Protein AF-A0A428SBV0-F1 (afdb_monomer_lite)

Sequence (707 aa):
MVLKWFKRPSLWIAIMTTTWGVVLLCTGFVQNYAGLLVCRVLLGVTEAGFFPGAILIVTNWYSWSEVGVRVALFYTSSALAGAFSGLLAYLIAKMDGVGGYEGWRWIFLLEGGVSTIIGLICPLIIIDTPALSKWLTEDEKRYLILRKEVEDGGREVQAKGHKITGKVLFATLTDWKIYLQAIIALSNTIPNYGFKFTMPQIMKNMGYTSANAQLLTIPPYVLGAISAYISARFADRYRWRMPFIVGPQFLVLIGFAITCAYSQDIKNRIGENYFAVSLACIGLYPIIPGANAWNSNNLAGPAKRAAGIGLLGTFASAGGLGGSFIYIETESPKYPTGFGMSLGMATAGIIAAFTLEFLLWRINKTNEKYTVEEVKMKYTDDELADMDYQTFSGRTAPPAELHEVFQQIKRLGTGQGILSPEDADAIRNTDLDVGGFKHMISEPVAAATYTSETRRDLGTLPSLEKLINDVWENAIRCERHDLPEAAWNCAVHYPLLQETLRCTQLRQANLSSQQVRLKADNITSINITKLYAPSTARLKHNKRVDFCLYFDPDEGSPLADAIYDKVKFNIHPSVNHTELPYLSRSPIAMGIETKKTGEGWRAALEQISIWASAHWKRLRELTEDTDKLPFLPAIIVQGHDWFFVAATQGRVLKGGNRETVIWSKAPIGGTEGLEGICQLVAVLQYLAKWSVETYWPWFCQAVLGQT

Foldseek 3Di:
DVCLVDPFLLLQLLQLLLQLLVLLQQCLVDDDPVSNVVSVVSNCVSNLSNPLSVLVQLPQQDALLCSLLVVLLVLLVVLVCLLCVLLVLVVQQVCACPVHGHSNSSSSNVSSVVSNVCSNCSSVPRDGHLVSDPPDDPVRSVVSVVVRCVRVPVPPPDVPDPDLDPVLLVVLVPDPLLVLLLLLLLLQLQLVLLCSVCQLVLLVLLVDDSNVSSNLSNLLSVLLSVLQSVLSVVCSVVVHQLCSQLVLLVLLLQLLVQCLVCLVVCNVVVVSNSVSSSSNSSSNNNRNSSSLSVQLVPQFDPSSSSSSSSSSVVSSVVSSVNNVPQQDPVPPSNSCSSSVVSNVSSVSSNVSSVVSVVVVVVVVVVVVVADPVRVCLAAPSVSSPPDDADACPYPDHADPVVNVLQVVLQCLLVLQQLDDPVRVVCLVPDPPPPDCSVVQPPCVNVVNDDDHPQNVQLFDDQDPVCLVPQAQVQLVVCVVVVNAQVSCVVRHVQSLLQRLQVGGPDCPVVVVVVQKGKDKDFDVPWFFDPVLFDPPPPPPDGQDAGMFIWMGHDPPGPLLVLLQVLQVPPPQSALFRIDDDNNSSIGTQETEHEEEAPDDPVVRQVSRQRRQSSRLVSVVVQFVPSQQQSWRWYWYYHSFWIFIKIWGWADQDPPRDTDIHIYDGHTQFTSNDDSRSSSNSSSSSVSVVCCVVGVVVCCCCGRSVHD

InterPro domains:
  IPR011701 Major facilitator superfamily [PF07690] (12-323)
  IPR020846 Major facilitator superfamily domain [PS50850] (1-367)
  IPR036259 MFS transporter superfamily [G3DSA:1.20.1250.20] (2-139)
  IPR036259 MFS transporter superfamily [G3DSA:1.20.1250.20] (175-378)
  IPR036259 MFS transporter superfamily [SSF103473] (10-357)
  IPR046797 PD-(D/E)XK nuclease-like [PF20516] (449-696)

Radius of gyration: 35.58 Å; chains: 1; bounding box: 82×53×98 Å

Organism: NCBI:txid131363

Secondary structure (DSSP, 8-state):
-GGGG-S-HHHHHHHHHHHHHHHHHHHHH--SHHHHHHHHHHHHHHHTTHHHHHHHHHHHHS-HHHHHHHHHHHHHHHHHHHHHHHHHHHHHGGGTTGGG--HHHHHHHHHHHHHHHHHHHHHHHS---TTT-SSS-HHHHHHHHHHHHHHTTS--S-TTT----HHHHHHHHT-HHHHHHHHHHHHHHHHHHHHHHHHHHHHHHTT--HHHHHHHTHHHHHHHHHHHHHHHHHHHHHT--THHHHHHHHHHHHHHHHHHHHGGGTTT-HHHHHHHHHHHHHHHHHHHHHHHHHHHHH--SHHHHHHHHHHHHHHHHHHHHHHTTSS-GGGTTT-HHHHHHHHHHHHHHHHHHHHHHHHHHHHHHHHTTS-HHHHHHH--TTHHHH---EETTSSSPPPHHHHHHHHHHHHHHTTTT-S-HHHHHHHHH-----TTGGGSS-GGGGTS---TTTTGGG-PPPPHHHIIIIIIHHHHHHHHTT--HHHHIIIIIHHHHHHHHHH----HHHHHHTTEEEEEEE-TT--B-TTTS-TTS-SSS----SEEEEEEEPTT-HHHHHHHHHHTTSSS-SSSSB--TTTTTS-EEEEEEEE-TTS-HHHHHHHHHHHHHHHHHHHHHH-SGGGGS--EEEEEEETTEEEEEEEEEEEEPTTSPEEEEEEEEEEEEESSSHHHHHHHHHHHHHHHHHIIIIIHHHIIIIII---

pLDDT: mean 81.39, std 15.51, range [33.62, 98.31]

Structure (mmCIF, N/CA/C/O backbone):
data_AF-A0A428SBV0-F1
#
_entry.id   AF-A0A428SBV0-F1
#
loop_
_atom_site.group_PDB
_atom_site.id
_atom_site.type_symbol
_atom_site.label_atom_id
_atom_site.label_alt_id
_atom_site.label_comp_id
_atom_site.label_asym_id
_atom_site.label_entity_id
_atom_site.label_seq_id
_atom_site.pdbx_PDB_ins_code
_atom_site.Cartn_x
_atom_site.Cartn_y
_atom_site.Cartn_z
_atom_site.occupancy
_atom_site.B_iso_or_equiv
_atom_site.auth_seq_id
_atom_site.auth_comp_id
_atom_site.auth_asym_id
_atom_site.auth_atom_id
_atom_site.pdbx_PDB_model_num
ATOM 1 N N . MET A 1 1 ? 0.124 -11.782 9.785 1.00 48.78 1 MET A N 1
ATOM 2 C CA . MET A 1 1 ? 0.974 -12.739 9.031 1.00 48.78 1 MET A CA 1
ATOM 3 C C . MET A 1 1 ? 0.288 -14.093 8.850 1.00 48.78 1 MET A C 1
ATOM 5 O O . MET A 1 1 ? 0.217 -14.541 7.716 1.00 48.78 1 MET A O 1
ATOM 9 N N . VAL A 1 2 ? -0.271 -14.692 9.910 1.00 59.72 2 VAL A N 1
ATOM 10 C CA . VAL A 1 2 ? -0.943 -16.013 9.880 1.00 59.72 2 VAL A CA 1
ATOM 11 C C . VAL A 1 2 ? -2.148 -16.074 8.925 1.00 59.72 2 VAL A C 1
ATOM 13 O O . VAL A 1 2 ? -2.297 -17.041 8.189 1.00 59.72 2 VAL A O 1
ATOM 16 N N . LEU A 1 3 ? -2.944 -15.001 8.844 1.00 57.91 3 LEU A N 1
ATOM 17 C CA . LEU A 1 3 ? -4.119 -14.891 7.963 1.00 57.91 3 LEU A CA 1
ATOM 18 C C . LEU A 1 3 ? -3.832 -15.233 6.484 1.00 57.91 3 LEU A C 1
ATOM 20 O O . LEU A 1 3 ? -4.693 -15.772 5.800 1.00 57.91 3 LEU A O 1
ATOM 24 N N . LYS A 1 4 ? -2.608 -14.980 5.992 1.00 58.12 4 LYS A N 1
ATOM 25 C CA . LYS A 1 4 ? -2.209 -15.278 4.602 1.00 58.12 4 LYS A CA 1
ATOM 26 C C . LYS A 1 4 ? -2.090 -16.781 4.305 1.00 58.12 4 LYS A C 1
ATOM 28 O O . LYS A 1 4 ? -2.003 -17.153 3.140 1.00 58.12 4 LYS A O 1
ATOM 33 N N . TRP A 1 5 ? -2.044 -17.638 5.325 1.00 58.69 5 TRP A N 1
ATOM 34 C CA . TRP A 1 5 ? -1.987 -19.095 5.154 1.00 58.69 5 TRP A CA 1
ATOM 35 C C . TRP A 1 5 ? -3.369 -19.718 4.926 1.00 58.69 5 TRP A C 1
ATOM 37 O O . TRP A 1 5 ? -3.462 -20.859 4.478 1.00 58.69 5 TRP A O 1
ATOM 47 N N . PHE A 1 6 ? -4.444 -18.963 5.169 1.00 65.12 6 PHE A N 1
ATOM 48 C CA . PHE A 1 6 ? -5.814 -19.426 5.000 1.00 65.12 6 PHE A CA 1
ATOM 49 C C . PHE A 1 6 ? -6.344 -19.007 3.628 1.00 65.12 6 PHE A C 1
ATOM 51 O O . PHE A 1 6 ? -6.570 -17.830 3.365 1.00 65.12 6 PHE A O 1
ATOM 58 N N . LYS A 1 7 ? -6.577 -19.988 2.744 1.00 64.69 7 LYS A N 1
ATOM 59 C CA . LYS A 1 7 ? -7.189 -19.756 1.420 1.00 64.69 7 LYS A CA 1
ATOM 60 C C . LYS A 1 7 ? -8.665 -19.333 1.500 1.00 64.69 7 LYS A C 1
ATOM 62 O O . LYS A 1 7 ? -9.190 -18.800 0.531 1.00 64.69 7 LYS A O 1
ATOM 67 N N . ARG A 1 8 ? -9.323 -19.592 2.636 1.00 79.25 8 ARG A N 1
ATOM 68 C CA . ARG A 1 8 ? -10.725 -19.256 2.918 1.00 79.25 8 ARG A CA 1
ATOM 69 C C . ARG A 1 8 ? -10.804 -18.309 4.121 1.00 79.25 8 ARG A C 1
ATOM 71 O O . ARG A 1 8 ? -10.623 -18.777 5.249 1.00 79.25 8 ARG A O 1
ATOM 78 N N . PRO A 1 9 ? -11.027 -16.999 3.914 1.00 78.62 9 PRO A N 1
ATOM 79 C CA . PRO A 1 9 ? -11.202 -16.039 5.004 1.00 78.62 9 PRO A CA 1
ATOM 80 C C . PRO A 1 9 ? -12.355 -16.379 5.965 1.00 78.62 9 PRO A C 1
ATOM 82 O O . PRO A 1 9 ? -12.243 -16.102 7.159 1.00 78.62 9 PRO A O 1
ATOM 85 N N . SER A 1 10 ? -13.423 -17.024 5.482 1.00 84.31 10 SER A N 1
ATOM 86 C CA . SER A 1 10 ? -14.546 -17.493 6.309 1.00 84.31 10 SER A CA 1
ATOM 87 C C . SER A 1 10 ? -14.094 -18.480 7.385 1.00 84.31 10 SER A C 1
ATOM 89 O O . SER A 1 10 ? -14.496 -18.363 8.540 1.00 84.31 10 SER A O 1
ATOM 91 N N . LEU A 1 11 ? -13.194 -19.407 7.034 1.00 87.25 11 LEU A N 1
ATOM 92 C CA . LEU A 1 11 ? -12.659 -20.403 7.958 1.00 87.25 11 LEU A CA 1
ATOM 93 C C . LEU A 1 11 ? -11.798 -19.750 9.042 1.00 87.25 11 LEU A C 1
ATOM 95 O O . LEU A 1 11 ? -11.847 -20.163 10.196 1.00 87.25 11 LEU A O 1
ATOM 99 N N . TRP A 1 12 ? -11.032 -18.716 8.689 1.00 87.44 12 TRP A N 1
ATOM 100 C CA . TRP A 1 12 ? -10.257 -17.963 9.673 1.00 87.44 12 TRP A CA 1
ATOM 101 C C . TRP A 1 12 ? -11.160 -17.292 10.709 1.00 87.44 12 TRP A C 1
ATOM 103 O O . TRP A 1 12 ? -10.936 -17.457 11.907 1.00 87.44 12 TRP A O 1
ATOM 113 N N . ILE A 1 13 ? -12.195 -16.571 10.259 1.00 89.19 13 ILE A N 1
ATOM 114 C CA . ILE A 1 13 ? -13.159 -15.944 11.172 1.00 89.19 13 ILE A CA 1
ATOM 115 C C . ILE A 1 13 ? -13.865 -17.006 12.010 1.00 89.19 13 ILE A C 1
ATOM 117 O O . ILE A 1 13 ? -13.959 -16.843 13.218 1.00 89.19 13 ILE A O 1
ATOM 121 N N . ALA A 1 14 ? -14.287 -18.116 11.407 1.00 91.81 14 ALA A N 1
ATOM 122 C CA . ALA A 1 14 ? -14.932 -19.208 12.123 1.00 91.81 14 ALA A CA 1
ATOM 123 C C . ALA A 1 14 ? -14.050 -19.787 13.235 1.00 91.81 14 ALA A C 1
ATOM 125 O O . ALA A 1 14 ? -14.519 -19.945 14.359 1.00 91.81 14 ALA A O 1
ATOM 126 N N . ILE A 1 15 ? -12.767 -20.049 12.962 1.00 91.94 15 ILE A N 1
ATOM 127 C CA . ILE A 1 15 ? -11.817 -20.536 13.973 1.00 91.94 15 ILE A CA 1
ATOM 128 C C . ILE A 1 15 ? -11.670 -19.509 15.100 1.00 91.94 15 ILE A C 1
ATOM 130 O O . ILE A 1 15 ? -11.765 -19.877 16.269 1.00 91.94 15 ILE A O 1
ATOM 134 N N . MET A 1 16 ? -11.486 -18.230 14.766 1.00 92.19 16 MET A N 1
ATOM 135 C CA . MET A 1 16 ? -11.316 -17.165 15.762 1.00 92.19 16 MET A CA 1
ATOM 136 C C . MET A 1 16 ? -12.573 -16.990 16.620 1.00 92.19 16 MET A C 1
ATOM 138 O O . MET A 1 16 ? -12.484 -17.011 17.840 1.00 92.19 16 MET A O 1
ATOM 142 N N . THR A 1 17 ? -13.757 -16.911 16.011 1.00 93.25 17 THR A N 1
ATOM 143 C CA . THR A 1 17 ? -15.036 -16.761 16.721 1.00 93.25 17 THR A CA 1
ATOM 144 C C . THR A 1 17 ? -15.380 -17.996 17.557 1.00 93.25 17 THR A C 1
ATOM 146 O O . THR A 1 17 ? -15.826 -17.855 18.692 1.00 93.25 17 THR A O 1
ATOM 149 N N . THR A 1 18 ? -15.125 -19.206 17.047 1.00 95.50 18 THR A N 1
ATOM 150 C CA . THR A 1 18 ? -15.368 -20.450 17.798 1.00 95.50 18 THR A CA 1
ATOM 151 C C . THR A 1 18 ? -14.435 -20.543 19.002 1.00 95.50 18 THR A C 1
ATOM 153 O O . THR A 1 18 ? -14.885 -20.804 20.111 1.00 95.50 18 THR A O 1
ATOM 156 N N . THR A 1 19 ? -13.135 -20.300 18.809 1.00 95.25 19 THR A N 1
ATOM 157 C CA . THR A 1 19 ? -12.157 -20.361 19.909 1.00 95.25 19 THR A CA 1
ATOM 158 C C . THR A 1 19 ? -12.379 -19.246 20.931 1.00 95.25 19 THR A C 1
ATOM 160 O O . THR A 1 19 ? -12.309 -19.520 22.125 1.00 95.25 19 THR A O 1
ATOM 163 N N . TRP A 1 20 ? -12.755 -18.039 20.495 1.00 94.44 20 TRP A N 1
ATOM 164 C CA . TRP A 1 20 ? -13.211 -16.957 21.372 1.00 94.44 20 TRP A CA 1
ATOM 165 C C . TRP A 1 20 ? -14.414 -17.404 22.220 1.00 94.44 20 TRP A C 1
ATOM 167 O O . TRP A 1 20 ? -14.358 -17.331 23.449 1.00 94.44 20 TRP A O 1
ATOM 177 N N . GLY A 1 21 ? -15.470 -17.940 21.600 1.00 95.62 21 GLY A N 1
ATOM 178 C CA . GLY A 1 21 ? -16.647 -18.444 22.317 1.00 95.62 21 GLY A CA 1
ATOM 179 C C . GLY A 1 21 ? -16.313 -19.542 23.335 1.00 95.62 21 GLY A C 1
ATOM 180 O O . GLY A 1 21 ? -16.783 -19.494 24.472 1.00 95.62 21 GLY A O 1
ATOM 181 N N . VAL A 1 22 ? -15.437 -20.484 22.974 1.00 96.56 22 VAL A N 1
ATOM 182 C CA . VAL A 1 22 ? -14.988 -21.560 23.873 1.00 96.56 22 VAL A CA 1
ATOM 183 C C . VAL A 1 22 ? -14.211 -21.003 25.067 1.00 96.56 22 VAL A C 1
ATOM 185 O O . VAL A 1 22 ? -14.440 -21.423 26.199 1.00 96.56 22 VAL A O 1
ATOM 188 N N . VAL A 1 23 ? -13.321 -20.030 24.859 1.00 96.12 23 VAL A N 1
ATOM 189 C CA . VAL A 1 23 ? -12.584 -19.398 25.966 1.00 96.12 23 VAL A CA 1
ATOM 190 C C . VAL A 1 23 ? -13.523 -18.593 26.878 1.00 96.12 23 VAL A C 1
ATOM 192 O O . VAL A 1 23 ? -13.347 -18.602 28.101 1.00 96.12 23 VAL A O 1
ATOM 195 N N . LEU A 1 24 ? -14.562 -17.951 26.326 1.00 94.50 24 LEU A N 1
ATOM 196 C CA . LEU A 1 24 ? -15.615 -17.312 27.126 1.00 94.50 24 LEU A CA 1
ATOM 197 C C . LEU A 1 24 ? -16.373 -18.334 27.983 1.00 94.50 24 LEU A C 1
ATOM 199 O O . LEU A 1 24 ? -16.514 -18.108 29.183 1.00 94.50 24 LEU A O 1
ATOM 203 N N . LEU A 1 25 ? -16.763 -19.486 27.425 1.00 95.19 25 LEU A N 1
ATOM 204 C CA . LEU A 1 25 ? -17.368 -20.581 28.197 1.00 95.19 25 LEU A CA 1
ATOM 205 C C . LEU A 1 25 ? -16.466 -21.010 29.360 1.00 95.19 25 LEU A C 1
ATOM 207 O O . LEU A 1 25 ? -16.913 -21.069 30.506 1.00 95.19 25 LEU A O 1
ATOM 211 N N . CYS A 1 26 ? -15.179 -21.243 29.083 1.00 94.38 26 CYS A N 1
ATOM 212 C CA . CYS A 1 26 ? -14.195 -21.604 30.103 1.00 94.38 26 CYS A CA 1
ATOM 213 C C . CYS A 1 26 ? -14.106 -20.558 31.223 1.00 94.38 26 CYS A C 1
ATOM 215 O O . CYS A 1 26 ? -13.959 -20.931 32.385 1.00 94.38 26 CYS A O 1
ATOM 217 N N . THR A 1 27 ? -14.262 -19.267 30.902 1.00 94.50 27 THR A N 1
ATOM 218 C CA . THR A 1 27 ? -14.235 -18.170 31.885 1.00 94.50 27 THR A CA 1
ATOM 219 C C . THR A 1 27 ? -15.348 -18.310 32.932 1.00 94.50 27 THR A C 1
ATOM 221 O O . THR A 1 27 ? -15.103 -18.060 34.111 1.00 94.50 27 THR A O 1
ATOM 224 N N . GLY A 1 28 ? -16.539 -18.784 32.546 1.00 91.69 28 GLY A N 1
ATOM 225 C CA . GLY A 1 28 ? -17.645 -19.039 33.481 1.00 91.69 28 GLY A CA 1
ATOM 226 C C . GLY A 1 28 ? -17.361 -20.162 34.493 1.00 91.69 28 GLY A C 1
ATOM 227 O O . GLY A 1 28 ? -17.879 -20.146 35.614 1.00 91.69 28 GLY A O 1
ATOM 228 N N . PHE A 1 29 ? -16.484 -21.108 34.140 1.00 92.25 29 PHE A N 1
ATOM 229 C CA . PHE A 1 29 ? -16.112 -22.252 34.983 1.00 92.25 29 PHE A CA 1
ATOM 230 C C . PHE A 1 29 ? -14.869 -22.024 35.848 1.00 92.25 29 PHE A C 1
ATOM 232 O O . PHE A 1 29 ? -14.523 -22.886 36.658 1.00 92.25 29 PHE A O 1
ATOM 239 N N . VAL A 1 30 ? -14.201 -20.878 35.719 1.00 94.06 30 VAL A N 1
ATOM 240 C CA . VAL A 1 30 ? -13.000 -20.564 36.498 1.00 94.06 30 VAL A CA 1
ATOM 241 C C . VAL A 1 30 ? -13.298 -20.578 38.003 1.00 94.06 30 VAL A C 1
ATOM 243 O O . VAL A 1 30 ? -14.338 -20.101 38.457 1.00 94.06 30 VAL A O 1
ATOM 246 N N . GLN A 1 31 ? -12.359 -21.127 38.782 1.00 92.31 31 GLN A N 1
ATOM 247 C CA . GLN A 1 31 ? -12.449 -21.224 40.247 1.00 92.31 31 GLN A CA 1
ATOM 248 C C . GLN A 1 31 ? -11.305 -20.513 40.985 1.00 92.31 31 GLN A C 1
ATOM 250 O O . GLN A 1 31 ? -11.302 -20.457 42.209 1.00 92.31 31 GLN A O 1
ATOM 255 N N . ASN A 1 32 ? -10.307 -19.985 40.271 1.00 94.25 32 ASN A N 1
ATOM 256 C CA . ASN A 1 32 ? -9.163 -19.313 40.882 1.00 94.25 32 ASN A CA 1
ATOM 257 C C . ASN A 1 32 ? -8.607 -18.196 39.987 1.00 94.25 32 ASN A C 1
ATOM 259 O O . ASN A 1 32 ? -8.867 -18.139 38.784 1.00 94.25 32 ASN A O 1
ATOM 263 N N . TYR A 1 33 ? -7.819 -17.304 40.588 1.00 93.38 33 TYR A N 1
ATOM 264 C CA . TYR A 1 33 ? -7.257 -16.138 39.906 1.00 93.38 33 TYR A CA 1
ATOM 265 C C . TYR A 1 33 ? -6.334 -16.510 38.735 1.00 93.38 33 TYR A C 1
ATOM 267 O O . TYR A 1 33 ? -6.406 -15.899 37.670 1.00 93.38 33 TYR A O 1
ATOM 275 N N . ALA A 1 34 ? -5.511 -17.551 38.897 1.00 94.94 34 ALA A N 1
ATOM 276 C CA . ALA A 1 34 ? -4.620 -18.021 37.838 1.00 94.94 34 ALA A CA 1
ATOM 277 C C . ALA A 1 34 ? -5.403 -18.488 36.597 1.00 94.94 34 ALA A C 1
ATOM 279 O O . ALA A 1 34 ? -5.074 -18.104 35.477 1.00 94.94 34 ALA A O 1
ATOM 280 N N . GLY A 1 35 ? -6.484 -19.246 36.791 1.00 94.38 35 GLY A N 1
ATOM 281 C CA . GLY A 1 35 ? -7.380 -19.687 35.724 1.00 94.38 35 GLY A CA 1
ATOM 282 C C . GLY A 1 35 ? -8.059 -18.517 35.014 1.00 94.38 35 GLY A C 1
ATOM 283 O O . GLY A 1 35 ? -8.171 -18.533 33.789 1.00 94.38 35 GLY A O 1
ATOM 284 N N . LEU A 1 36 ? -8.433 -17.466 35.755 1.00 92.56 36 LEU A N 1
ATOM 285 C CA . LEU A 1 36 ? -8.990 -16.245 35.168 1.00 92.56 36 LEU A CA 1
ATOM 286 C C . LEU A 1 36 ? -7.958 -15.545 34.277 1.00 92.56 36 LEU A C 1
ATOM 288 O O . LEU A 1 36 ? -8.283 -15.167 33.153 1.00 92.56 36 LEU A O 1
ATOM 292 N N . LEU A 1 37 ? -6.713 -15.406 34.748 1.00 94.06 37 LEU A N 1
ATOM 293 C CA . LEU A 1 37 ? -5.626 -14.802 33.973 1.00 94.06 37 LEU A CA 1
ATOM 294 C C . LEU A 1 37 ? -5.325 -15.586 32.693 1.00 94.06 37 LEU A C 1
ATOM 296 O O . LEU A 1 37 ? -5.209 -14.984 31.627 1.00 94.06 37 LEU A O 1
ATOM 300 N N . VAL A 1 38 ? -5.251 -16.917 32.776 1.00 95.06 38 VAL A N 1
ATOM 301 C CA . VAL A 1 38 ? -5.042 -17.776 31.600 1.00 95.06 38 VAL A CA 1
ATOM 302 C C . VAL A 1 38 ? -6.172 -17.583 30.589 1.00 95.06 38 VAL A C 1
ATOM 304 O O . VAL A 1 38 ? -5.897 -17.354 29.410 1.00 95.06 38 VAL A O 1
ATOM 307 N N . CYS A 1 39 ? -7.432 -17.587 31.039 1.00 94.75 39 CYS A N 1
ATOM 308 C CA . CYS A 1 39 ? -8.573 -17.326 30.160 1.00 94.75 39 CYS A CA 1
ATOM 309 C C . CYS A 1 39 ? -8.481 -15.938 29.511 1.00 94.75 39 CYS A C 1
ATOM 311 O O . CYS A 1 39 ? -8.712 -15.820 28.314 1.00 94.75 39 CYS A O 1
ATOM 313 N N . ARG A 1 40 ? -8.076 -14.895 30.249 1.00 91.75 40 ARG A N 1
ATOM 314 C CA . ARG A 1 40 ? -7.910 -13.534 29.706 1.00 91.75 40 ARG A CA 1
ATOM 315 C C . ARG A 1 40 ? -6.819 -13.437 28.641 1.00 91.75 40 ARG A C 1
ATOM 317 O O . ARG A 1 40 ? -7.031 -12.774 27.629 1.00 91.75 40 ARG A O 1
ATOM 324 N N . VAL A 1 41 ? -5.678 -14.097 28.842 1.00 92.38 41 VAL A N 1
ATOM 325 C CA . VAL A 1 41 ? -4.595 -14.119 27.844 1.00 92.38 41 VAL A CA 1
ATOM 326 C C . VAL A 1 41 ? -5.051 -14.844 26.580 1.00 92.38 41 VAL A C 1
ATOM 328 O O . VAL A 1 41 ? -4.892 -14.317 25.480 1.00 92.38 41 VAL A O 1
ATOM 331 N N . LEU A 1 42 ? -5.663 -16.022 26.728 1.00 94.12 42 LEU A N 1
ATOM 332 C CA . LEU A 1 42 ? -6.172 -16.793 25.593 1.00 94.12 42 LEU A CA 1
ATOM 333 C C . LEU A 1 42 ? -7.272 -16.038 24.842 1.00 94.12 42 LEU A C 1
ATOM 335 O O . LEU A 1 42 ? -7.259 -16.036 23.615 1.00 94.12 42 LEU A O 1
ATOM 339 N N . LEU A 1 43 ? -8.154 -15.339 25.562 1.00 91.00 43 LEU A N 1
ATOM 340 C CA . LEU A 1 43 ? -9.212 -14.520 24.979 1.00 91.00 43 LEU A CA 1
ATOM 341 C C . LEU A 1 43 ? -8.623 -13.469 24.033 1.00 91.00 43 LEU A C 1
ATOM 343 O O . LEU A 1 43 ? -9.008 -13.412 22.867 1.00 91.00 43 LEU A O 1
ATOM 347 N N . GLY A 1 44 ? -7.611 -12.725 24.495 1.00 88.00 44 GLY A N 1
ATOM 348 C CA . GLY A 1 44 ? -6.915 -11.734 23.671 1.00 88.00 44 GLY A CA 1
ATOM 349 C C . GLY A 1 44 ? -6.233 -12.341 22.439 1.00 88.00 44 GLY A C 1
ATOM 350 O O . GLY A 1 44 ? -6.288 -11.761 21.355 1.00 88.00 44 GLY A O 1
ATOM 351 N N . VAL A 1 45 ? -5.639 -13.535 22.563 1.00 88.25 45 VAL A N 1
ATOM 352 C CA . VAL A 1 45 ? -5.036 -14.253 21.423 1.00 88.25 45 VAL A CA 1
ATOM 353 C C . VAL A 1 45 ? -6.096 -14.649 20.390 1.00 88.25 45 VAL A C 1
ATOM 355 O O . VAL A 1 45 ? -5.872 -14.469 19.192 1.00 88.25 45 VAL A O 1
ATOM 358 N N . THR A 1 46 ? -7.248 -15.158 20.837 1.00 90.06 46 THR A N 1
ATOM 359 C CA . THR A 1 46 ? -8.354 -15.564 19.952 1.00 90.06 46 THR A CA 1
ATOM 360 C C . THR A 1 46 ? -9.082 -14.376 19.318 1.00 90.06 46 THR A C 1
ATOM 362 O O . THR A 1 46 ? -9.544 -14.466 18.183 1.00 90.06 46 THR A O 1
ATOM 365 N N . GLU A 1 47 ? -9.136 -13.230 20.000 1.00 85.06 47 GLU A N 1
ATOM 366 C CA . GLU A 1 47 ? -9.798 -12.017 19.510 1.00 85.06 47 GLU A CA 1
ATOM 367 C C . GLU A 1 47 ? -8.942 -11.260 18.479 1.00 85.06 47 GLU A C 1
ATOM 369 O O . GLU A 1 47 ? -9.461 -10.748 17.483 1.00 85.06 47 GLU A O 1
ATOM 374 N N . ALA A 1 48 ? -7.615 -11.238 18.655 1.00 82.75 48 ALA A N 1
ATOM 375 C CA . ALA A 1 48 ? -6.695 -10.435 17.841 1.00 82.75 48 ALA A CA 1
ATOM 376 C C . ALA A 1 48 ? -6.779 -10.714 16.326 1.00 82.75 48 ALA A C 1
ATOM 378 O O . ALA A 1 48 ? -6.480 -9.845 15.502 1.00 82.75 48 ALA A O 1
ATOM 379 N N . GLY A 1 49 ? -7.176 -11.930 15.939 1.00 80.12 49 GLY A N 1
ATOM 380 C CA . GLY A 1 49 ? -7.325 -12.333 14.542 1.00 80.12 49 GLY A CA 1
ATOM 381 C C . GLY A 1 49 ? -8.639 -11.903 13.887 1.00 80.12 49 GLY A C 1
ATOM 382 O O . GLY A 1 49 ? -8.700 -11.860 12.654 1.00 80.12 49 GLY A O 1
ATOM 383 N N . PHE A 1 50 ? -9.676 -11.587 14.669 1.00 85.56 50 PHE A N 1
ATOM 384 C CA . PHE A 1 50 ? -11.033 -11.371 14.166 1.00 85.56 50 PHE A CA 1
ATOM 385 C C . PHE A 1 50 ? -11.138 -10.100 13.322 1.00 85.56 50 PHE A C 1
ATOM 387 O O . PHE A 1 50 ? -11.503 -10.164 12.147 1.00 85.56 50 PHE A O 1
ATOM 394 N N . PHE A 1 51 ? -10.759 -8.950 13.889 1.00 79.62 51 PHE A N 1
ATOM 395 C CA . PHE A 1 51 ? -10.917 -7.658 13.221 1.00 79.62 51 PHE A CA 1
ATOM 396 C C . PHE A 1 51 ? -10.133 -7.571 11.894 1.00 79.62 51 PHE A C 1
ATOM 398 O O . PHE A 1 51 ? -10.742 -7.259 10.869 1.00 79.62 51 PHE A O 1
ATOM 405 N N . PRO A 1 52 ? -8.833 -7.934 11.825 1.00 75.31 52 PRO A N 1
ATOM 406 C CA . PRO A 1 52 ? -8.112 -7.978 10.550 1.00 75.31 52 PRO A CA 1
ATOM 407 C C . PRO A 1 52 ? -8.721 -8.961 9.539 1.00 75.31 52 PRO A C 1
ATOM 409 O O . PRO A 1 52 ? -8.677 -8.703 8.338 1.00 75.31 52 PRO A O 1
ATOM 412 N N . GLY A 1 53 ? -9.294 -10.075 10.011 1.00 79.44 53 GLY A N 1
ATOM 413 C CA . GLY A 1 53 ? -10.004 -11.041 9.172 1.00 79.44 53 GLY A CA 1
ATOM 414 C C . GLY A 1 53 ? -11.271 -10.454 8.545 1.00 79.44 53 GLY A C 1
ATOM 415 O O . GLY A 1 53 ? -11.475 -10.593 7.340 1.00 79.44 53 GLY A O 1
ATOM 416 N N . ALA A 1 54 ? -12.080 -9.740 9.333 1.00 82.50 54 ALA A N 1
ATOM 417 C CA . ALA A 1 54 ? -13.288 -9.067 8.858 1.00 82.50 54 ALA A CA 1
ATOM 418 C C . ALA A 1 54 ? -12.964 -7.992 7.810 1.00 82.50 54 ALA A C 1
ATOM 420 O O . ALA A 1 54 ? -13.576 -7.956 6.741 1.00 82.50 54 ALA A O 1
ATOM 421 N N . ILE A 1 55 ? -11.943 -7.169 8.071 1.00 77.44 55 ILE A N 1
ATOM 422 C CA . ILE A 1 55 ? -11.473 -6.169 7.106 1.00 77.44 55 ILE A CA 1
ATOM 423 C C . ILE A 1 55 ? -10.972 -6.842 5.823 1.00 77.44 55 ILE A C 1
ATOM 425 O O . ILE A 1 55 ? -11.318 -6.380 4.738 1.00 77.44 55 ILE A O 1
ATOM 429 N N . LEU A 1 56 ? -10.226 -7.953 5.915 1.00 74.94 56 LEU A N 1
ATOM 430 C CA . LEU A 1 56 ? -9.745 -8.675 4.733 1.00 74.94 56 LEU A CA 1
ATOM 431 C C . LEU A 1 56 ? -10.904 -9.130 3.835 1.00 74.94 56 LEU A C 1
ATOM 433 O O . LEU A 1 56 ? -10.837 -8.931 2.624 1.00 74.94 56 LEU A O 1
ATOM 437 N N . ILE A 1 57 ? -11.973 -9.684 4.412 1.00 81.44 57 ILE A N 1
ATOM 438 C CA . ILE A 1 57 ? -13.170 -10.077 3.653 1.00 81.44 57 ILE A CA 1
ATOM 439 C C . ILE A 1 57 ? -13.758 -8.872 2.928 1.00 81.44 57 ILE A C 1
ATOM 441 O O . ILE A 1 57 ? -13.929 -8.921 1.713 1.00 81.44 57 ILE A O 1
ATOM 445 N N . VAL A 1 58 ? -13.996 -7.765 3.633 1.00 82.75 58 VAL A N 1
ATOM 446 C CA . VAL A 1 58 ? -14.541 -6.546 3.017 1.00 82.75 58 VAL A CA 1
ATOM 447 C C . VAL A 1 58 ? -13.640 -6.070 1.873 1.00 82.75 58 VAL A C 1
ATOM 449 O O . VAL A 1 58 ? -14.116 -5.845 0.764 1.00 82.75 58 VAL A O 1
ATOM 452 N N . THR A 1 59 ? -12.327 -5.999 2.091 1.00 75.00 59 THR A N 1
ATOM 453 C CA . THR A 1 59 ? -11.375 -5.577 1.051 1.00 75.00 59 THR A CA 1
ATOM 454 C C . THR A 1 59 ? -11.233 -6.571 -0.098 1.00 75.00 59 THR A C 1
ATOM 456 O O . THR A 1 59 ? -10.737 -6.191 -1.152 1.00 75.00 59 THR A O 1
ATOM 459 N N . ASN A 1 60 ? -11.639 -7.835 0.058 1.00 78.00 60 ASN A N 1
ATOM 460 C CA . ASN A 1 60 ? -11.646 -8.808 -1.034 1.00 78.00 60 ASN A CA 1
ATOM 461 C C . ASN A 1 60 ? -12.827 -8.591 -1.984 1.00 78.00 60 ASN A C 1
ATOM 463 O O . ASN A 1 60 ? -12.659 -8.807 -3.182 1.00 78.00 60 ASN A O 1
ATOM 467 N N . TRP A 1 61 ? -13.964 -8.133 -1.459 1.00 83.38 61 TRP A N 1
ATOM 468 C CA . TRP A 1 61 ? -15.212 -7.940 -2.201 1.00 83.38 61 TRP A CA 1
ATOM 469 C C . TRP A 1 61 ? -15.398 -6.536 -2.780 1.00 83.38 61 TRP A C 1
ATOM 471 O O . TRP A 1 61 ? -16.055 -6.399 -3.807 1.00 83.38 61 TRP A O 1
ATOM 481 N N . TYR A 1 62 ? -14.842 -5.508 -2.138 1.00 83.38 62 TYR A N 1
ATOM 482 C CA . TYR A 1 62 ? -15.091 -4.106 -2.483 1.00 83.38 62 TYR A CA 1
ATOM 483 C C . TYR A 1 62 ? -13.804 -3.370 -2.864 1.00 83.38 62 TYR A C 1
ATOM 485 O O . TYR A 1 62 ? -12.724 -3.692 -2.360 1.00 83.38 62 TYR A O 1
ATOM 493 N N . SER A 1 63 ? -13.927 -2.360 -3.728 1.00 72.56 63 SER A N 1
ATOM 494 C CA . SER A 1 63 ? -12.811 -1.496 -4.126 1.00 72.56 63 SER A CA 1
ATOM 495 C C . SER A 1 63 ? -12.498 -0.432 -3.070 1.00 72.56 63 SER A C 1
ATOM 497 O O . SER A 1 63 ? -13.314 -0.127 -2.193 1.00 72.56 63 SER A O 1
ATOM 499 N N . TRP A 1 64 ? -11.311 0.176 -3.146 1.00 67.94 64 TRP A N 1
ATOM 500 C CA . TRP A 1 64 ? -10.846 1.165 -2.163 1.00 67.94 64 TRP A CA 1
ATOM 501 C C . TRP A 1 64 ? -11.791 2.364 -1.961 1.00 67.94 64 TRP A C 1
ATOM 503 O O . TRP A 1 64 ? -11.861 2.901 -0.853 1.00 67.94 64 TRP A O 1
ATOM 513 N N . SER A 1 65 ? -12.550 2.764 -2.988 1.00 67.94 65 SER A N 1
ATOM 514 C CA . SER A 1 65 ? -13.544 3.842 -2.892 1.00 67.94 65 SER A CA 1
ATOM 515 C C . SER A 1 65 ? -14.819 3.457 -2.140 1.00 67.94 65 SER A C 1
ATOM 517 O O . SER A 1 65 ? -15.558 4.338 -1.710 1.00 67.94 65 SER A O 1
ATOM 519 N N . GLU A 1 66 ? -15.087 2.162 -1.980 1.00 75.62 66 GLU A N 1
ATOM 520 C CA . GLU A 1 66 ? -16.307 1.634 -1.357 1.00 75.62 66 GLU A CA 1
ATOM 521 C C . GLU A 1 66 ? -16.051 1.046 0.038 1.00 75.62 66 GLU A C 1
ATOM 523 O O . GLU A 1 66 ? -16.962 0.973 0.866 1.00 75.62 66 GLU A O 1
ATOM 528 N N . VAL A 1 67 ? -14.808 0.637 0.317 1.00 75.94 67 VAL A N 1
ATOM 529 C CA . VAL A 1 67 ? -14.407 0.002 1.583 1.00 75.94 67 VAL A CA 1
ATOM 530 C C . VAL A 1 67 ? -14.748 0.871 2.799 1.00 75.94 67 VAL A C 1
ATOM 532 O O . VAL A 1 67 ? -15.147 0.322 3.823 1.00 75.94 67 VAL A O 1
ATOM 535 N N . GLY A 1 68 ? -14.655 2.203 2.702 1.00 73.31 68 GLY A N 1
ATOM 536 C CA . GLY A 1 68 ? -14.922 3.128 3.813 1.00 73.31 68 GLY A CA 1
ATOM 537 C C . GLY A 1 68 ? -16.317 2.950 4.418 1.00 73.31 68 GLY A C 1
ATOM 538 O O . GLY A 1 68 ? -16.449 2.604 5.595 1.00 73.31 68 GLY A O 1
ATOM 539 N N . VAL A 1 69 ? -17.362 3.105 3.603 1.00 80.81 69 VAL A N 1
ATOM 540 C CA . VAL A 1 69 ? -18.758 2.861 4.009 1.00 80.81 69 VAL A CA 1
ATOM 541 C C . VAL A 1 69 ? -18.976 1.435 4.529 1.00 80.81 69 VAL A C 1
ATOM 543 O O . VAL A 1 69 ? -19.704 1.248 5.502 1.00 80.81 69 VAL A O 1
ATOM 546 N N . ARG A 1 70 ? -18.356 0.413 3.925 1.00 85.12 70 ARG A N 1
ATOM 547 C CA . ARG A 1 70 ? -18.532 -0.991 4.354 1.00 85.12 70 ARG A CA 1
ATOM 548 C C . ARG A 1 70 ? -17.906 -1.265 5.718 1.00 85.12 70 ARG A C 1
ATOM 550 O O . ARG A 1 70 ? -18.513 -1.937 6.549 1.00 85.12 70 ARG A O 1
ATOM 557 N N . VAL A 1 71 ? -16.729 -0.702 5.973 1.00 80.69 71 VAL A N 1
ATOM 558 C CA . VAL A 1 71 ? -16.082 -0.757 7.286 1.00 80.69 71 VAL A CA 1
ATOM 559 C C . VAL A 1 71 ? -16.903 0.025 8.310 1.00 80.69 71 VAL A C 1
ATOM 561 O O . VAL A 1 71 ? -17.113 -0.472 9.411 1.00 80.69 71 VAL A O 1
ATOM 564 N N . ALA A 1 72 ? -17.441 1.195 7.956 1.00 80.31 72 ALA A N 1
ATOM 565 C CA . ALA A 1 72 ? -18.328 1.946 8.844 1.00 80.31 72 ALA A CA 1
ATOM 566 C C . ALA A 1 72 ? -19.589 1.145 9.213 1.00 80.31 72 ALA A C 1
ATOM 568 O O . ALA A 1 72 ? -19.928 1.067 10.391 1.00 80.31 72 ALA A O 1
ATOM 569 N N . LEU A 1 73 ? -20.225 0.474 8.242 1.00 85.75 73 LEU A N 1
ATOM 570 C CA . LEU A 1 73 ? -21.338 -0.450 8.489 1.00 85.75 73 LEU A CA 1
ATOM 571 C C . LEU A 1 73 ? -20.933 -1.586 9.434 1.00 85.75 73 LEU A C 1
ATOM 573 O O . LEU A 1 73 ? -21.649 -1.859 10.392 1.00 85.75 73 LEU A O 1
ATOM 577 N N . PHE A 1 74 ? -19.764 -2.198 9.242 1.00 83.88 74 PHE A N 1
ATOM 578 C CA . PHE A 1 74 ? -19.250 -3.197 10.182 1.00 83.88 74 PHE A CA 1
ATOM 579 C C . PHE A 1 74 ? -19.099 -2.624 11.603 1.00 83.88 74 PHE A C 1
ATOM 581 O O . PHE A 1 74 ? -19.518 -3.255 12.571 1.00 83.88 74 PHE A O 1
ATOM 588 N N . TYR A 1 75 ? -18.593 -1.396 11.739 1.00 78.38 75 TYR A N 1
ATOM 589 C CA . TYR A 1 75 ? -18.473 -0.710 13.030 1.00 78.38 75 TYR A CA 1
ATOM 590 C C . TYR A 1 75 ? -19.819 -0.365 13.679 1.00 78.38 75 TYR A C 1
ATOM 592 O O . TYR A 1 75 ? -19.880 -0.291 14.908 1.00 78.38 75 TYR A O 1
ATOM 600 N N . THR A 1 76 ? -20.907 -0.215 12.915 1.00 83.19 76 THR A N 1
ATOM 601 C CA . THR A 1 76 ? -22.243 -0.035 13.512 1.00 83.19 76 THR A CA 1
ATOM 602 C C . THR A 1 76 ? -22.666 -1.239 14.356 1.00 83.19 76 THR A C 1
ATOM 604 O O . THR A 1 76 ? -23.388 -1.060 15.335 1.00 83.19 76 THR A O 1
ATOM 607 N N . SER A 1 77 ? -22.140 -2.442 14.079 1.00 85.50 77 SER A N 1
ATOM 608 C CA . SER A 1 77 ? -22.373 -3.614 14.933 1.00 85.50 77 SER A CA 1
ATOM 609 C C . SER A 1 77 ? -21.797 -3.427 16.343 1.00 85.5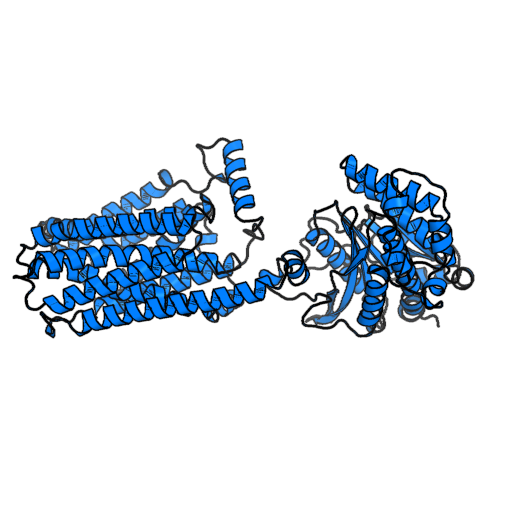0 77 SER A C 1
ATOM 611 O O . SER A 1 77 ? -22.418 -3.849 17.312 1.00 85.50 77 SER A O 1
ATOM 613 N N . SER A 1 78 ? -20.680 -2.699 16.489 1.00 82.00 78 SER A N 1
ATOM 614 C CA . SER A 1 78 ? -20.114 -2.336 17.798 1.00 82.00 78 SER A CA 1
ATOM 615 C C . SER A 1 78 ? -21.009 -1.357 18.563 1.00 82.00 78 SER A C 1
ATOM 617 O O . SER A 1 78 ? -21.129 -1.463 19.784 1.00 82.00 78 SER A O 1
ATOM 619 N N . ALA A 1 79 ? -21.658 -0.423 17.859 1.00 82.31 79 ALA A N 1
ATOM 620 C CA . ALA A 1 79 ? -22.627 0.493 18.458 1.00 82.31 79 ALA A CA 1
ATOM 621 C C . ALA A 1 79 ? -23.875 -0.257 18.942 1.00 82.31 79 ALA A C 1
ATOM 623 O O . ALA A 1 79 ? -24.305 -0.069 20.077 1.00 82.31 79 ALA A O 1
ATOM 624 N N . LEU A 1 80 ? -24.409 -1.154 18.105 1.00 83.69 80 LEU A N 1
ATOM 625 C CA . LEU A 1 80 ? -25.541 -2.015 18.454 1.00 83.69 80 LEU A CA 1
ATOM 626 C C . LEU A 1 80 ? -25.203 -2.929 19.637 1.00 83.69 80 LEU A C 1
ATOM 628 O O . LEU A 1 80 ? -25.978 -3.012 20.584 1.00 83.69 80 LEU A O 1
ATOM 632 N N . ALA A 1 81 ? -24.024 -3.554 19.634 1.00 85.94 81 ALA A N 1
ATOM 633 C CA . ALA A 1 81 ? -23.563 -4.360 20.759 1.00 85.94 81 ALA A CA 1
ATOM 634 C C . ALA A 1 81 ? -23.498 -3.529 22.050 1.00 85.94 81 ALA A C 1
ATOM 636 O O . ALA A 1 81 ? -23.982 -3.981 23.081 1.00 85.94 81 ALA A O 1
ATOM 637 N N . GLY A 1 82 ? -22.980 -2.296 21.992 1.00 80.38 82 GLY A N 1
ATOM 638 C CA . GLY A 1 82 ? -22.975 -1.375 23.135 1.00 80.38 82 GLY A CA 1
ATOM 639 C C . GLY A 1 82 ? -24.375 -0.998 23.631 1.00 80.38 82 GLY A C 1
ATOM 640 O O . GLY A 1 82 ? -24.575 -0.880 24.836 1.00 80.38 82 GLY A O 1
ATOM 641 N N . ALA A 1 83 ? -25.342 -0.854 22.722 1.00 83.38 83 ALA A N 1
ATOM 642 C CA . ALA A 1 83 ? -26.721 -0.502 23.049 1.00 83.38 83 ALA A CA 1
ATOM 643 C C . ALA A 1 83 ? -27.471 -1.608 23.801 1.00 83.38 83 ALA A C 1
ATOM 645 O O . ALA A 1 83 ? -28.251 -1.314 24.705 1.00 83.38 83 ALA A O 1
ATOM 646 N N . PHE A 1 84 ? -27.235 -2.874 23.450 1.00 84.06 84 PHE A N 1
ATOM 647 C CA . PHE A 1 84 ? -27.995 -3.995 24.007 1.00 84.06 84 PHE A CA 1
ATOM 648 C C . PHE A 1 84 ? -27.240 -4.805 25.069 1.00 84.06 84 PHE A C 1
ATOM 650 O O . PHE A 1 84 ? -27.892 -5.468 25.876 1.00 84.06 84 PHE A O 1
ATOM 657 N N . SER A 1 85 ? -25.905 -4.742 25.131 1.00 85.19 85 SER A N 1
ATOM 658 C CA . SER A 1 85 ? -25.109 -5.570 26.054 1.00 85.19 85 SER A CA 1
ATOM 659 C C . SER A 1 85 ? -25.429 -5.307 27.525 1.00 85.19 85 SER A C 1
ATOM 661 O O . SER A 1 85 ? -25.605 -6.250 28.290 1.00 85.19 85 SER A O 1
ATOM 663 N N . GLY A 1 86 ? -25.578 -4.041 27.928 1.00 82.31 86 GLY A N 1
ATOM 664 C CA . GLY A 1 86 ? -25.894 -3.682 29.313 1.00 82.31 86 GLY A CA 1
ATOM 665 C C . GLY A 1 86 ? -27.272 -4.177 29.765 1.00 82.31 86 GLY A C 1
ATOM 666 O O . GLY A 1 86 ? -27.433 -4.622 30.903 1.00 82.31 86 GLY A O 1
ATOM 667 N N . LEU A 1 87 ? -28.260 -4.148 28.865 1.00 84.31 87 LEU A N 1
ATOM 668 C CA . LEU A 1 87 ? -29.599 -4.676 29.126 1.00 84.31 87 LEU A CA 1
ATOM 669 C C . LEU A 1 87 ? -29.592 -6.207 29.187 1.00 84.31 87 LEU A C 1
ATOM 671 O O . LEU A 1 87 ? -30.176 -6.781 30.104 1.00 84.31 87 LEU A O 1
ATOM 675 N N . LEU A 1 88 ? -28.914 -6.862 28.243 1.00 88.31 88 LEU A N 1
ATOM 676 C CA . LEU A 1 88 ? -28.778 -8.316 28.223 1.00 88.31 88 LEU A CA 1
ATOM 677 C C . LEU A 1 88 ? -28.081 -8.816 29.496 1.00 88.31 88 LEU A C 1
ATOM 679 O O . LEU A 1 88 ? -28.592 -9.717 30.156 1.00 88.31 88 LEU A O 1
ATOM 683 N N . ALA A 1 89 ? -26.989 -8.165 29.904 1.00 86.19 89 ALA A N 1
ATOM 684 C CA . ALA A 1 89 ? -26.288 -8.461 31.148 1.00 86.19 89 ALA A CA 1
ATOM 685 C C . ALA A 1 89 ? -27.188 -8.273 32.379 1.00 86.19 89 ALA A C 1
ATOM 687 O O . ALA A 1 89 ? -27.186 -9.117 33.271 1.00 86.19 89 ALA A O 1
ATOM 688 N N . TYR A 1 90 ? -27.999 -7.208 32.422 1.00 84.50 90 TYR A N 1
ATOM 689 C CA . TYR A 1 90 ? -28.967 -6.991 33.503 1.00 84.50 90 TYR A CA 1
ATOM 690 C C . TYR A 1 90 ? -30.011 -8.116 33.591 1.00 84.50 90 TYR A C 1
ATOM 692 O O . TYR A 1 90 ? -30.345 -8.554 34.693 1.00 84.50 90 TYR A O 1
ATOM 700 N N . LEU A 1 91 ? -30.517 -8.590 32.448 1.00 88.75 91 LEU A N 1
ATOM 701 C CA . LEU A 1 91 ? -31.490 -9.683 32.392 1.00 88.75 91 LEU A CA 1
ATOM 702 C C . LEU A 1 91 ? -30.862 -11.022 32.796 1.00 88.75 91 LEU A C 1
ATOM 704 O O . LEU A 1 91 ? -31.435 -11.734 33.615 1.00 88.75 91 LEU A O 1
ATOM 708 N N . ILE A 1 92 ? -29.672 -11.344 32.281 1.00 91.12 92 ILE A N 1
ATOM 709 C CA . ILE A 1 92 ? -28.965 -12.592 32.608 1.00 91.12 92 ILE A CA 1
ATOM 710 C C . ILE A 1 92 ? -28.537 -12.613 34.078 1.00 91.12 92 ILE A C 1
ATOM 712 O O . ILE A 1 92 ? -28.617 -13.654 34.723 1.00 91.12 92 ILE A O 1
ATOM 716 N N . ALA A 1 93 ? -28.170 -11.467 34.657 1.00 86.31 93 ALA A N 1
ATOM 717 C CA . ALA A 1 93 ? -27.835 -11.374 36.077 1.00 86.31 93 ALA A CA 1
ATOM 718 C C . ALA A 1 93 ? -28.992 -11.792 37.009 1.00 86.31 93 ALA A C 1
ATOM 720 O O . ALA A 1 93 ? -28.752 -12.076 38.178 1.00 86.31 93 ALA A O 1
ATOM 721 N N . LYS A 1 94 ? -30.241 -11.874 36.519 1.00 88.88 94 LYS A N 1
ATOM 722 C CA . LYS A 1 94 ? -31.378 -12.435 37.271 1.00 88.88 94 LYS A CA 1
ATOM 723 C C . LYS A 1 94 ? -31.354 -13.962 37.395 1.00 88.88 94 LYS A C 1
ATOM 725 O O . LYS A 1 94 ? -32.148 -14.495 38.159 1.00 88.88 94 LYS A O 1
ATOM 730 N N . MET A 1 95 ? -30.454 -14.651 36.694 1.00 92.88 95 MET A N 1
ATOM 731 C CA . MET A 1 95 ? -30.224 -16.099 36.812 1.00 92.88 95 MET A CA 1
ATOM 732 C C . MET A 1 95 ? -29.312 -16.469 37.991 1.00 92.88 95 MET A C 1
ATOM 734 O O . MET A 1 95 ? -28.783 -17.578 38.047 1.00 92.88 95 MET A O 1
ATOM 738 N N . ASP A 1 96 ? -29.097 -15.545 38.922 1.00 91.62 96 ASP A N 1
ATOM 739 C CA . ASP A 1 96 ? -28.320 -15.799 40.125 1.00 91.62 96 ASP A CA 1
ATOM 740 C C . ASP A 1 96 ? -28.886 -16.982 40.929 1.00 91.62 96 ASP A C 1
ATOM 742 O O . ASP A 1 96 ? -30.095 -17.078 41.153 1.00 91.62 96 ASP A O 1
ATOM 746 N N . GLY A 1 97 ? -28.019 -17.928 41.297 1.00 89.44 97 GLY A N 1
ATOM 747 C CA . GLY A 1 97 ? -28.391 -19.164 41.992 1.00 89.44 97 GLY A CA 1
ATOM 748 C C . GLY A 1 97 ? -28.918 -20.289 41.089 1.00 89.44 97 GLY A C 1
ATOM 749 O O . GLY A 1 97 ? -29.023 -21.435 41.535 1.00 89.44 97 GLY A O 1
ATOM 750 N N . VAL A 1 98 ? -29.195 -20.029 39.807 1.00 91.56 98 VAL A N 1
ATOM 751 C CA . VAL A 1 98 ? -29.600 -21.078 38.858 1.00 91.56 98 VAL A CA 1
ATOM 752 C C . VAL A 1 98 ? -28.421 -22.023 38.614 1.00 91.56 98 VAL A C 1
ATOM 754 O O . VAL A 1 98 ? -27.318 -21.594 38.279 1.00 91.56 98 VAL A O 1
ATOM 757 N N . GLY A 1 99 ? -28.640 -23.329 38.797 1.00 85.75 99 GLY A N 1
ATOM 758 C CA . GLY A 1 99 ? -27.596 -24.347 38.624 1.00 85.75 99 GLY A CA 1
ATOM 759 C C . GLY A 1 99 ? -26.437 -24.251 39.626 1.00 85.75 99 GLY A C 1
ATOM 760 O O . GLY A 1 99 ? -25.385 -24.827 39.371 1.00 85.75 99 GLY A O 1
ATOM 761 N N . GLY A 1 100 ? -26.607 -23.520 40.737 1.00 89.06 100 GLY A N 1
ATOM 762 C CA . GLY A 1 100 ? -25.558 -23.310 41.742 1.00 89.06 100 GLY A CA 1
ATOM 763 C C . GLY A 1 100 ? -24.455 -22.336 41.314 1.00 89.06 100 GLY A C 1
ATOM 764 O O . GLY A 1 100 ? -23.397 -22.309 41.940 1.00 89.06 100 GLY A O 1
ATOM 765 N N . TYR A 1 101 ? -24.680 -21.552 40.255 1.00 89.94 101 TYR A N 1
ATOM 766 C CA . TYR A 1 101 ? -23.737 -20.545 39.773 1.00 89.94 101 TYR A CA 1
ATOM 767 C C . TYR A 1 101 ? -24.223 -19.121 40.054 1.00 89.94 101 TYR A C 1
ATOM 769 O O . TYR A 1 101 ? -25.413 -18.818 39.975 1.00 89.94 101 TYR A O 1
ATOM 777 N N . GLU A 1 102 ? -23.260 -18.238 40.308 1.00 90.50 102 GLU A N 1
ATOM 778 C CA . GLU A 1 102 ? -23.461 -16.790 40.394 1.00 90.50 102 GLU A CA 1
ATOM 779 C C . GLU A 1 102 ? -23.952 -16.218 39.053 1.00 90.50 102 GLU A C 1
ATOM 781 O O . GLU A 1 102 ? -23.470 -16.613 37.984 1.00 90.50 102 GLU A O 1
ATOM 786 N N . GLY A 1 103 ? -24.837 -15.221 39.089 1.00 89.25 103 GLY A N 1
ATOM 787 C CA . GLY A 1 103 ? -25.459 -14.635 37.894 1.00 89.25 103 GLY A CA 1
ATOM 788 C C . GLY A 1 103 ? -24.460 -14.091 36.861 1.00 89.25 103 GLY A C 1
ATOM 789 O O . GLY A 1 103 ? -24.695 -14.176 35.657 1.00 89.25 103 GLY A O 1
ATOM 790 N N . TRP A 1 104 ? -23.296 -13.597 37.297 1.00 89.81 104 TRP A N 1
ATOM 791 C CA . TRP A 1 104 ? -22.254 -13.111 36.383 1.00 89.81 104 TRP A CA 1
ATOM 792 C C . TRP A 1 104 ? -21.613 -14.234 35.552 1.00 89.81 104 TRP A C 1
ATOM 794 O O . TRP A 1 104 ? -21.191 -13.991 34.421 1.00 89.81 104 TRP A O 1
ATOM 804 N N . ARG A 1 105 ? -21.549 -15.471 36.074 1.00 93.06 105 ARG A N 1
ATOM 805 C CA . ARG A 1 105 ? -20.992 -16.623 35.343 1.00 93.06 105 ARG A CA 1
ATOM 806 C C . ARG A 1 105 ? -21.886 -16.995 34.167 1.00 93.06 105 ARG A C 1
ATOM 808 O O . ARG A 1 105 ? -21.378 -17.318 33.096 1.00 93.06 105 ARG A O 1
ATOM 815 N N . TRP A 1 106 ? -23.204 -16.884 34.342 1.00 94.12 106 TRP A N 1
ATOM 816 C CA . TRP A 1 106 ? -24.184 -17.147 33.288 1.00 94.12 106 TRP A CA 1
ATOM 817 C C . TRP A 1 106 ? -24.033 -16.227 32.076 1.00 94.12 106 TRP A C 1
ATOM 819 O O . TRP A 1 106 ? -24.288 -16.676 30.962 1.00 94.12 106 TRP A O 1
ATOM 829 N N . ILE A 1 107 ? -23.544 -14.994 32.260 1.00 92.62 107 ILE A N 1
ATOM 830 C CA . ILE A 1 107 ? -23.228 -14.083 31.147 1.00 92.62 107 ILE A CA 1
ATOM 831 C C . ILE A 1 107 ? -22.187 -14.738 30.231 1.00 92.62 107 ILE A C 1
ATOM 833 O O . ILE A 1 107 ? -22.428 -14.915 29.040 1.00 92.62 107 ILE A O 1
ATOM 837 N N . PHE A 1 108 ? -21.073 -15.201 30.803 1.00 93.00 108 PHE A N 1
ATOM 838 C CA . PHE A 1 108 ? -20.009 -15.872 30.054 1.00 93.00 108 PHE A CA 1
ATOM 839 C C . PHE A 1 108 ? -20.458 -17.205 29.442 1.00 93.00 108 PHE A C 1
ATOM 841 O O . PHE A 1 108 ? -20.086 -17.516 28.310 1.00 93.00 108 PHE A O 1
ATOM 848 N N . LEU A 1 109 ? -21.271 -17.981 30.167 1.00 94.00 109 LEU A N 1
ATOM 849 C CA . LEU A 1 109 ? -21.763 -19.276 29.693 1.00 94.00 109 LEU A CA 1
ATOM 850 C C . LEU A 1 109 ? -22.723 -19.134 28.501 1.00 94.00 109 LEU A C 1
ATOM 852 O O . LEU A 1 109 ? -22.580 -19.835 27.500 1.00 94.00 109 LEU A O 1
ATOM 856 N N . LEU A 1 110 ? -23.687 -18.217 28.577 1.00 94.00 110 LEU A N 1
ATOM 857 C CA . LEU A 1 110 ? -24.662 -18.016 27.506 1.00 94.00 110 LEU A CA 1
ATOM 858 C C . LEU A 1 110 ? -24.033 -17.325 26.295 1.00 94.00 110 LEU A C 1
ATOM 860 O O . LEU A 1 110 ? -24.150 -17.828 25.177 1.00 94.00 110 LEU A O 1
ATOM 864 N N . GLU A 1 111 ? -23.327 -16.211 26.502 1.00 92.25 111 GLU A N 1
ATOM 865 C CA . GLU A 1 111 ? -22.707 -15.469 25.400 1.00 92.25 111 GLU A CA 1
ATOM 866 C C . GLU A 1 111 ? -21.595 -16.284 24.731 1.00 92.25 111 GLU A C 1
ATOM 868 O O . GLU A 1 111 ? -21.520 -16.324 23.500 1.00 92.25 111 GLU A O 1
ATOM 873 N N . GLY A 1 112 ? -20.776 -16.997 25.513 1.00 94.12 112 GLY A N 1
ATOM 874 C CA . GLY A 1 112 ? -19.748 -17.897 24.993 1.00 94.12 112 GLY A CA 1
ATOM 875 C C . GLY A 1 112 ? -20.341 -19.069 24.211 1.00 94.12 112 GLY A C 1
ATOM 876 O O . GLY A 1 112 ? -19.863 -19.388 23.120 1.00 94.12 112 GLY A O 1
ATOM 877 N N . GLY A 1 113 ? -21.424 -19.672 24.711 1.00 95.75 113 GLY A N 1
ATOM 878 C CA . GLY A 1 113 ? -22.124 -20.771 24.043 1.00 95.75 113 GLY A CA 1
ATOM 879 C C . GLY A 1 113 ? -22.717 -20.355 22.699 1.00 95.75 113 GLY A C 1
ATOM 880 O O . GLY A 1 113 ? -22.424 -20.974 21.674 1.00 95.75 113 GLY A O 1
ATOM 881 N N . VAL A 1 114 ? -23.482 -19.260 22.679 1.00 94.75 114 VAL A N 1
ATOM 882 C CA . VAL A 1 114 ? -24.069 -18.719 21.443 1.00 94.75 114 VAL A CA 1
ATOM 883 C C . VAL A 1 114 ? -22.974 -18.311 20.456 1.00 94.75 114 VAL A C 1
ATOM 885 O O . VAL A 1 114 ? -23.048 -18.675 19.284 1.00 94.75 114 VAL A O 1
ATOM 888 N N . SER A 1 115 ? -21.916 -17.639 20.919 1.00 94.12 115 SER A N 1
ATOM 889 C CA . SER A 1 115 ? -20.783 -17.244 20.067 1.00 94.12 115 SER A CA 1
ATOM 890 C C . SER A 1 115 ? -20.063 -18.450 19.461 1.00 94.12 115 SER A C 1
ATOM 892 O O . SER A 1 115 ? -19.699 -18.419 18.288 1.00 94.12 115 SER A O 1
ATOM 894 N N . THR A 1 116 ? -19.909 -19.536 20.225 1.00 96.25 116 THR A N 1
ATOM 895 C CA . THR A 1 116 ? -19.313 -20.789 19.739 1.00 96.25 116 THR A CA 1
ATOM 896 C C . THR A 1 116 ? -20.155 -21.393 18.619 1.00 96.25 116 THR A C 1
ATOM 898 O O . THR A 1 116 ? -19.624 -21.731 17.563 1.00 96.25 116 THR A O 1
ATOM 901 N N . ILE A 1 117 ? -21.476 -21.477 18.810 1.00 95.94 117 ILE A N 1
ATOM 902 C CA . ILE A 1 117 ? -22.404 -22.009 17.801 1.00 95.94 117 ILE A CA 1
ATOM 903 C C . ILE A 1 117 ? -22.373 -21.146 16.534 1.00 95.94 117 ILE A C 1
ATOM 905 O O . ILE A 1 117 ? -22.249 -21.680 15.433 1.00 95.94 117 ILE A O 1
ATOM 909 N N . ILE A 1 118 ? -22.417 -19.818 16.676 1.00 93.44 118 ILE A N 1
ATOM 910 C CA . ILE A 1 118 ? -22.302 -18.893 15.540 1.00 93.44 118 ILE A CA 1
ATOM 911 C C . ILE A 1 118 ? -20.967 -19.104 14.817 1.00 93.44 118 ILE A C 1
ATOM 913 O O . ILE A 1 118 ? -20.952 -19.211 13.594 1.00 93.44 118 ILE A O 1
ATOM 917 N N . GLY A 1 119 ? -19.862 -19.239 15.556 1.00 93.25 119 GLY A N 1
ATOM 918 C CA . GLY A 1 119 ? -18.538 -19.521 15.002 1.00 93.25 119 GLY A CA 1
ATOM 919 C C . GLY A 1 119 ? -18.489 -20.804 14.169 1.00 93.25 119 GLY A C 1
ATOM 920 O O . GLY A 1 119 ? -17.893 -20.802 13.092 1.00 93.25 119 GLY A O 1
ATOM 921 N N . LEU A 1 120 ? -19.168 -21.868 14.608 1.00 94.50 120 LEU A N 1
ATOM 922 C CA . LEU A 1 120 ? -19.269 -23.131 13.866 1.00 94.50 120 LEU A CA 1
ATOM 923 C C . LEU A 1 120 ? -20.112 -23.004 12.589 1.00 94.50 120 LEU A C 1
ATOM 925 O O . LEU A 1 120 ? -19.838 -23.687 11.602 1.00 94.50 120 LEU A O 1
ATOM 929 N N . ILE A 1 121 ? -21.114 -22.122 12.588 1.00 94.12 121 ILE A N 1
ATOM 930 C CA . ILE A 1 121 ? -22.000 -21.876 11.440 1.00 94.12 121 ILE A CA 1
ATOM 931 C C . ILE A 1 121 ? -21.384 -20.865 10.451 1.00 94.12 121 ILE A C 1
ATOM 933 O O . ILE A 1 121 ? -21.685 -20.914 9.257 1.00 94.12 121 ILE A O 1
ATOM 937 N N . CYS A 1 122 ? -20.477 -19.987 10.898 1.00 90.00 122 CYS A N 1
ATOM 938 C CA . CYS A 1 122 ? -19.832 -18.950 10.079 1.00 90.00 122 CYS A CA 1
ATOM 939 C C . CYS A 1 122 ? -19.330 -19.420 8.697 1.00 90.00 122 CYS A C 1
ATOM 941 O O . CYS A 1 122 ? -19.601 -18.707 7.730 1.00 90.00 122 CYS A O 1
ATOM 943 N N . PRO A 1 123 ? -18.657 -20.583 8.532 1.00 87.25 123 PRO A N 1
ATOM 944 C CA . PRO A 1 123 ? -18.191 -21.048 7.220 1.00 87.25 123 PRO A CA 1
ATOM 945 C C . PRO A 1 123 ? -19.306 -21.303 6.198 1.00 87.25 123 PRO A C 1
ATOM 947 O O . PRO A 1 123 ? -19.025 -21.385 5.005 1.00 87.25 123 PRO A O 1
ATOM 950 N N . LEU A 1 124 ? -20.551 -21.473 6.654 1.00 86.19 124 LEU A N 1
ATOM 951 C CA . LEU A 1 124 ? -21.718 -21.697 5.799 1.00 86.19 124 LEU A CA 1
ATOM 952 C C . LEU A 1 124 ? -22.375 -20.383 5.359 1.00 86.19 124 LEU A C 1
ATOM 954 O O . LEU A 1 124 ? -22.971 -20.331 4.287 1.00 86.19 124 LEU A O 1
ATOM 958 N N . ILE A 1 125 ? -22.270 -19.334 6.180 1.00 86.69 125 ILE A N 1
ATOM 959 C CA . ILE A 1 125 ? -22.924 -18.037 5.950 1.00 86.69 125 ILE A CA 1
ATOM 960 C C . ILE A 1 125 ? -21.977 -17.057 5.248 1.00 86.69 125 ILE A C 1
ATOM 962 O O . ILE A 1 125 ? -22.386 -16.316 4.355 1.00 86.69 125 ILE A O 1
ATOM 966 N N . ILE A 1 126 ? -20.708 -17.021 5.662 1.00 85.88 126 ILE A N 1
ATOM 967 C CA . ILE A 1 126 ? -19.739 -16.035 5.184 1.00 85.88 126 ILE A CA 1
ATOM 968 C C . ILE A 1 126 ? -19.190 -16.455 3.821 1.00 85.88 126 ILE A C 1
ATOM 970 O O . ILE A 1 126 ? -18.562 -17.503 3.679 1.00 85.88 126 ILE A O 1
ATOM 974 N N . ILE A 1 127 ? -19.354 -15.583 2.828 1.00 84.38 127 ILE A N 1
ATOM 975 C CA . ILE A 1 127 ? -18.856 -15.806 1.470 1.00 84.38 127 ILE A CA 1
ATOM 976 C C . ILE A 1 127 ? -17.392 -15.350 1.376 1.00 84.38 127 ILE A C 1
ATOM 978 O O . ILE A 1 127 ? -17.070 -14.187 1.615 1.00 84.38 127 ILE A O 1
ATOM 982 N N . ASP A 1 128 ? -16.496 -16.273 1.017 1.00 82.12 128 ASP A N 1
ATOM 983 C CA . ASP A 1 128 ? -15.041 -16.072 1.068 1.00 82.12 128 ASP A CA 1
ATOM 984 C C . ASP A 1 128 ? -14.529 -14.934 0.173 1.00 82.12 128 ASP A C 1
ATOM 986 O O . ASP A 1 128 ? -13.994 -13.932 0.648 1.00 82.12 128 ASP A O 1
ATOM 990 N N . THR A 1 129 ? -14.628 -15.121 -1.141 1.00 81.50 129 THR A N 1
ATOM 991 C CA . THR A 1 129 ? -14.106 -14.205 -2.162 1.00 81.50 129 THR A CA 1
ATOM 992 C C . THR A 1 129 ? -14.973 -14.301 -3.412 1.00 81.50 129 THR A C 1
ATOM 994 O O . THR A 1 129 ? -15.595 -15.349 -3.617 1.00 81.50 129 THR A O 1
ATOM 997 N N . PRO A 1 130 ? -14.969 -13.278 -4.287 1.00 80.75 130 PRO A N 1
ATOM 998 C CA . PRO A 1 130 ? -15.637 -13.368 -5.584 1.00 80.75 130 PRO A CA 1
ATOM 999 C C . PRO A 1 130 ? -15.211 -14.615 -6.378 1.00 80.75 130 PRO A C 1
ATOM 1001 O O . PRO A 1 130 ? -16.059 -15.342 -6.883 1.00 80.75 130 PRO A O 1
ATOM 1004 N N . ALA A 1 131 ? -13.913 -14.944 -6.383 1.00 77.56 131 ALA A N 1
ATOM 1005 C CA . ALA A 1 131 ? -13.370 -16.102 -7.100 1.00 77.56 131 ALA A CA 1
ATOM 1006 C C . ALA A 1 131 ? -13.876 -17.461 -6.574 1.00 77.56 131 ALA A C 1
ATOM 1008 O O . ALA A 1 131 ? -14.080 -18.392 -7.348 1.00 77.56 131 ALA A O 1
ATOM 1009 N N . LEU A 1 132 ? -14.091 -17.584 -5.260 1.00 79.19 132 LEU A N 1
ATOM 1010 C CA . LEU A 1 132 ? -14.609 -18.805 -4.623 1.00 79.19 132 LEU A CA 1
ATOM 1011 C C . LEU A 1 132 ? -16.143 -18.824 -4.518 1.00 79.19 132 LEU A C 1
ATOM 1013 O O . LEU A 1 132 ? -16.713 -19.768 -3.967 1.00 79.19 132 LEU A O 1
ATOM 1017 N N . SER A 1 133 ? -16.810 -17.782 -5.016 1.00 82.19 133 SER A N 1
ATOM 1018 C CA . SER A 1 133 ? -18.254 -17.629 -4.925 1.00 82.19 133 SER A CA 1
ATOM 1019 C C . SER A 1 133 ? -18.984 -18.647 -5.801 1.00 82.19 133 SER A C 1
ATOM 1021 O O . SER A 1 133 ? -18.646 -18.841 -6.967 1.00 82.19 133 SER A O 1
ATOM 1023 N N . LYS A 1 134 ? -20.016 -19.286 -5.241 1.00 79.50 134 LYS A N 1
ATOM 1024 C CA . LYS A 1 134 ? -20.856 -20.264 -5.954 1.00 79.50 134 LYS A CA 1
ATOM 1025 C C . LYS A 1 134 ? -22.112 -19.662 -6.589 1.00 79.50 134 LYS A C 1
ATOM 1027 O O . LYS A 1 134 ? -22.737 -20.328 -7.400 1.00 79.50 134 LYS A O 1
ATOM 1032 N N . TRP A 1 135 ? -22.495 -18.447 -6.195 1.00 86.19 135 TRP A N 1
ATOM 1033 C CA . TRP A 1 135 ? -23.734 -17.793 -6.640 1.00 86.19 135 TRP A CA 1
ATOM 1034 C C . TRP A 1 135 ? -23.515 -16.778 -7.770 1.00 86.19 135 TRP A C 1
ATOM 1036 O O . TRP A 1 135 ? -24.485 -16.245 -8.291 1.00 86.19 135 TRP A O 1
ATOM 1046 N N . LEU A 1 136 ? -22.255 -16.521 -8.135 1.00 88.00 136 LEU A N 1
ATOM 1047 C CA . LEU A 1 136 ? -21.881 -15.647 -9.245 1.00 88.00 136 LEU A CA 1
ATOM 1048 C C . LEU A 1 136 ? -21.578 -16.481 -10.490 1.00 88.00 136 LEU A C 1
ATOM 1050 O O . LEU A 1 136 ? -20.912 -17.518 -10.395 1.00 88.00 136 LEU A O 1
ATOM 1054 N N . THR A 1 137 ? -22.008 -15.989 -11.646 1.00 90.12 137 THR A N 1
ATOM 1055 C CA . THR A 1 137 ? -21.584 -16.484 -12.962 1.00 90.12 137 THR A CA 1
ATOM 1056 C C . THR A 1 137 ? -20.098 -16.191 -13.203 1.00 90.12 137 THR A C 1
ATOM 1058 O O . THR A 1 137 ? -19.510 -15.316 -12.565 1.00 90.12 137 THR A O 1
ATOM 1061 N N . GLU A 1 138 ? -19.454 -16.919 -14.121 1.00 89.19 138 GLU A N 1
ATOM 1062 C CA . GLU A 1 138 ? -18.032 -16.694 -14.437 1.00 89.19 138 GLU A CA 1
ATOM 1063 C C . GLU A 1 138 ? -17.766 -15.281 -14.985 1.00 89.19 138 GLU A C 1
ATOM 1065 O O . GLU A 1 138 ? -16.745 -14.675 -14.650 1.00 89.19 138 GLU A O 1
ATOM 1070 N N . ASP A 1 139 ? -18.714 -14.707 -15.730 1.00 86.56 139 ASP A N 1
ATOM 1071 C CA . ASP A 1 139 ? -18.616 -13.334 -16.234 1.00 86.56 139 ASP A CA 1
ATOM 1072 C C . ASP A 1 139 ? -18.725 -12.296 -15.109 1.00 86.56 139 ASP A C 1
ATOM 1074 O O . ASP A 1 139 ? -17.941 -11.348 -15.072 1.00 86.56 139 ASP A O 1
ATOM 1078 N N . GLU A 1 140 ? -19.620 -12.489 -14.134 1.00 88.94 140 GLU A N 1
ATOM 1079 C CA . GLU A 1 140 ? -19.714 -11.616 -12.955 1.00 88.94 140 GLU A CA 1
ATOM 1080 C C . GLU A 1 140 ? -18.458 -11.701 -12.082 1.00 88.94 140 GLU A C 1
ATOM 1082 O O . GLU A 1 140 ? -17.971 -10.681 -11.588 1.00 88.94 140 GLU A O 1
ATOM 1087 N N . LYS A 1 141 ? -17.891 -12.904 -11.911 1.00 86.88 141 LYS A N 1
ATOM 1088 C CA . LYS A 1 141 ? -16.609 -13.077 -11.209 1.00 86.88 141 LYS A CA 1
ATOM 1089 C C . LYS A 1 141 ? -15.502 -12.314 -11.918 1.00 86.88 141 LYS A C 1
ATOM 1091 O O . LYS A 1 141 ? -14.771 -11.564 -11.270 1.00 86.88 141 LYS A O 1
ATOM 1096 N N . ARG A 1 142 ? -15.394 -12.480 -13.240 1.00 82.50 142 ARG A N 1
ATOM 1097 C CA . ARG A 1 142 ? -14.407 -11.783 -14.066 1.00 82.50 142 ARG A CA 1
ATOM 1098 C C . ARG A 1 142 ? -14.597 -10.270 -13.991 1.00 82.50 142 ARG A C 1
ATOM 1100 O O . ARG A 1 142 ? -13.614 -9.559 -13.808 1.00 82.50 142 ARG A O 1
ATOM 1107 N N . TYR A 1 143 ? -15.836 -9.786 -14.055 1.00 86.38 143 TYR A N 1
ATOM 1108 C CA . TYR A 1 143 ? -16.165 -8.371 -13.906 1.00 86.38 143 TYR A CA 1
ATOM 1109 C C . TYR A 1 143 ? -15.718 -7.818 -12.549 1.00 86.38 143 TYR A C 1
ATOM 1111 O O . TYR A 1 143 ? -15.044 -6.794 -12.512 1.00 86.38 143 TYR A O 1
ATOM 1119 N N . LEU A 1 144 ? -16.036 -8.488 -11.436 1.00 84.19 144 LEU A N 1
ATOM 1120 C CA . LEU A 1 144 ? -15.656 -8.020 -10.097 1.00 84.19 144 LEU A CA 1
ATOM 1121 C C . LEU A 1 144 ? -14.136 -7.999 -9.889 1.00 84.19 144 LEU A C 1
ATOM 1123 O O . LEU A 1 144 ? -13.623 -7.080 -9.251 1.00 84.19 144 LEU A O 1
ATOM 1127 N N . ILE A 1 145 ? -13.422 -8.989 -10.433 1.00 80.62 145 ILE A N 1
ATOM 1128 C CA . ILE A 1 145 ? -11.956 -9.050 -10.382 1.00 80.62 145 ILE A CA 1
ATOM 1129 C C . ILE A 1 145 ? -11.352 -7.906 -11.208 1.00 80.62 145 ILE A C 1
ATOM 1131 O O . ILE A 1 145 ? -10.611 -7.092 -10.660 1.00 80.62 145 ILE A O 1
ATOM 1135 N N . LEU A 1 146 ? -11.749 -7.768 -12.479 1.00 76.94 146 LEU A N 1
ATOM 1136 C CA . LEU A 1 146 ? -11.248 -6.719 -13.375 1.00 76.94 146 LEU A CA 1
ATOM 1137 C C . LEU A 1 146 ? -11.586 -5.315 -12.875 1.00 76.94 146 LEU A C 1
ATOM 1139 O O . LEU A 1 146 ? -10.740 -4.428 -12.888 1.00 76.94 146 LEU A O 1
ATOM 1143 N N . ARG A 1 147 ? -12.816 -5.097 -12.396 1.00 81.25 147 ARG A N 1
ATOM 1144 C CA . ARG A 1 147 ? -13.244 -3.812 -11.830 1.00 81.25 147 ARG A CA 1
ATOM 1145 C C . ARG A 1 147 ? -12.317 -3.389 -10.699 1.00 81.25 147 ARG A C 1
ATOM 1147 O O . ARG A 1 147 ? -11.905 -2.234 -10.638 1.00 81.25 147 ARG A O 1
ATOM 1154 N N . LYS A 1 148 ? -11.994 -4.324 -9.809 1.00 72.00 148 LYS A N 1
ATOM 1155 C CA . LYS A 1 148 ? -11.102 -4.070 -8.687 1.00 72.00 148 LYS A CA 1
ATOM 1156 C C . LYS A 1 148 ? -9.677 -3.782 -9.156 1.00 72.00 148 LYS A C 1
ATOM 1158 O O . LYS A 1 148 ? -9.081 -2.826 -8.678 1.00 72.00 148 LYS A O 1
ATOM 1163 N N . GLU A 1 149 ? -9.163 -4.546 -10.118 1.00 66.50 149 GLU A N 1
ATOM 1164 C CA . GLU A 1 149 ? -7.843 -4.310 -10.721 1.00 66.50 149 GLU A CA 1
ATOM 1165 C C . GLU A 1 149 ? -7.737 -2.915 -11.359 1.00 66.50 149 GLU A C 1
ATOM 1167 O O . GLU A 1 149 ? -6.743 -2.213 -11.158 1.00 66.50 149 GLU A O 1
ATOM 1172 N N . VAL A 1 150 ? -8.777 -2.483 -12.077 1.00 65.62 150 VAL A N 1
ATOM 1173 C CA . VAL A 1 150 ? -8.841 -1.176 -12.746 1.00 65.62 150 VAL A CA 1
ATOM 1174 C C . VAL A 1 150 ? -8.999 -0.033 -11.741 1.00 65.62 150 VAL A C 1
ATOM 1176 O O . VAL A 1 150 ? -8.246 0.938 -11.802 1.00 65.62 150 VAL A O 1
ATOM 1179 N N . GLU A 1 151 ? -9.938 -0.130 -10.791 1.00 62.94 151 GLU A N 1
ATOM 1180 C CA . GLU A 1 151 ? -10.180 0.923 -9.791 1.00 62.94 151 GLU A CA 1
ATOM 1181 C C . GLU A 1 151 ? -9.017 1.068 -8.799 1.00 62.94 151 GLU A C 1
ATOM 1183 O O . GLU A 1 151 ? -8.731 2.183 -8.354 1.00 62.94 151 GLU A O 1
ATOM 1188 N N . ASP A 1 152 ? -8.307 -0.021 -8.493 1.00 58.28 152 ASP A N 1
ATOM 1189 C CA . ASP A 1 152 ? -7.075 0.021 -7.704 1.00 58.28 152 ASP A CA 1
ATOM 1190 C C . ASP A 1 152 ? -5.868 0.511 -8.539 1.00 58.28 152 ASP A C 1
ATOM 1192 O O . ASP A 1 152 ? -4.774 0.667 -7.995 1.00 58.28 152 ASP A O 1
ATOM 1196 N N . GLY A 1 153 ? -6.052 0.821 -9.830 1.00 50.69 153 GLY A N 1
ATOM 1197 C CA . GLY A 1 153 ? -5.062 1.457 -10.705 1.00 50.69 153 GLY A CA 1
ATOM 1198 C C . GLY A 1 153 ? -3.972 0.513 -11.209 1.00 50.69 153 GLY A C 1
ATOM 1199 O O . GLY A 1 153 ? -2.811 0.912 -11.275 1.00 50.69 153 GLY A O 1
ATOM 1200 N N . GLY A 1 154 ? -4.303 -0.754 -11.474 1.00 42.53 154 GLY A N 1
ATOM 1201 C CA . GLY A 1 154 ? -3.316 -1.771 -11.851 1.00 42.53 154 GLY A CA 1
ATOM 1202 C C . GLY A 1 154 ? -2.353 -2.126 -10.713 1.00 42.53 154 GLY A C 1
ATOM 1203 O O . GLY A 1 154 ? -1.330 -2.769 -10.942 1.00 42.53 154 GLY A O 1
ATOM 1204 N N . ARG A 1 155 ? -2.668 -1.746 -9.462 1.00 43.56 155 ARG A N 1
ATOM 1205 C CA . ARG A 1 155 ? -1.888 -2.064 -8.248 1.00 43.56 155 ARG A CA 1
ATOM 1206 C C . ARG A 1 155 ? -2.007 -3.533 -7.828 1.00 43.56 155 ARG A C 1
ATOM 1208 O O . ARG A 1 155 ? -1.957 -3.854 -6.641 1.00 43.56 155 ARG A O 1
ATOM 1215 N N . GLU A 1 156 ? -2.075 -4.433 -8.799 1.00 34.97 156 GLU A N 1
ATOM 1216 C CA . GLU A 1 156 ? -1.779 -5.849 -8.622 1.00 34.97 156 GLU A CA 1
ATOM 1217 C C . GLU A 1 156 ? -0.288 -6.146 -8.850 1.00 34.97 156 GLU A C 1
ATOM 1219 O O . GLU A 1 156 ? 0.114 -7.230 -9.268 1.00 34.97 156 GLU A O 1
ATOM 1224 N N . VAL A 1 157 ? 0.594 -5.234 -8.427 1.00 37.00 157 VAL A N 1
ATOM 1225 C CA . VAL A 1 157 ? 1.909 -5.676 -7.959 1.00 37.00 157 VAL A CA 1
ATOM 1226 C C . VAL A 1 157 ? 1.693 -6.383 -6.614 1.00 37.00 157 VAL A C 1
ATOM 1228 O O . VAL A 1 157 ? 1.839 -5.839 -5.523 1.00 37.00 157 VAL A O 1
ATOM 1231 N N . GLN A 1 158 ? 1.362 -7.668 -6.746 1.00 36.16 158 GLN A N 1
ATOM 1232 C CA . GLN A 1 158 ? 1.744 -8.743 -5.840 1.00 36.16 158 GLN A CA 1
ATOM 1233 C C . GLN A 1 158 ? 0.858 -8.999 -4.604 1.00 36.16 158 GLN A C 1
ATOM 1235 O O . GLN A 1 158 ? 1.294 -8.912 -3.453 1.00 36.16 158 GLN A O 1
ATOM 1240 N N . ALA A 1 159 ? -0.302 -9.619 -4.853 1.00 33.62 159 ALA A N 1
ATOM 1241 C CA . ALA A 1 159 ? -0.767 -10.736 -4.016 1.00 33.62 159 ALA A CA 1
ATOM 1242 C C . ALA A 1 159 ? 0.225 -11.932 -4.027 1.00 33.62 159 ALA A C 1
ATOM 1244 O O . ALA A 1 159 ? 0.168 -12.816 -3.169 1.00 33.62 159 ALA A O 1
ATOM 1245 N N . LYS A 1 160 ? 1.215 -11.933 -4.937 1.00 34.44 160 LYS A N 1
ATOM 1246 C CA . LYS A 1 160 ? 2.399 -12.802 -4.896 1.00 34.44 160 LYS A CA 1
ATOM 1247 C C . LYS A 1 160 ? 3.365 -12.385 -3.780 1.00 34.44 160 LYS A C 1
ATOM 1249 O O . LYS A 1 160 ? 4.420 -11.827 -4.012 1.00 34.44 160 LYS A O 1
ATOM 1254 N N . GLY A 1 161 ? 3.031 -12.748 -2.546 1.00 39.59 161 GLY A N 1
ATOM 1255 C CA . GLY A 1 161 ? 4.056 -13.209 -1.610 1.00 39.59 161 GLY A CA 1
ATOM 1256 C C . GLY A 1 161 ? 5.063 -12.194 -1.059 1.00 39.59 161 GLY A C 1
ATOM 1257 O O . GLY A 1 161 ? 6.109 -12.641 -0.593 1.00 39.59 161 GLY A O 1
ATOM 1258 N N . HIS A 1 162 ? 4.764 -10.892 -0.984 1.00 45.22 162 HIS A N 1
ATOM 1259 C CA . HIS A 1 162 ? 5.532 -10.027 -0.081 1.00 45.22 162 HIS A CA 1
ATOM 1260 C C . HIS A 1 162 ? 5.294 -10.491 1.364 1.00 45.22 162 HIS A C 1
ATOM 1262 O O . HIS A 1 162 ? 4.237 -10.262 1.979 1.00 45.22 162 HIS A O 1
ATOM 1268 N N . LYS A 1 163 ? 6.271 -11.238 1.890 1.00 53.88 163 LYS A N 1
ATOM 1269 C CA . LYS A 1 163 ? 6.375 -11.545 3.314 1.00 53.88 163 LYS A CA 1
ATOM 1270 C C . LYS A 1 163 ? 6.502 -10.208 4.036 1.00 53.88 163 LYS A C 1
ATOM 1272 O O . LYS A 1 163 ? 7.206 -9.321 3.566 1.00 53.88 163 LYS A O 1
ATOM 1277 N N . ILE A 1 164 ? 5.824 -10.054 5.171 1.00 58.44 164 ILE A N 1
ATOM 1278 C CA . ILE A 1 164 ? 6.162 -8.952 6.073 1.00 58.44 164 ILE A CA 1
ATOM 1279 C C . ILE A 1 164 ? 7.567 -9.283 6.580 1.00 58.44 164 ILE A C 1
ATOM 1281 O O . ILE A 1 164 ? 7.736 -10.166 7.417 1.00 58.44 164 ILE A O 1
ATOM 1285 N N . THR A 1 165 ? 8.578 -8.674 5.971 1.00 68.06 165 THR A N 1
ATOM 1286 C CA . THR A 1 165 ? 9.971 -8.810 6.386 1.00 68.06 165 THR A CA 1
ATOM 1287 C C . THR A 1 165 ? 10.218 -7.900 7.586 1.00 68.06 165 THR A C 1
ATOM 1289 O O . THR A 1 165 ? 9.507 -6.912 7.787 1.00 68.06 165 THR A O 1
ATOM 1292 N N . GLY A 1 166 ? 11.247 -8.200 8.383 1.00 70.69 166 GLY A N 1
ATOM 1293 C CA . GLY A 1 166 ? 11.660 -7.314 9.478 1.00 70.69 166 GLY A CA 1
ATOM 1294 C C . GLY A 1 166 ? 11.958 -5.889 8.995 1.00 70.69 166 GLY A C 1
ATOM 1295 O O . GLY A 1 166 ? 11.634 -4.933 9.690 1.00 70.69 166 GLY A O 1
ATOM 1296 N N . LYS A 1 167 ? 12.466 -5.740 7.760 1.00 72.19 167 LYS A N 1
ATOM 1297 C CA . LYS A 1 167 ? 12.682 -4.442 7.104 1.00 72.19 167 LYS A CA 1
ATOM 1298 C C . LYS A 1 167 ? 11.381 -3.662 6.906 1.00 72.19 167 LYS A C 1
ATOM 1300 O O . LYS A 1 167 ? 11.312 -2.510 7.320 1.00 72.19 167 LYS A O 1
ATOM 1305 N N . VAL A 1 168 ? 10.341 -4.285 6.339 1.00 70.31 168 VAL A N 1
ATOM 1306 C CA . VAL A 1 168 ? 9.029 -3.635 6.162 1.00 70.31 168 VAL A CA 1
ATOM 1307 C C . VAL A 1 168 ? 8.428 -3.265 7.513 1.00 70.31 168 VAL A C 1
ATOM 1309 O O . VAL A 1 168 ? 7.896 -2.167 7.661 1.00 70.31 168 VAL A O 1
ATOM 1312 N N . LEU A 1 169 ? 8.534 -4.143 8.515 1.00 76.06 169 LEU A N 1
ATOM 1313 C CA . LEU A 1 169 ? 8.037 -3.849 9.857 1.00 76.06 169 LEU A CA 1
ATOM 1314 C C . LEU A 1 169 ? 8.767 -2.650 10.475 1.00 76.06 169 LEU A C 1
ATOM 1316 O O . LEU A 1 169 ? 8.107 -1.743 10.970 1.00 76.06 169 LEU A O 1
ATOM 1320 N N . PHE A 1 170 ? 10.098 -2.606 10.390 1.00 79.31 170 PHE A N 1
ATOM 1321 C CA . PHE A 1 170 ? 10.893 -1.486 10.893 1.00 79.31 170 PHE A CA 1
ATOM 1322 C C . PHE A 1 170 ? 10.568 -0.183 10.154 1.00 79.31 170 PHE A C 1
ATOM 1324 O O . PHE A 1 170 ? 10.254 0.809 10.795 1.00 79.31 170 PHE A O 1
ATOM 1331 N N . ALA A 1 171 ? 10.516 -0.205 8.819 1.00 77.38 171 ALA A N 1
ATOM 1332 C CA . ALA A 1 171 ? 10.140 0.954 8.006 1.00 77.38 171 ALA A CA 1
ATOM 1333 C C . ALA A 1 171 ? 8.716 1.456 8.299 1.00 77.38 171 ALA A C 1
ATOM 1335 O O . ALA A 1 171 ? 8.423 2.641 8.143 1.00 77.38 171 ALA A O 1
ATOM 1336 N N . THR A 1 172 ? 7.821 0.551 8.704 1.00 78.94 172 THR A N 1
ATOM 1337 C CA . THR A 1 172 ? 6.477 0.894 9.175 1.00 78.94 172 THR A CA 1
ATOM 1338 C C . THR A 1 172 ? 6.561 1.548 10.556 1.00 78.94 172 THR A C 1
ATOM 1340 O O . THR A 1 172 ? 6.048 2.644 10.735 1.00 78.94 172 THR A O 1
ATOM 1343 N N . LEU A 1 173 ? 7.267 0.932 11.508 1.00 83.88 173 LEU A N 1
ATOM 1344 C CA . LEU A 1 173 ? 7.459 1.453 12.866 1.00 83.88 173 LEU A CA 1
ATOM 1345 C C . LEU A 1 173 ? 8.171 2.810 12.906 1.00 83.88 173 LEU A C 1
ATOM 1347 O O . LEU A 1 173 ? 7.940 3.579 13.829 1.00 83.88 173 LEU A O 1
ATOM 1351 N N . THR A 1 174 ? 9.016 3.134 11.931 1.00 83.44 174 THR A N 1
ATOM 1352 C CA . THR A 1 174 ? 9.683 4.441 11.839 1.00 83.44 174 THR A CA 1
ATOM 1353 C C . THR A 1 174 ? 8.894 5.472 11.027 1.00 83.44 174 THR A C 1
ATOM 1355 O O . THR A 1 174 ? 9.360 6.597 10.857 1.00 83.44 174 THR A O 1
ATOM 1358 N N . ASP A 1 175 ? 7.719 5.128 10.485 1.00 85.12 175 ASP A N 1
ATOM 1359 C CA . ASP A 1 175 ? 6.910 6.078 9.717 1.00 85.12 175 ASP A CA 1
ATOM 1360 C C . ASP A 1 175 ? 6.162 7.033 10.654 1.00 85.12 175 ASP A C 1
ATOM 1362 O O . ASP A 1 175 ? 5.227 6.652 11.360 1.00 85.12 175 ASP A O 1
ATOM 1366 N N . TRP A 1 176 ? 6.546 8.309 10.618 1.00 88.31 176 TRP A N 1
ATOM 1367 C CA . TRP A 1 176 ? 5.953 9.368 11.437 1.00 88.31 176 TRP A CA 1
ATOM 1368 C C . TRP A 1 176 ? 4.425 9.484 11.279 1.00 88.31 176 TRP A C 1
ATOM 1370 O O . TRP A 1 176 ? 3.743 9.869 12.231 1.00 88.31 176 TRP A O 1
ATOM 1380 N N . LYS A 1 177 ? 3.859 9.110 10.117 1.00 90.31 177 LYS A N 1
ATOM 1381 C CA . LYS A 1 177 ? 2.404 9.167 9.867 1.00 90.31 177 LYS A CA 1
ATOM 1382 C C . LYS A 1 177 ? 1.634 8.256 10.816 1.00 90.31 177 LYS A C 1
ATOM 1384 O O . LYS A 1 177 ? 0.523 8.593 11.215 1.00 90.31 177 LYS A O 1
ATOM 1389 N N . ILE A 1 178 ? 2.226 7.120 11.193 1.00 89.19 178 ILE A N 1
ATOM 1390 C CA . ILE A 1 178 ? 1.580 6.129 12.057 1.00 89.19 178 ILE A CA 1
ATOM 1391 C C . ILE A 1 178 ? 1.403 6.674 13.466 1.00 89.19 178 ILE A C 1
ATOM 1393 O O . ILE A 1 178 ? 0.375 6.413 14.075 1.00 89.19 178 ILE A O 1
ATOM 1397 N N . TYR A 1 179 ? 2.341 7.476 13.965 1.00 92.56 179 TYR A N 1
ATOM 1398 C CA . TYR A 1 179 ? 2.237 8.054 15.304 1.00 92.56 179 TYR A CA 1
ATOM 1399 C C . TYR A 1 179 ? 1.187 9.164 15.382 1.00 92.56 179 TYR A C 1
ATOM 1401 O O . TYR A 1 179 ? 0.435 9.215 16.350 1.00 92.56 179 TYR A O 1
ATOM 1409 N N . LEU A 1 180 ? 1.051 9.998 14.344 1.00 95.44 180 LEU A N 1
ATOM 1410 C CA . LEU A 1 180 ? -0.067 10.948 14.281 1.00 95.44 180 LEU A CA 1
ATOM 1411 C C . LEU A 1 180 ? -1.412 10.221 14.170 1.00 95.44 180 LEU A C 1
ATOM 1413 O O . LEU A 1 180 ? -2.353 10.571 14.876 1.00 95.44 180 LEU A O 1
ATOM 1417 N N . GLN A 1 181 ? -1.494 9.162 13.357 1.00 93.62 181 GLN A N 1
ATOM 1418 C CA . GLN A 1 181 ? -2.686 8.309 13.297 1.00 93.62 181 GLN A CA 1
ATOM 1419 C C . GLN A 1 181 ? -2.962 7.601 14.632 1.00 93.62 181 GLN A C 1
ATOM 1421 O O . GLN A 1 181 ? -4.117 7.474 15.027 1.00 93.62 181 GLN A O 1
ATOM 1426 N N . ALA A 1 182 ? -1.926 7.189 15.364 1.00 94.19 182 ALA A N 1
ATOM 1427 C CA . ALA A 1 182 ? -2.055 6.599 16.691 1.00 94.19 182 ALA A CA 1
ATOM 1428 C C . ALA A 1 182 ? -2.627 7.605 17.694 1.00 94.19 182 ALA A C 1
ATOM 1430 O O . ALA A 1 182 ? -3.523 7.246 18.450 1.00 94.19 182 ALA A O 1
ATOM 1431 N N . ILE A 1 183 ? -2.184 8.867 17.663 1.00 96.69 183 ILE A N 1
ATOM 1432 C CA . ILE A 1 183 ?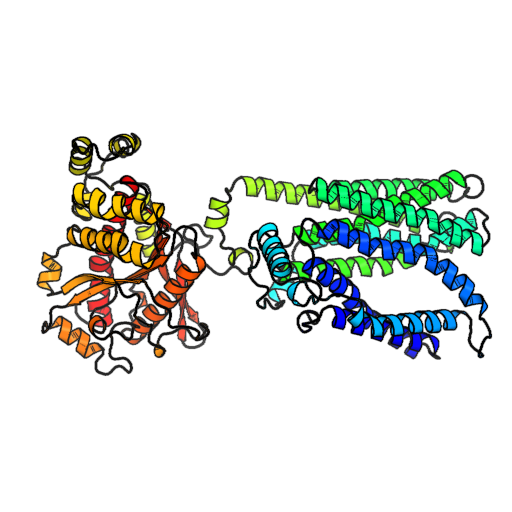 -2.768 9.939 18.483 1.00 96.69 183 ILE A CA 1
ATOM 1433 C C . ILE A 1 183 ? -4.239 10.158 18.111 1.00 96.69 183 ILE A C 1
ATOM 1435 O O . ILE A 1 183 ? -5.077 10.235 19.005 1.00 96.69 183 ILE A O 1
ATOM 1439 N N . ILE A 1 184 ? -4.588 10.186 16.819 1.00 96.81 184 ILE A N 1
ATOM 1440 C CA . ILE A 1 184 ? -5.988 10.283 16.370 1.00 96.81 184 ILE A CA 1
ATOM 1441 C C . ILE A 1 184 ? -6.805 9.081 16.877 1.00 96.81 184 ILE A C 1
ATOM 1443 O O . ILE A 1 184 ? -7.906 9.262 17.395 1.00 96.81 184 ILE A O 1
ATOM 1447 N N . ALA A 1 185 ? -6.283 7.856 16.802 1.00 94.56 185 ALA A N 1
ATOM 1448 C CA . ALA A 1 185 ? -6.980 6.679 17.319 1.00 94.56 185 ALA A CA 1
ATOM 1449 C C . ALA A 1 185 ? -7.168 6.757 18.841 1.00 94.56 185 ALA A C 1
ATOM 1451 O O . ALA A 1 185 ? -8.293 6.618 19.322 1.00 94.56 185 ALA A O 1
ATOM 1452 N N . LEU A 1 186 ? -6.102 7.069 19.582 1.00 95.69 186 LEU A N 1
ATOM 1453 C CA . LEU A 1 186 ? -6.128 7.240 21.036 1.00 95.69 186 LEU A CA 1
ATOM 1454 C C . LEU A 1 186 ? -7.067 8.369 21.473 1.00 95.69 186 LEU A C 1
ATOM 1456 O O . LEU A 1 186 ? -7.732 8.229 22.501 1.00 95.69 186 LEU A O 1
ATOM 1460 N N . SER A 1 187 ? -7.179 9.439 20.673 1.00 96.38 187 SER A N 1
ATOM 1461 C CA . SER A 1 187 ? -8.099 10.556 20.918 1.00 96.38 187 SER A CA 1
ATOM 1462 C C . SER A 1 187 ? -9.565 10.146 20.944 1.00 96.38 187 SER A C 1
ATOM 1464 O O . SER A 1 187 ? -10.375 10.831 21.554 1.00 96.38 187 SER A O 1
ATOM 1466 N N . ASN A 1 188 ? -9.902 9.026 20.298 1.00 95.19 188 ASN A N 1
ATOM 1467 C CA . ASN A 1 188 ? -11.220 8.419 20.393 1.00 95.19 188 ASN A CA 1
ATOM 1468 C C . ASN A 1 188 ? -11.240 7.301 21.431 1.00 95.19 188 ASN A C 1
ATOM 1470 O O . ASN A 1 188 ? -12.107 7.288 22.291 1.00 95.19 188 ASN A O 1
ATOM 1474 N N . THR A 1 189 ? -10.310 6.347 21.371 1.00 94.19 189 THR A N 1
ATOM 1475 C CA . THR A 1 189 ? -10.443 5.113 22.155 1.00 94.19 189 THR A CA 1
ATOM 1476 C C . THR A 1 189 ? -10.388 5.354 23.655 1.00 94.19 189 THR A C 1
ATOM 1478 O O . THR A 1 189 ? -11.187 4.754 24.364 1.00 94.19 189 THR A O 1
ATOM 1481 N N . ILE A 1 190 ? -9.524 6.252 24.147 1.00 95.31 190 ILE A N 1
ATOM 1482 C CA . ILE A 1 190 ? -9.464 6.551 25.588 1.00 95.31 190 ILE A CA 1
ATOM 1483 C C . ILE A 1 190 ? -10.804 7.138 26.077 1.00 95.31 190 ILE A C 1
ATOM 1485 O O . ILE A 1 190 ? -11.421 6.518 26.950 1.00 95.31 190 ILE A O 1
ATOM 1489 N N . PRO A 1 191 ? -11.318 8.247 25.502 1.00 94.94 191 PRO A N 1
ATOM 1490 C CA . PRO A 1 191 ? -12.619 8.771 25.916 1.00 94.94 191 PRO A CA 1
ATOM 1491 C C . PRO A 1 191 ? -13.779 7.803 25.668 1.00 94.94 191 PRO A C 1
ATOM 1493 O O . PRO A 1 191 ? -14.668 7.690 26.501 1.00 94.94 191 PRO A O 1
ATOM 1496 N N . ASN A 1 192 ? -13.785 7.084 24.544 1.00 93.50 192 ASN A N 1
ATOM 1497 C CA . ASN A 1 192 ? -14.883 6.195 24.165 1.00 93.50 192 ASN A CA 1
ATOM 1498 C C . ASN A 1 192 ? -15.004 4.996 25.106 1.00 93.50 192 ASN A C 1
ATOM 1500 O O . ASN A 1 192 ? -16.107 4.684 25.540 1.00 93.50 192 ASN A O 1
ATOM 1504 N N . TYR A 1 193 ? -13.893 4.346 25.471 1.00 91.19 193 TYR A N 1
ATOM 1505 C CA . TYR A 1 193 ? -13.939 3.250 26.442 1.00 91.19 193 TYR A CA 1
ATOM 1506 C C . TYR A 1 193 ? -14.420 3.742 27.809 1.00 91.19 193 TYR A C 1
ATOM 1508 O O . TYR A 1 193 ? -15.365 3.171 28.352 1.00 91.19 193 TYR A O 1
ATOM 1516 N N . GLY A 1 194 ? -13.851 4.839 28.323 1.00 90.00 194 GLY A N 1
ATOM 1517 C CA . GLY A 1 194 ? -14.289 5.411 29.600 1.00 90.00 194 GLY A CA 1
ATOM 1518 C C . GLY A 1 194 ? -15.764 5.811 29.582 1.00 90.00 194 GLY A C 1
ATOM 1519 O O . GLY A 1 194 ? -16.513 5.509 30.511 1.00 90.00 194 GLY A O 1
ATOM 1520 N N . PHE A 1 195 ? -16.217 6.412 28.485 1.00 89.88 195 PHE A N 1
ATOM 1521 C CA . PHE A 1 195 ? -17.605 6.808 28.297 1.00 89.88 195 PHE A CA 1
ATOM 1522 C C . PHE A 1 195 ? -18.560 5.616 28.195 1.00 89.88 195 PHE A C 1
ATOM 1524 O O . PHE A 1 195 ? -19.601 5.622 28.843 1.00 89.88 195 PHE A O 1
ATOM 1531 N N . LYS A 1 196 ? -18.210 4.557 27.453 1.00 87.69 196 LYS A N 1
ATOM 1532 C CA . LYS A 1 196 ? -19.029 3.336 27.354 1.00 87.69 196 LYS A CA 1
ATOM 1533 C C . LYS A 1 196 ? -19.288 2.710 28.723 1.00 87.69 196 LYS A C 1
ATOM 1535 O O . LYS A 1 196 ? -20.417 2.312 28.999 1.00 87.69 196 LYS A O 1
ATOM 1540 N N . PHE A 1 197 ? -18.268 2.647 29.580 1.00 82.81 197 PHE A N 1
ATOM 1541 C CA . PHE A 1 197 ? -18.407 2.082 30.924 1.00 82.81 197 PHE A CA 1
ATOM 1542 C C . PHE A 1 197 ? -19.205 2.983 31.872 1.00 82.81 197 PHE A C 1
ATOM 1544 O O . PHE A 1 197 ? -19.924 2.484 32.736 1.00 82.81 197 PHE A O 1
ATOM 1551 N N . THR A 1 198 ? -19.113 4.302 31.706 1.00 86.88 198 THR A N 1
ATOM 1552 C CA . THR A 1 198 ? -19.733 5.265 32.627 1.00 86.88 198 THR A CA 1
ATOM 1553 C C . THR A 1 198 ? -21.108 5.752 32.188 1.00 86.88 198 THR A C 1
ATOM 1555 O O . THR A 1 198 ? -21.874 6.213 33.029 1.00 86.88 198 THR A O 1
ATOM 1558 N N . MET A 1 199 ? -21.489 5.614 30.919 1.00 89.69 199 MET A N 1
ATOM 1559 C CA . MET A 1 199 ? -22.752 6.150 30.409 1.00 89.69 199 MET A CA 1
ATOM 1560 C C . MET A 1 199 ? -24.002 5.629 31.150 1.00 89.69 199 MET A C 1
ATOM 1562 O O . MET A 1 199 ? -24.835 6.461 31.516 1.00 89.69 199 MET A O 1
ATOM 1566 N N . PRO A 1 200 ? -24.153 4.326 31.473 1.00 89.12 200 PRO A N 1
ATOM 1567 C CA . PRO A 1 200 ? -25.281 3.869 32.292 1.00 89.12 200 PRO A CA 1
ATOM 1568 C C . PRO A 1 200 ? -25.300 4.515 33.685 1.00 89.12 200 PRO A C 1
ATOM 1570 O O . PRO A 1 200 ? -26.364 4.832 34.217 1.00 89.12 200 PRO A O 1
ATOM 1573 N N . GLN A 1 201 ? -24.123 4.763 34.266 1.00 87.12 201 GLN A N 1
ATOM 1574 C CA . GLN A 1 201 ? -24.000 5.454 35.546 1.00 87.12 201 GLN A CA 1
ATOM 1575 C C . GLN A 1 201 ? -24.376 6.938 35.426 1.00 87.12 201 GLN A C 1
ATOM 1577 O O . GLN A 1 201 ? -25.043 7.457 36.316 1.00 87.12 201 GLN A O 1
ATOM 1582 N N . ILE A 1 202 ? -24.039 7.608 34.317 1.00 89.44 202 ILE A N 1
ATOM 1583 C CA . ILE A 1 202 ? -24.493 8.978 34.025 1.00 89.44 202 ILE A CA 1
ATOM 1584 C C . ILE A 1 202 ? -26.029 9.021 33.983 1.00 89.44 202 ILE A C 1
ATOM 1586 O O . ILE A 1 202 ? -26.632 9.871 34.635 1.00 89.44 202 ILE A O 1
ATOM 1590 N N . MET A 1 203 ? -26.676 8.062 33.308 1.00 92.50 203 MET A N 1
ATOM 1591 C CA . MET A 1 203 ? -28.144 7.961 33.286 1.00 92.50 203 MET A CA 1
ATOM 1592 C C . MET A 1 203 ? -28.722 7.706 34.683 1.00 92.50 203 MET A C 1
ATOM 1594 O O . MET A 1 203 ? -29.712 8.317 35.080 1.00 92.50 203 MET A O 1
ATOM 1598 N N . LYS A 1 204 ? -28.088 6.849 35.486 1.00 90.38 204 LYS A N 1
ATOM 1599 C CA . LYS A 1 204 ? -28.504 6.629 36.877 1.00 90.38 204 LYS A CA 1
ATOM 1600 C C . LYS A 1 204 ? -28.378 7.904 37.719 1.00 90.38 204 LYS A C 1
ATOM 1602 O O . LYS A 1 204 ? -29.268 8.204 38.513 1.00 90.38 204 LYS A O 1
ATOM 1607 N N . ASN A 1 205 ? -27.322 8.690 37.510 1.00 88.00 205 ASN A N 1
ATOM 1608 C CA . ASN A 1 205 ? -27.117 9.968 38.191 1.00 88.00 205 ASN A CA 1
ATOM 1609 C C . ASN A 1 205 ? -28.192 11.011 37.817 1.00 88.00 205 ASN A C 1
ATOM 1611 O O . ASN A 1 205 ? -28.548 11.828 38.666 1.00 88.00 205 ASN A O 1
ATOM 1615 N N . MET A 1 206 ? -28.778 10.934 36.613 1.00 90.69 206 MET A N 1
ATOM 1616 C CA . MET A 1 206 ? -29.957 11.729 36.215 1.00 90.69 206 MET A CA 1
ATOM 1617 C C . MET A 1 206 ? -31.245 11.337 36.965 1.00 90.69 206 MET A C 1
ATOM 1619 O O . MET A 1 206 ? -32.232 12.060 36.892 1.00 90.69 206 MET A O 1
ATOM 1623 N N . GLY A 1 207 ? -31.254 10.221 37.704 1.00 89.94 207 GLY A N 1
ATOM 1624 C CA . GLY A 1 207 ? -32.398 9.763 38.501 1.00 89.94 207 GLY A CA 1
ATOM 1625 C C . GLY A 1 207 ? -33.156 8.566 37.920 1.00 89.94 207 GLY A C 1
ATOM 1626 O O . GLY A 1 207 ? -34.176 8.169 38.480 1.00 89.94 207 GLY A O 1
ATOM 1627 N N . TYR A 1 208 ? -32.674 7.961 36.832 1.00 91.94 208 TYR A N 1
ATOM 1628 C CA . TYR A 1 208 ? -33.300 6.774 36.248 1.00 91.94 208 TYR A CA 1
ATOM 1629 C C . TYR A 1 208 ? -32.952 5.490 37.021 1.00 91.94 208 TYR A C 1
ATOM 1631 O O . TYR A 1 208 ? -31.864 5.339 37.580 1.00 91.94 208 TYR A O 1
ATOM 1639 N N . THR A 1 209 ? -33.875 4.523 37.028 1.00 89.88 209 THR A N 1
ATOM 1640 C CA . THR A 1 209 ? -33.633 3.177 37.579 1.00 89.88 209 THR A CA 1
ATOM 1641 C C . THR A 1 209 ? -32.591 2.429 36.745 1.00 89.88 209 THR A C 1
ATOM 1643 O O . THR A 1 209 ? -32.424 2.728 35.569 1.00 89.88 209 THR A O 1
ATOM 1646 N N . SER A 1 210 ? -31.914 1.415 37.301 1.00 85.62 210 SER A N 1
ATOM 1647 C CA . SER A 1 210 ? -30.857 0.686 36.574 1.00 85.62 210 SER A CA 1
ATOM 1648 C C . SER A 1 210 ? -31.318 0.113 35.225 1.00 85.62 210 SER A C 1
ATOM 1650 O O . SER A 1 210 ? -30.568 0.169 34.257 1.00 85.62 210 SER A O 1
ATOM 1652 N N . ALA A 1 211 ? -32.552 -0.398 35.137 1.00 85.38 211 ALA A N 1
ATOM 1653 C CA . ALA A 1 211 ? -33.103 -0.916 33.882 1.00 85.38 211 ALA A CA 1
ATOM 1654 C C . ALA A 1 211 ? -33.358 0.210 32.863 1.00 85.38 211 ALA A C 1
ATOM 1656 O O . ALA A 1 211 ? -32.914 0.123 31.719 1.00 85.38 211 ALA A O 1
ATOM 1657 N N . ASN A 1 212 ? -34.000 1.303 33.294 1.00 88.56 212 ASN A N 1
ATOM 1658 C CA . ASN A 1 212 ? -34.266 2.453 32.426 1.00 88.56 212 ASN A CA 1
ATOM 1659 C C . ASN A 1 212 ? -32.971 3.159 32.006 1.00 88.56 212 ASN A C 1
ATOM 1661 O O . ASN A 1 212 ? -32.860 3.598 30.869 1.00 88.56 212 ASN A O 1
ATOM 1665 N N . ALA A 1 213 ? -31.975 3.223 32.889 1.00 90.19 213 ALA A N 1
ATOM 1666 C CA . ALA A 1 213 ? -30.664 3.790 32.610 1.00 90.19 213 ALA A CA 1
ATOM 1667 C C . ALA A 1 213 ? -29.960 3.052 31.464 1.00 90.19 213 ALA A C 1
ATOM 1669 O O . ALA A 1 213 ? -29.441 3.707 30.565 1.00 90.19 213 ALA A O 1
ATOM 1670 N N . GLN A 1 214 ? -30.001 1.712 31.451 1.00 88.50 214 GLN A N 1
ATOM 1671 C CA . GLN A 1 214 ? -29.467 0.917 30.340 1.00 88.50 214 GLN A CA 1
ATOM 1672 C C . GLN A 1 214 ? -30.246 1.174 29.042 1.00 88.50 214 GLN A C 1
ATOM 1674 O O . GLN A 1 214 ? -29.636 1.429 28.006 1.00 88.50 214 GLN A O 1
ATOM 1679 N N . LEU A 1 215 ? -31.584 1.198 29.092 1.00 89.62 215 LEU A N 1
ATOM 1680 C CA . LEU A 1 215 ? -32.424 1.484 27.918 1.00 89.62 215 LEU A CA 1
ATOM 1681 C C . LEU A 1 215 ? -32.160 2.874 27.327 1.00 89.62 215 LEU A C 1
ATOM 1683 O O . LEU A 1 215 ? -32.090 3.035 26.111 1.00 89.62 215 LEU A O 1
ATOM 1687 N N . LEU A 1 216 ? -31.961 3.878 28.178 1.00 91.94 216 LEU A N 1
ATOM 1688 C CA . LEU A 1 216 ? -31.707 5.256 27.762 1.00 91.94 216 LEU A CA 1
ATOM 1689 C C . LEU A 1 216 ? -30.327 5.461 27.132 1.00 91.94 216 LEU A C 1
ATOM 1691 O O . LEU A 1 216 ? -30.102 6.504 26.518 1.00 91.94 216 LEU A O 1
ATOM 1695 N N . THR A 1 217 ? -29.431 4.473 27.217 1.00 91.69 217 THR A N 1
ATOM 1696 C CA . THR A 1 217 ? -28.179 4.482 26.448 1.00 91.69 217 THR A CA 1
ATOM 1697 C C . THR A 1 217 ? -28.365 4.107 24.977 1.00 91.69 217 THR A C 1
ATOM 1699 O O . THR A 1 217 ? -27.533 4.480 24.149 1.00 91.69 217 THR A O 1
ATOM 1702 N N . ILE A 1 218 ? -29.465 3.428 24.621 1.00 92.12 218 ILE A N 1
ATOM 1703 C CA . ILE A 1 218 ? -29.724 2.958 23.253 1.00 92.12 218 ILE A CA 1
ATOM 1704 C C . ILE A 1 218 ? -29.790 4.128 22.254 1.00 92.12 218 ILE A C 1
ATOM 1706 O O . ILE A 1 218 ? -29.076 4.063 21.249 1.00 92.12 218 ILE A O 1
ATOM 1710 N N . PRO A 1 219 ? -30.565 5.214 22.481 1.00 93.88 219 PRO A N 1
ATOM 1711 C CA . PRO A 1 219 ? -30.651 6.301 21.505 1.00 93.88 219 PRO A CA 1
ATOM 1712 C C . PRO A 1 219 ? -29.305 6.994 21.213 1.00 93.88 219 PRO A C 1
ATOM 1714 O O . PRO A 1 219 ? -28.988 7.132 20.029 1.00 93.88 219 PRO A O 1
ATOM 1717 N N . PRO A 1 220 ? -28.460 7.351 22.209 1.00 94.50 220 PRO A N 1
ATOM 1718 C CA . PRO A 1 220 ? -27.100 7.829 21.954 1.00 94.50 220 PRO A CA 1
ATOM 1719 C C . PRO A 1 220 ? -26.292 6.900 21.039 1.00 94.50 220 PRO A C 1
ATOM 1721 O O . PRO A 1 220 ? -25.698 7.359 20.062 1.00 94.50 220 PRO A O 1
ATOM 1724 N N . TYR A 1 221 ? -26.312 5.586 21.286 1.00 93.00 221 TYR A N 1
ATOM 1725 C CA . TYR A 1 221 ? -25.599 4.625 20.443 1.00 93.00 221 TYR A CA 1
ATOM 1726 C C . TYR A 1 221 ? -26.138 4.560 19.010 1.00 93.00 221 TYR A C 1
ATOM 1728 O O . TYR A 1 221 ? -25.345 4.518 18.068 1.00 93.00 221 TYR A O 1
ATOM 1736 N N . VAL A 1 222 ? -27.462 4.593 18.828 1.00 93.06 222 VAL A N 1
ATOM 1737 C CA . VAL A 1 222 ? -28.097 4.624 17.498 1.00 93.06 222 VAL A CA 1
ATOM 1738 C C . VAL A 1 222 ? -27.696 5.887 16.736 1.00 93.06 222 VAL A C 1
ATOM 1740 O O . VAL A 1 222 ? -27.307 5.804 15.571 1.00 93.06 222 VAL A O 1
ATOM 1743 N N . LEU A 1 223 ? -27.711 7.048 17.395 1.00 95.00 223 LEU A N 1
ATOM 1744 C CA . LEU A 1 223 ? -27.256 8.309 16.804 1.00 95.00 223 LEU A CA 1
ATOM 1745 C C . LEU A 1 223 ? -25.771 8.251 16.421 1.00 95.00 223 LEU A C 1
ATOM 1747 O O . LEU A 1 223 ? -25.397 8.699 15.337 1.00 95.00 223 LEU A O 1
ATOM 1751 N N . GLY A 1 224 ? -24.933 7.638 17.261 1.00 93.88 224 GLY A N 1
ATOM 1752 C CA . GLY A 1 224 ? -23.530 7.363 16.947 1.00 93.88 224 GLY A CA 1
ATOM 1753 C C . GLY A 1 224 ? -23.359 6.485 15.702 1.00 93.88 224 GLY A C 1
ATOM 1754 O O . GLY A 1 224 ? -22.559 6.808 14.823 1.00 93.88 224 GLY A O 1
ATOM 1755 N N . ALA A 1 225 ? -24.144 5.412 15.579 1.00 91.06 225 ALA A N 1
ATOM 1756 C CA . ALA A 1 225 ? -24.118 4.522 14.417 1.00 91.06 225 ALA A CA 1
ATOM 1757 C C . ALA A 1 225 ? -24.529 5.241 13.119 1.00 91.06 225 ALA A C 1
ATOM 1759 O O . ALA A 1 225 ? -23.846 5.120 12.099 1.00 91.06 225 ALA A O 1
ATOM 1760 N N . ILE A 1 226 ? -25.611 6.027 13.170 1.00 93.94 226 ILE A N 1
ATOM 1761 C CA . ILE A 1 226 ? -26.082 6.848 12.044 1.00 93.94 226 ILE A CA 1
ATOM 1762 C C . ILE A 1 226 ? -25.005 7.864 11.649 1.00 93.94 226 ILE A C 1
ATOM 1764 O O . ILE A 1 226 ? -24.666 7.973 10.470 1.00 93.94 226 ILE A O 1
ATOM 1768 N N . SER A 1 227 ? -24.420 8.556 12.631 1.00 95.12 227 SER A N 1
ATOM 1769 C CA . SER A 1 227 ? -23.333 9.514 12.417 1.00 95.12 227 SER A CA 1
ATOM 1770 C C . SER A 1 227 ? -22.140 8.864 11.716 1.00 95.12 227 SER A C 1
ATOM 1772 O O . SER A 1 227 ? -21.683 9.366 10.692 1.00 95.12 227 SER A O 1
ATOM 1774 N N . ALA A 1 228 ? -21.684 7.696 12.184 1.00 92.12 228 ALA A N 1
ATOM 1775 C CA . ALA A 1 228 ? -20.566 6.981 11.568 1.00 92.12 228 ALA A CA 1
ATOM 1776 C C . ALA A 1 228 ? -20.824 6.641 10.094 1.00 92.12 228 ALA A C 1
ATOM 1778 O O . ALA A 1 228 ? -19.944 6.843 9.254 1.00 92.12 228 ALA A O 1
ATOM 1779 N N . TYR A 1 229 ? -22.031 6.171 9.764 1.00 91.50 229 TYR A N 1
ATOM 1780 C CA . TYR A 1 229 ? -22.417 5.888 8.383 1.00 91.50 229 TYR A CA 1
ATOM 1781 C C . TYR A 1 229 ? -22.452 7.159 7.519 1.00 91.50 229 TYR A C 1
ATOM 1783 O O . TYR A 1 229 ? -21.870 7.182 6.432 1.00 91.50 229 TYR A O 1
ATOM 1791 N N . ILE A 1 230 ? -23.093 8.228 8.005 1.00 93.88 230 ILE A N 1
ATOM 1792 C CA . ILE A 1 230 ? -23.217 9.502 7.283 1.00 93.88 230 ILE A CA 1
ATOM 1793 C C . ILE A 1 230 ? -21.835 10.124 7.043 1.00 93.88 230 ILE A C 1
ATOM 1795 O O . ILE A 1 230 ? -21.503 10.468 5.906 1.00 93.88 230 ILE A O 1
ATOM 1799 N N . SER A 1 231 ? -21.002 10.220 8.083 1.00 92.56 231 SER A N 1
ATOM 1800 C CA . SER A 1 231 ? -19.638 10.744 7.982 1.00 92.56 231 SER A CA 1
ATOM 1801 C C . SER A 1 231 ? -18.794 9.930 7.006 1.00 92.56 231 SER A C 1
ATOM 1803 O O . SER A 1 231 ? -18.113 10.520 6.170 1.00 92.56 231 SER A O 1
ATOM 1805 N N . ALA A 1 232 ? -18.871 8.595 7.043 1.00 89.31 232 ALA A N 1
ATOM 1806 C CA . ALA A 1 232 ? -18.161 7.748 6.087 1.00 89.31 232 ALA A CA 1
ATOM 1807 C C . ALA A 1 232 ? -18.640 7.983 4.647 1.00 89.31 232 ALA A C 1
ATOM 1809 O O . ALA A 1 232 ? -17.819 8.105 3.737 1.00 89.31 232 ALA A O 1
ATOM 1810 N N . ARG A 1 233 ? -19.957 8.119 4.435 1.00 89.31 233 ARG A N 1
ATOM 1811 C CA . ARG A 1 233 ? -20.533 8.355 3.106 1.00 89.31 233 ARG A CA 1
ATOM 1812 C C . ARG A 1 233 ? -20.073 9.679 2.505 1.00 89.31 233 ARG A C 1
ATOM 1814 O O . ARG A 1 233 ? -19.740 9.716 1.319 1.00 89.31 233 ARG A O 1
ATOM 1821 N N . PHE A 1 234 ? -20.039 10.746 3.300 1.00 91.50 234 PHE A N 1
ATOM 1822 C CA . PHE A 1 234 ? -19.532 12.039 2.847 1.00 91.50 234 PHE A CA 1
ATOM 1823 C C . PHE A 1 234 ? -18.009 12.039 2.674 1.00 91.50 234 PHE A C 1
ATOM 1825 O O . PHE A 1 234 ? -17.529 12.549 1.664 1.00 91.50 234 PHE A O 1
ATOM 1832 N N . ALA A 1 235 ? -17.255 11.412 3.580 1.00 88.94 235 ALA A N 1
ATOM 1833 C CA . ALA A 1 235 ? -15.803 11.285 3.456 1.00 88.94 235 ALA A CA 1
ATOM 1834 C C . ALA A 1 235 ? -15.391 10.535 2.177 1.00 88.94 235 ALA A C 1
ATOM 1836 O O . ALA A 1 235 ? -14.446 10.940 1.499 1.00 88.94 235 ALA A O 1
ATOM 1837 N N . ASP A 1 236 ? -16.122 9.475 1.816 1.00 85.31 236 ASP A N 1
ATOM 1838 C CA . ASP A 1 236 ? -15.926 8.752 0.555 1.00 85.31 236 ASP A CA 1
ATOM 1839 C C . ASP A 1 236 ? -16.338 9.614 -0.653 1.00 85.31 236 ASP A C 1
ATOM 1841 O O . ASP A 1 236 ? -15.596 9.684 -1.634 1.00 85.31 236 ASP A O 1
ATOM 1845 N N . ARG A 1 237 ? -17.474 10.329 -0.577 1.00 85.94 237 ARG A N 1
ATOM 1846 C CA . ARG A 1 237 ? -17.968 11.199 -1.665 1.00 85.94 237 ARG A CA 1
ATOM 1847 C C . ARG A 1 237 ? -17.001 12.333 -2.003 1.00 85.94 237 ARG A C 1
ATOM 1849 O O . ARG A 1 237 ? -16.758 12.580 -3.179 1.00 85.94 237 ARG A O 1
ATOM 1856 N N . TYR A 1 238 ? -16.469 13.020 -0.995 1.00 86.06 238 TYR A N 1
ATOM 1857 C CA . TYR A 1 238 ? -15.546 14.144 -1.187 1.00 86.06 238 TYR A CA 1
ATOM 1858 C C . TYR A 1 238 ? -14.083 13.711 -1.314 1.00 86.06 238 TYR A C 1
ATOM 1860 O O . TYR A 1 238 ? -13.224 14.555 -1.544 1.00 86.06 238 TYR A O 1
ATOM 1868 N N . ARG A 1 239 ? -13.781 12.414 -1.143 1.00 82.69 239 ARG A N 1
ATOM 1869 C CA . ARG A 1 239 ? -12.413 11.867 -1.100 1.00 82.69 239 ARG A CA 1
ATOM 1870 C C . ARG A 1 239 ? -11.499 12.595 -0.103 1.00 82.69 239 ARG A C 1
ATOM 1872 O O . ARG A 1 239 ? -10.281 12.601 -0.257 1.00 82.69 239 ARG A O 1
ATOM 1879 N N . TRP A 1 240 ? -12.084 13.162 0.949 1.00 86.19 240 TRP A N 1
ATOM 1880 C CA . TRP A 1 240 ? -11.390 13.951 1.960 1.00 86.19 240 TRP A CA 1
ATOM 1881 C C . TRP A 1 240 ? -11.729 13.403 3.341 1.00 86.19 240 TRP A C 1
ATOM 1883 O O . TRP A 1 240 ? -12.898 13.202 3.658 1.00 86.19 240 TRP A O 1
ATOM 1893 N N . ARG A 1 241 ? -10.710 13.092 4.151 1.00 87.88 241 ARG A N 1
ATOM 1894 C CA . ARG A 1 241 ? -10.888 12.386 5.433 1.00 87.88 241 ARG A CA 1
ATOM 1895 C C . ARG A 1 241 ? -10.863 13.319 6.638 1.00 87.88 241 ARG A C 1
ATOM 1897 O O . ARG A 1 241 ? -11.689 13.148 7.530 1.00 87.88 241 ARG A O 1
ATOM 1904 N N . MET A 1 242 ? -9.959 14.301 6.648 1.00 94.56 242 MET A N 1
ATOM 1905 C CA . MET A 1 242 ? -9.701 15.150 7.815 1.00 94.56 242 MET A CA 1
ATOM 1906 C C . MET A 1 242 ? -10.963 15.837 8.376 1.00 94.56 242 MET A C 1
ATOM 1908 O O . MET A 1 242 ? -11.215 15.675 9.573 1.00 94.56 242 MET A O 1
ATOM 1912 N N . PRO A 1 243 ? -11.826 16.501 7.575 1.00 95.19 243 PRO A N 1
ATOM 1913 C CA . PRO A 1 243 ? -12.989 17.210 8.122 1.00 95.19 243 PRO A CA 1
ATOM 1914 C C . PRO A 1 243 ? -13.995 16.285 8.813 1.00 95.19 243 PRO A C 1
ATOM 1916 O O . PRO A 1 243 ? -14.620 16.664 9.801 1.00 95.19 243 PRO A O 1
ATOM 1919 N N . PHE A 1 244 ? -14.114 15.045 8.334 1.00 94.31 244 PHE A N 1
ATOM 1920 C CA . PHE A 1 244 ? -15.018 14.031 8.882 1.00 94.31 244 PHE A CA 1
ATOM 1921 C C . PHE A 1 244 ? -14.429 13.276 10.081 1.00 94.31 244 PHE A C 1
ATOM 1923 O O . PHE A 1 244 ? -15.068 12.367 10.599 1.00 94.31 244 PHE A O 1
ATOM 1930 N N . ILE A 1 245 ? -13.231 13.657 10.532 1.00 95.19 245 ILE A N 1
ATOM 1931 C CA . ILE A 1 245 ? -12.623 13.226 11.797 1.00 95.19 245 ILE A CA 1
ATOM 1932 C C . ILE A 1 245 ? -12.620 14.392 12.787 1.00 95.19 245 ILE A C 1
ATOM 1934 O O . ILE A 1 245 ? -13.067 14.239 13.921 1.00 95.19 245 ILE A O 1
ATOM 1938 N N . VAL A 1 246 ? -12.193 15.573 12.334 1.00 97.50 246 VAL A N 1
ATOM 1939 C CA . VAL A 1 246 ? -12.118 16.786 13.156 1.00 97.50 246 VAL A CA 1
ATOM 1940 C C . VAL A 1 246 ? -13.506 17.297 13.547 1.00 97.50 246 VAL A C 1
ATOM 1942 O O . VAL A 1 246 ? -13.723 17.633 14.707 1.00 97.50 246 VAL A O 1
ATOM 1945 N N . GLY A 1 247 ? -14.472 17.313 12.622 1.00 97.19 247 GLY A N 1
ATOM 1946 C CA . GLY A 1 247 ? -15.851 17.716 12.921 1.00 97.19 247 GLY A CA 1
ATOM 1947 C C . GLY A 1 247 ? -16.458 16.897 14.069 1.00 97.19 247 GLY A C 1
ATOM 1948 O O . GLY A 1 247 ? -16.864 17.478 15.074 1.00 97.19 247 GLY A O 1
ATOM 1949 N N . PRO A 1 248 ? -16.452 15.554 13.988 1.00 97.06 248 PRO A N 1
ATOM 1950 C CA . PRO A 1 248 ? -16.868 14.696 15.094 1.00 97.06 248 PRO A CA 1
ATOM 1951 C C . PRO A 1 248 ? -16.063 14.904 16.386 1.00 97.06 248 PRO A C 1
ATOM 1953 O O . PRO A 1 248 ? -16.666 14.934 17.455 1.00 97.06 248 PRO A O 1
ATOM 1956 N N . GLN A 1 249 ? -14.745 15.134 16.327 1.00 97.25 249 GLN A N 1
ATOM 1957 C CA . GLN A 1 249 ? -13.950 15.470 17.521 1.00 97.25 249 GLN A CA 1
ATOM 1958 C C . GLN A 1 249 ? -14.410 16.772 18.200 1.00 97.25 249 GLN A C 1
ATOM 1960 O O . GLN A 1 249 ? -14.447 16.830 19.428 1.00 97.25 249 GLN A O 1
ATOM 1965 N N . PHE A 1 250 ? -14.827 17.794 17.447 1.00 97.88 250 PHE A N 1
ATOM 1966 C CA . PHE A 1 250 ? -15.440 18.990 18.039 1.00 97.88 250 PHE A CA 1
ATOM 1967 C C . PHE A 1 250 ? -16.764 18.674 18.742 1.00 97.88 250 PHE A C 1
ATOM 1969 O O . PHE A 1 250 ? -17.018 19.206 19.821 1.00 97.88 250 PHE A O 1
ATOM 1976 N N . LEU A 1 251 ? -17.584 17.775 18.191 1.00 97.75 251 LEU A N 1
ATOM 1977 C CA . LEU A 1 251 ? -18.810 17.327 18.863 1.00 97.75 251 LEU A CA 1
ATOM 1978 C C . LEU A 1 251 ? -18.501 16.590 20.173 1.00 97.75 251 LEU A C 1
ATOM 1980 O O . LEU A 1 251 ? -19.203 16.794 21.161 1.00 97.75 251 LEU A O 1
ATOM 1984 N N . VAL A 1 252 ? -17.421 15.799 20.208 1.00 97.12 252 VAL A N 1
ATOM 1985 C CA . VAL A 1 252 ? -16.913 15.175 21.443 1.00 97.12 252 VAL A CA 1
ATOM 1986 C C . VAL A 1 252 ? -16.499 16.234 22.465 1.00 97.12 252 VAL A C 1
ATOM 1988 O O . VAL A 1 252 ? -16.899 16.138 23.624 1.00 97.12 252 VAL A O 1
ATOM 1991 N N . LEU A 1 253 ? -15.749 17.262 22.049 1.00 96.88 253 LEU A N 1
ATOM 1992 C CA . LEU A 1 253 ? -15.357 18.364 22.932 1.00 96.88 253 LEU A CA 1
ATOM 1993 C C . LEU A 1 253 ? -16.574 19.076 23.524 1.00 96.88 253 LEU A C 1
ATOM 1995 O O . LEU A 1 253 ? -16.633 19.272 24.733 1.00 96.88 253 LEU A O 1
ATOM 1999 N N . ILE A 1 254 ? -17.556 19.424 22.691 1.00 97.12 254 ILE A N 1
ATOM 2000 C CA . ILE A 1 254 ? -18.775 20.110 23.135 1.00 97.12 254 ILE A CA 1
ATOM 2001 C C . ILE A 1 254 ? -19.576 19.208 24.084 1.00 97.12 254 ILE A C 1
ATOM 2003 O O . ILE A 1 254 ? -19.951 19.644 25.171 1.00 97.12 254 ILE A O 1
ATOM 2007 N N . GLY A 1 255 ? -19.794 17.941 23.718 1.00 96.00 255 GLY A N 1
ATOM 2008 C CA . GLY A 1 255 ? -20.535 16.981 24.537 1.00 96.00 255 GLY A CA 1
ATOM 2009 C C . GLY A 1 255 ? -19.891 16.761 25.908 1.00 96.00 255 GLY A C 1
ATOM 2010 O O . GLY A 1 255 ? -20.561 16.859 26.938 1.00 96.00 255 GLY A O 1
ATOM 2011 N N . PHE A 1 256 ? -18.576 16.545 25.963 1.00 94.56 256 PHE A N 1
ATOM 2012 C CA . PHE A 1 256 ? -17.887 16.385 27.244 1.00 94.56 256 PHE A CA 1
ATOM 2013 C C . PHE A 1 256 ? -17.749 17.685 28.029 1.00 94.56 256 PHE A C 1
ATOM 2015 O O . PHE A 1 256 ? -17.839 17.631 29.251 1.00 94.56 256 PHE A O 1
ATOM 2022 N N . ALA A 1 257 ? -17.604 18.843 27.382 1.00 94.94 257 ALA A N 1
ATOM 2023 C CA . ALA A 1 257 ? -17.579 20.126 28.081 1.00 94.94 257 ALA A CA 1
ATOM 2024 C C . ALA A 1 257 ? -18.918 20.413 28.776 1.00 94.94 257 ALA A C 1
ATOM 2026 O O . ALA A 1 257 ? -18.923 20.778 29.951 1.00 94.94 257 ALA A O 1
ATOM 2027 N N . ILE A 1 258 ? -20.046 20.179 28.093 1.00 94.12 258 ILE A N 1
ATOM 2028 C CA . ILE A 1 258 ? -21.387 20.339 28.678 1.00 94.12 258 ILE A CA 1
ATOM 2029 C C . ILE A 1 258 ? -21.587 19.345 29.828 1.00 94.12 258 ILE A C 1
ATOM 2031 O O . ILE A 1 258 ? -21.971 19.748 30.926 1.00 94.12 258 ILE A O 1
ATOM 2035 N N . THR A 1 259 ? -21.275 18.064 29.603 1.00 90.81 259 THR A N 1
ATOM 2036 C CA . THR A 1 259 ? -21.425 17.021 30.634 1.00 90.81 259 THR A CA 1
ATOM 2037 C C . THR A 1 259 ? -20.556 17.326 31.858 1.00 90.81 259 THR A C 1
ATOM 2039 O O . THR A 1 259 ? -21.010 17.200 32.991 1.00 90.81 259 THR A O 1
ATOM 2042 N N . CYS A 1 260 ? -19.323 17.793 31.651 1.00 91.38 260 CYS A N 1
ATOM 2043 C CA . CYS A 1 260 ? -18.423 18.200 32.726 1.00 91.38 260 CYS A CA 1
ATOM 2044 C C . CYS A 1 260 ? -18.976 19.404 33.501 1.00 91.38 260 CYS A C 1
ATOM 2046 O O . CYS A 1 260 ? -19.011 19.375 34.732 1.00 91.38 260 CYS A O 1
ATOM 2048 N N . ALA A 1 261 ? -19.434 20.446 32.799 1.00 91.50 261 ALA A N 1
ATOM 2049 C CA . ALA A 1 261 ? -19.947 21.673 33.406 1.00 91.50 261 ALA A CA 1
ATOM 2050 C C . ALA A 1 261 ? -21.211 21.435 34.245 1.00 91.50 261 ALA A C 1
ATOM 2052 O O . ALA A 1 261 ? -21.387 22.065 35.286 1.00 91.50 261 ALA A O 1
ATOM 2053 N N . TYR A 1 262 ? -22.078 20.514 33.815 1.00 91.19 262 TYR A N 1
ATOM 2054 C CA . TYR A 1 262 ? -23.352 20.224 34.480 1.00 91.19 262 TYR A CA 1
ATOM 2055 C C . TYR A 1 262 ? -23.340 18.953 35.334 1.00 91.19 262 TYR A C 1
ATOM 2057 O O . TYR A 1 262 ? -24.361 18.613 35.926 1.00 91.19 262 TYR A O 1
ATOM 2065 N N . SER A 1 263 ? -22.190 18.290 35.465 1.00 85.69 263 SER A N 1
ATOM 2066 C CA . SER A 1 263 ? -22.020 17.044 36.225 1.00 85.69 263 SER A CA 1
ATOM 2067 C C . SER A 1 263 ? -22.508 17.126 37.680 1.00 85.69 263 SER A C 1
ATOM 2069 O O . SER A 1 263 ? -23.091 16.171 38.193 1.00 85.69 263 SER A O 1
ATOM 2071 N N . GLN A 1 264 ? -22.335 18.275 38.345 1.00 86.62 264 GLN A N 1
ATOM 2072 C CA . GLN A 1 264 ? -22.790 18.485 39.728 1.00 86.62 264 GLN A CA 1
ATOM 2073 C C . GLN A 1 264 ? -24.300 18.674 39.869 1.00 86.62 264 GLN A C 1
ATOM 2075 O O . GLN A 1 264 ? -24.858 18.342 40.911 1.00 86.62 264 GLN A O 1
ATOM 2080 N N . ASP A 1 265 ? -24.942 19.222 38.839 1.00 88.94 265 ASP A N 1
ATOM 2081 C CA . ASP A 1 265 ? -26.353 19.616 38.839 1.00 88.94 265 ASP A CA 1
ATOM 2082 C C . ASP A 1 265 ? -27.166 18.767 37.847 1.00 88.94 265 ASP A C 1
ATOM 2084 O O . ASP A 1 265 ? -28.171 19.188 37.272 1.00 88.94 265 ASP A O 1
ATOM 2088 N N . ILE A 1 266 ? -26.706 17.533 37.624 1.00 88.62 266 ILE A N 1
ATOM 2089 C CA . ILE A 1 266 ? -27.201 16.644 36.569 1.00 88.62 266 ILE A CA 1
ATOM 2090 C C . ILE A 1 266 ? -28.703 16.343 36.687 1.00 88.62 266 ILE A C 1
ATOM 2092 O O . ILE A 1 266 ? -29.374 16.153 35.676 1.00 88.62 266 ILE A O 1
ATOM 2096 N N . LYS A 1 267 ? -29.249 16.350 37.911 1.00 88.88 267 LYS A N 1
ATOM 2097 C CA . LYS A 1 267 ? -30.674 16.095 38.184 1.00 88.88 267 LYS A CA 1
ATOM 2098 C C . LYS A 1 267 ? -31.590 17.243 37.767 1.00 88.88 267 LYS A C 1
ATOM 2100 O O . LYS A 1 267 ? -32.730 16.989 37.399 1.00 88.88 267 LYS A O 1
ATOM 2105 N N . ASN A 1 268 ? -31.108 18.483 37.815 1.00 91.12 268 ASN A N 1
ATOM 2106 C CA . ASN A 1 268 ? -31.894 19.652 37.417 1.00 91.12 268 ASN A CA 1
ATOM 2107 C C . ASN A 1 268 ? -31.714 19.987 35.929 1.00 91.12 268 ASN A C 1
ATOM 2109 O O . ASN A 1 268 ? -32.477 20.774 35.380 1.00 91.12 268 ASN A O 1
ATOM 2113 N N . ARG A 1 269 ? -30.724 19.366 35.271 1.00 92.12 269 ARG A N 1
ATOM 2114 C CA . ARG A 1 269 ? -30.349 19.598 33.868 1.00 92.12 269 ARG A CA 1
ATOM 2115 C C . ARG A 1 269 ? -30.303 18.306 33.055 1.00 92.12 269 ARG A C 1
ATOM 2117 O O . ARG A 1 269 ? -29.314 17.998 32.381 1.00 92.12 269 ARG A O 1
ATOM 2124 N N . ILE A 1 270 ? -31.349 17.490 33.185 1.00 93.81 270 ILE A N 1
ATOM 2125 C CA . ILE A 1 270 ? -31.414 16.166 32.550 1.00 93.81 270 ILE A CA 1
ATOM 2126 C C . ILE A 1 270 ? -31.384 16.301 31.023 1.00 93.81 270 ILE A C 1
ATOM 2128 O O . ILE A 1 270 ? -30.654 15.563 30.365 1.00 93.81 270 ILE A O 1
ATOM 2132 N N . GLY A 1 271 ? -32.140 17.249 30.459 1.00 93.62 271 GLY A N 1
ATOM 2133 C CA . GLY A 1 271 ? -32.234 17.435 29.009 1.00 93.62 271 GLY A CA 1
ATOM 2134 C C . GLY A 1 271 ? -30.889 17.799 28.377 1.00 93.62 271 GLY A C 1
ATOM 2135 O O . GLY A 1 271 ? -30.482 17.197 27.386 1.00 93.62 271 GLY A O 1
ATOM 2136 N N . GLU A 1 272 ? -30.161 18.725 28.994 1.00 93.88 272 GLU A N 1
ATOM 2137 C CA . GLU A 1 272 ? -28.861 19.210 28.538 1.00 93.88 272 GLU A CA 1
ATOM 2138 C C . GLU A 1 272 ? -27.789 18.126 28.632 1.00 93.88 272 GLU A C 1
ATOM 2140 O O . GLU A 1 272 ? -27.017 17.944 27.692 1.00 93.88 272 GLU A O 1
ATOM 2145 N N . ASN A 1 273 ? -27.758 17.367 29.731 1.00 91.88 273 ASN A N 1
ATOM 2146 C CA . ASN A 1 273 ? -26.816 16.258 29.874 1.00 91.88 273 ASN A CA 1
ATOM 2147 C C . ASN A 1 273 ? -27.149 15.111 28.912 1.00 91.88 273 ASN A C 1
ATOM 2149 O O . ASN A 1 273 ? -26.244 14.527 28.322 1.00 91.88 273 ASN A O 1
ATOM 2153 N N . TYR A 1 274 ? -28.429 14.795 28.706 1.00 94.88 274 TYR A N 1
ATOM 2154 C CA . TYR A 1 274 ? -28.827 13.743 27.769 1.00 94.88 274 TYR A CA 1
ATOM 2155 C C . TYR A 1 274 ? -28.494 14.121 26.319 1.00 94.88 274 TYR A C 1
ATOM 2157 O O . TYR A 1 274 ? -27.983 13.298 25.550 1.00 94.88 274 TYR A O 1
ATOM 2165 N N . PHE A 1 275 ? -28.707 15.392 25.964 1.00 96.06 275 PHE A N 1
ATOM 2166 C CA . PHE A 1 275 ? -28.248 15.962 24.701 1.00 96.06 275 PHE A CA 1
ATOM 2167 C C . PHE A 1 275 ? -26.724 15.860 24.567 1.00 96.06 275 PHE A C 1
ATOM 2169 O O . PHE A 1 275 ? -26.235 15.390 23.543 1.00 96.06 275 PHE A O 1
ATOM 2176 N N . ALA A 1 276 ? -25.972 16.224 25.606 1.00 95.56 276 ALA A N 1
ATOM 2177 C CA . ALA A 1 276 ? -24.513 16.188 25.603 1.00 95.56 276 ALA A CA 1
ATOM 2178 C C . ALA A 1 276 ? -23.943 14.769 25.440 1.00 95.56 276 ALA A C 1
ATOM 2180 O O . ALA A 1 276 ? -23.025 14.563 24.646 1.00 95.56 276 ALA A O 1
ATOM 2181 N N . VAL A 1 277 ? -24.529 13.779 26.121 1.00 94.75 277 VAL A N 1
ATOM 2182 C CA . VAL A 1 277 ? -24.208 12.350 25.958 1.00 94.75 277 VAL A CA 1
ATOM 2183 C C . VAL A 1 277 ? -24.482 11.898 24.520 1.00 94.75 277 VAL A C 1
ATOM 2185 O O . VAL A 1 277 ? -23.639 11.250 23.898 1.00 94.75 277 VAL A O 1
ATOM 2188 N N . SER A 1 278 ? -25.638 12.269 23.966 1.00 96.38 278 SER A N 1
ATOM 2189 C CA . SER A 1 278 ? -26.004 11.939 22.583 1.00 96.38 278 SER A CA 1
ATOM 2190 C C . SER A 1 278 ? -25.034 12.569 21.581 1.00 96.38 278 SER A C 1
ATOM 2192 O O . SER A 1 278 ? -24.575 11.904 20.653 1.00 96.38 278 SER A O 1
ATOM 2194 N N . LEU A 1 279 ? -24.660 13.831 21.802 1.00 97.38 279 LEU A N 1
ATOM 2195 C CA . LEU A 1 279 ? -23.701 14.567 20.985 1.00 97.38 279 LEU A CA 1
ATOM 2196 C C . LEU A 1 279 ? -22.299 13.946 21.045 1.00 97.38 279 LEU A C 1
ATOM 2198 O O . LEU A 1 279 ? -21.650 13.793 20.009 1.00 97.38 279 LEU A O 1
ATOM 2202 N N . ALA A 1 280 ? -21.858 13.519 22.232 1.00 96.12 280 ALA A N 1
ATOM 2203 C CA . ALA A 1 280 ? -20.601 12.800 22.402 1.00 96.12 280 ALA A CA 1
ATOM 2204 C C . ALA A 1 280 ? -20.610 11.478 21.615 1.00 96.12 280 ALA A C 1
ATOM 2206 O O . ALA A 1 280 ? -19.663 11.203 20.882 1.00 96.12 280 ALA A O 1
ATOM 2207 N N . CYS A 1 281 ? -21.696 10.695 21.663 1.00 94.44 281 CYS A N 1
ATOM 2208 C CA . CYS A 1 281 ? -21.838 9.501 20.822 1.00 94.44 281 CYS A CA 1
ATOM 2209 C C . CYS A 1 281 ? -21.767 9.819 19.320 1.00 94.44 281 CYS A C 1
ATOM 2211 O O . CYS A 1 281 ? -21.044 9.140 18.588 1.00 94.44 281 CYS A O 1
ATOM 2213 N N . ILE A 1 282 ? -22.475 10.855 18.857 1.00 96.56 282 ILE A N 1
ATOM 2214 C CA . ILE A 1 282 ? -22.424 11.313 17.457 1.00 96.56 282 ILE A CA 1
ATOM 2215 C C . ILE A 1 282 ? -20.980 11.633 17.045 1.00 96.56 282 ILE A C 1
ATOM 2217 O O . ILE A 1 282 ? -20.591 11.331 15.916 1.00 96.56 282 ILE A O 1
ATOM 2221 N N . GLY A 1 283 ? -20.180 12.196 17.954 1.00 96.38 283 GLY A N 1
ATOM 2222 C CA . GLY A 1 283 ? -18.775 12.522 17.729 1.00 96.38 283 GLY A CA 1
ATOM 2223 C C . GLY A 1 283 ? -17.809 11.328 17.779 1.00 96.38 283 GLY A C 1
ATOM 2224 O O . GLY A 1 283 ? -16.906 11.232 16.954 1.00 96.38 283 GLY A O 1
ATOM 2225 N N . LEU A 1 284 ? -17.981 10.394 18.718 1.00 94.81 284 LEU A N 1
ATOM 2226 C CA . LEU A 1 284 ? -17.017 9.307 18.960 1.00 94.81 284 LEU A CA 1
ATOM 2227 C C . LEU A 1 284 ? -17.028 8.234 17.858 1.00 94.81 284 LEU A C 1
ATOM 2229 O O . LEU A 1 284 ? -15.983 7.706 17.470 1.00 94.81 284 LEU A O 1
ATOM 2233 N N . TYR A 1 285 ? -18.207 7.879 17.346 1.00 92.00 285 TYR A N 1
ATOM 2234 C CA . TYR A 1 285 ? -18.366 6.729 16.448 1.00 92.00 285 TYR A CA 1
ATOM 2235 C C . TYR A 1 285 ? -17.768 6.902 15.033 1.00 92.00 285 TYR A C 1
ATOM 2237 O O . TYR A 1 285 ? -17.210 5.928 14.519 1.00 92.00 285 TYR A O 1
ATOM 2245 N N . PRO A 1 286 ? -17.790 8.092 14.401 1.00 92.69 286 PRO A N 1
ATOM 2246 C CA . PRO A 1 286 ? -17.139 8.317 13.104 1.00 92.69 286 PRO A CA 1
ATOM 2247 C C . PRO A 1 286 ? -15.603 8.221 13.097 1.00 92.69 286 PRO A C 1
ATOM 2249 O O . PRO A 1 286 ? -15.012 7.894 12.065 1.00 92.69 286 PRO A O 1
ATOM 2252 N N . ILE A 1 287 ? -14.938 8.508 14.225 1.00 94.06 287 ILE A N 1
ATOM 2253 C CA . ILE A 1 287 ? -13.494 8.808 14.245 1.00 94.06 287 ILE A CA 1
ATOM 2254 C C . ILE A 1 287 ? -12.631 7.591 13.883 1.00 94.06 287 ILE A C 1
ATOM 2256 O O . ILE A 1 287 ? -11.748 7.698 13.037 1.00 94.06 287 ILE A O 1
ATOM 2260 N N . ILE A 1 288 ? -12.862 6.425 14.498 1.00 90.69 288 ILE A N 1
ATOM 2261 C CA . ILE A 1 288 ? -12.012 5.233 14.283 1.00 90.69 288 ILE A CA 1
ATOM 2262 C C . ILE A 1 288 ? -12.168 4.631 12.875 1.00 90.69 288 ILE A C 1
ATOM 2264 O O . ILE A 1 288 ? -11.144 4.330 12.255 1.00 90.69 288 ILE A O 1
ATOM 2268 N N . PRO A 1 289 ? -13.388 4.481 12.321 1.00 87.31 289 PRO A N 1
ATOM 2269 C CA . PRO A 1 289 ? -13.560 4.112 10.917 1.00 87.31 289 PRO A CA 1
ATOM 2270 C C . PRO A 1 289 ? -12.841 5.088 9.975 1.00 87.31 289 PRO A C 1
ATOM 2272 O O . PRO A 1 289 ? -12.118 4.656 9.074 1.00 87.31 289 PRO A O 1
ATOM 2275 N N . GLY A 1 290 ? -12.975 6.397 10.228 1.00 89.12 290 GLY A N 1
ATOM 2276 C CA . GLY A 1 290 ? -12.294 7.443 9.467 1.00 89.12 290 GLY A CA 1
ATOM 2277 C C . GLY A 1 290 ? -10.769 7.334 9.536 1.00 89.12 290 GLY A C 1
ATOM 2278 O O . GLY A 1 290 ? -10.109 7.353 8.498 1.00 89.12 290 GLY A O 1
ATOM 2279 N N . ALA A 1 291 ? -10.208 7.157 10.735 1.00 90.38 291 ALA A N 1
ATOM 2280 C CA . ALA A 1 291 ? -8.770 7.015 10.960 1.00 90.38 291 ALA A CA 1
ATOM 2281 C C . ALA A 1 291 ? -8.198 5.760 10.280 1.00 90.38 291 ALA A C 1
ATOM 2283 O O . ALA A 1 291 ? -7.171 5.832 9.607 1.00 90.38 291 ALA A O 1
ATOM 2284 N N . ASN A 1 292 ? -8.895 4.621 10.370 1.00 85.19 292 ASN A N 1
ATOM 2285 C CA . ASN A 1 292 ? -8.498 3.389 9.680 1.00 85.19 292 ASN A CA 1
ATOM 2286 C C . ASN A 1 292 ? -8.471 3.564 8.156 1.00 85.19 292 ASN A C 1
ATOM 2288 O O . ASN A 1 292 ? -7.496 3.174 7.507 1.00 85.19 292 ASN A O 1
ATOM 2292 N N . ALA A 1 293 ? -9.511 4.178 7.583 1.00 83.12 293 ALA A N 1
ATOM 2293 C CA . ALA A 1 293 ? -9.561 4.467 6.152 1.00 83.12 293 ALA A CA 1
ATOM 2294 C C . ALA A 1 293 ? -8.441 5.435 5.735 1.00 83.12 293 ALA A C 1
ATOM 2296 O O . ALA A 1 293 ? -7.763 5.215 4.730 1.00 83.12 293 ALA A O 1
ATOM 2297 N N . TRP A 1 294 ? -8.198 6.481 6.530 1.00 87.81 294 TRP A N 1
ATOM 2298 C CA . TRP A 1 294 ? -7.156 7.465 6.253 1.00 87.81 294 TRP A CA 1
ATOM 2299 C C . TRP A 1 294 ? -5.750 6.849 6.310 1.00 87.81 294 TRP A C 1
ATOM 2301 O O . TRP A 1 294 ? -4.942 7.091 5.412 1.00 87.81 294 TRP A O 1
ATOM 2311 N N . ASN A 1 295 ? -5.479 5.990 7.294 1.00 86.50 295 ASN A N 1
ATOM 2312 C CA . ASN A 1 295 ? -4.221 5.255 7.422 1.00 86.50 295 ASN A CA 1
ATOM 2313 C C . ASN A 1 295 ? -3.994 4.286 6.249 1.00 86.50 295 ASN A C 1
ATOM 2315 O O . ASN A 1 295 ? -2.943 4.316 5.613 1.00 86.50 295 ASN A O 1
ATOM 2319 N N . SER A 1 296 ? -5.000 3.474 5.906 1.00 76.44 296 SER A N 1
ATOM 2320 C CA . SER A 1 296 ? -4.914 2.503 4.803 1.00 76.44 296 SER A CA 1
ATOM 2321 C C . SER A 1 296 ? -4.581 3.167 3.458 1.00 76.44 296 SER A C 1
ATOM 2323 O O . SER A 1 296 ? -3.756 2.657 2.693 1.00 76.44 296 SER A O 1
ATOM 2325 N N . ASN A 1 297 ? -5.166 4.342 3.204 1.00 77.31 297 ASN A N 1
ATOM 2326 C CA . ASN A 1 297 ? -4.981 5.087 1.958 1.00 77.31 297 ASN A CA 1
ATOM 2327 C C . ASN A 1 297 ? -3.610 5.772 1.842 1.00 77.31 297 ASN A C 1
ATOM 2329 O O . ASN A 1 297 ? -3.170 6.036 0.728 1.00 77.31 297 ASN A O 1
ATOM 2333 N N . ASN A 1 298 ? -2.924 6.038 2.960 1.00 78.50 298 ASN A N 1
ATOM 2334 C CA . ASN A 1 298 ? -1.629 6.737 2.978 1.00 78.50 298 ASN A CA 1
ATOM 2335 C C . ASN A 1 298 ? -0.420 5.808 3.158 1.00 78.50 298 ASN A C 1
ATOM 2337 O O . ASN A 1 298 ? 0.720 6.275 3.207 1.00 78.50 298 ASN A O 1
ATOM 2341 N N . LEU A 1 299 ? -0.645 4.496 3.240 1.00 72.38 299 LEU A N 1
ATOM 2342 C CA . LEU A 1 299 ? 0.416 3.495 3.268 1.00 72.38 299 LEU A CA 1
ATOM 2343 C C . LEU A 1 299 ? 0.537 2.827 1.894 1.00 72.38 299 LEU A C 1
ATOM 2345 O O . LEU A 1 299 ? -0.368 2.122 1.432 1.00 72.38 299 LEU A O 1
ATOM 2349 N N . ALA A 1 300 ? 1.678 3.065 1.247 1.00 60.03 300 ALA A N 1
ATOM 2350 C CA . ALA A 1 300 ? 2.050 2.441 -0.016 1.00 60.03 300 ALA A CA 1
ATOM 2351 C C . ALA A 1 300 ? 2.552 1.007 0.212 1.00 60.03 300 ALA A C 1
ATOM 2353 O O . ALA A 1 300 ? 3.288 0.747 1.163 1.00 60.03 300 ALA A O 1
ATOM 2354 N N . GLY A 1 301 ? 2.156 0.086 -0.668 1.00 59.84 301 GLY A N 1
ATOM 2355 C CA . GLY A 1 301 ? 2.559 -1.320 -0.618 1.00 59.84 301 GLY A CA 1
ATOM 2356 C C . GLY A 1 301 ? 1.657 -2.199 0.274 1.00 59.84 301 GLY A C 1
ATOM 2357 O O . GLY A 1 301 ? 1.382 -1.845 1.426 1.00 59.84 301 GLY A O 1
ATOM 2358 N N . PRO A 1 302 ? 1.224 -3.391 -0.192 1.00 59.94 302 PRO A N 1
ATOM 2359 C CA . PRO A 1 302 ? 0.340 -4.278 0.575 1.00 59.94 302 PRO A CA 1
ATOM 2360 C C . PRO A 1 302 ? 0.906 -4.710 1.938 1.00 59.94 302 PRO A C 1
ATOM 2362 O O . PRO A 1 302 ? 0.161 -4.851 2.908 1.00 59.94 302 PRO A O 1
ATOM 2365 N N . ALA A 1 303 ? 2.224 -4.923 2.033 1.00 66.62 303 ALA A N 1
ATOM 2366 C CA . ALA A 1 303 ? 2.873 -5.370 3.265 1.00 66.62 303 ALA A CA 1
ATOM 2367 C C . ALA A 1 303 ? 2.942 -4.261 4.330 1.00 66.62 303 ALA A C 1
ATOM 2369 O O . ALA A 1 303 ? 2.579 -4.506 5.482 1.00 66.62 303 ALA A O 1
ATOM 2370 N N . LYS A 1 304 ? 3.336 -3.041 3.940 1.00 71.00 304 LYS A N 1
ATOM 2371 C CA . LYS A 1 304 ? 3.383 -1.869 4.827 1.00 71.00 304 LYS A CA 1
ATOM 2372 C C . LYS A 1 304 ? 1.982 -1.426 5.246 1.00 71.00 304 LYS A C 1
ATOM 2374 O O . LYS A 1 304 ? 1.766 -1.141 6.419 1.00 71.00 304 LYS A O 1
ATOM 2379 N N . ARG A 1 305 ? 1.001 -1.463 4.334 1.00 72.81 305 ARG A N 1
ATOM 2380 C CA . ARG A 1 305 ? -0.414 -1.219 4.660 1.00 72.81 305 ARG A CA 1
ATOM 2381 C C . ARG A 1 305 ? -0.933 -2.205 5.705 1.00 72.81 305 ARG A C 1
ATOM 2383 O O . ARG A 1 305 ? -1.498 -1.782 6.707 1.00 72.81 305 ARG A O 1
ATOM 2390 N N . ALA A 1 306 ? -0.697 -3.505 5.518 1.00 72.12 306 ALA A N 1
ATOM 2391 C CA . ALA A 1 306 ? -1.104 -4.519 6.492 1.00 72.12 306 ALA A CA 1
ATOM 2392 C C . ALA A 1 306 ? -0.422 -4.325 7.859 1.00 72.12 306 ALA A C 1
ATOM 2394 O O . ALA A 1 306 ? -1.081 -4.436 8.892 1.00 72.12 306 ALA A O 1
ATOM 2395 N N . ALA A 1 307 ? 0.878 -4.008 7.873 1.00 78.31 307 ALA A N 1
ATOM 2396 C CA . ALA A 1 307 ? 1.611 -3.719 9.104 1.00 78.31 307 ALA A CA 1
ATOM 2397 C C . ALA A 1 307 ? 1.080 -2.457 9.809 1.00 78.31 307 ALA A C 1
ATOM 2399 O O . ALA A 1 307 ? 0.877 -2.476 11.020 1.00 78.31 307 ALA A O 1
ATOM 2400 N N . GLY A 1 308 ? 0.788 -1.388 9.064 1.00 81.69 308 GLY A N 1
ATOM 2401 C CA . GLY A 1 308 ? 0.277 -0.141 9.628 1.00 81.69 308 GLY A CA 1
ATOM 2402 C C . GLY A 1 308 ? -1.172 -0.217 10.111 1.00 81.69 308 GLY A C 1
ATOM 2403 O O . GLY A 1 308 ? -1.490 0.404 11.121 1.00 81.69 308 GLY A O 1
ATOM 2404 N N . ILE A 1 309 ? -2.041 -1.009 9.467 1.00 80.25 309 ILE A N 1
ATOM 2405 C CA . ILE A 1 309 ? -3.381 -1.323 10.001 1.00 80.25 309 ILE A CA 1
ATOM 2406 C C . ILE A 1 309 ? -3.248 -2.076 11.331 1.00 80.25 309 ILE A C 1
ATOM 2408 O O . ILE A 1 309 ? -3.929 -1.740 12.297 1.00 80.25 309 ILE A O 1
ATOM 2412 N N . GLY A 1 310 ? -2.338 -3.054 11.399 1.00 81.19 310 GLY A N 1
ATOM 2413 C CA . GLY A 1 310 ? -2.056 -3.792 12.631 1.00 81.19 310 GLY A CA 1
ATOM 2414 C C . GLY A 1 310 ? -1.581 -2.881 13.764 1.00 81.19 310 GLY A C 1
ATOM 2415 O O . GLY A 1 310 ? -2.144 -2.924 14.852 1.00 81.19 310 GLY A O 1
ATOM 2416 N N . LEU A 1 311 ? -0.599 -2.014 13.501 1.00 85.25 311 LEU A N 1
ATOM 2417 C CA . LEU A 1 311 ? -0.070 -1.078 14.500 1.00 85.25 311 LEU A CA 1
ATOM 2418 C C . LEU A 1 311 ? -1.121 -0.083 14.990 1.00 85.25 311 LEU A C 1
ATOM 2420 O O . LEU A 1 311 ? -1.226 0.141 16.194 1.00 85.25 311 LEU A O 1
ATOM 2424 N N . LEU A 1 312 ? -1.926 0.479 14.085 1.00 87.06 312 LEU A N 1
ATOM 2425 C CA . LEU A 1 312 ? -3.016 1.373 14.469 1.00 87.06 312 LEU A CA 1
ATOM 2426 C C . LEU A 1 312 ? -4.040 0.655 15.359 1.00 87.06 312 LEU A C 1
ATOM 2428 O O . LEU A 1 312 ? -4.464 1.211 16.370 1.00 87.06 312 LEU A O 1
ATOM 2432 N N . GLY A 1 313 ? -4.386 -0.593 15.026 1.00 84.31 313 GLY A N 1
ATOM 2433 C CA . GLY A 1 313 ? -5.240 -1.444 15.855 1.00 84.31 313 GLY A CA 1
ATOM 2434 C C . GLY A 1 313 ? -4.658 -1.696 17.249 1.00 84.31 313 GLY A C 1
ATOM 2435 O O . GLY A 1 313 ? -5.391 -1.635 18.237 1.00 84.31 313 GLY A O 1
ATOM 2436 N N . THR A 1 314 ? -3.342 -1.900 17.354 1.00 87.12 314 THR A N 1
ATOM 2437 C CA . THR A 1 314 ? -2.646 -2.035 18.643 1.00 87.12 314 THR A CA 1
ATOM 2438 C C . THR A 1 314 ? -2.765 -0.765 19.483 1.00 87.12 314 THR A C 1
ATOM 2440 O O . THR A 1 314 ? -3.145 -0.849 20.649 1.00 87.12 314 THR A O 1
ATOM 2443 N N . PHE A 1 315 ? -2.504 0.414 18.908 1.00 89.38 315 PHE A N 1
ATOM 2444 C CA . PHE A 1 315 ? -2.650 1.685 19.629 1.00 89.38 315 PHE A CA 1
ATOM 2445 C C . PHE A 1 315 ? -4.101 1.953 20.042 1.00 89.38 315 PHE A C 1
ATOM 2447 O O . PHE A 1 315 ? -4.354 2.317 21.188 1.00 89.38 315 PHE A O 1
ATOM 2454 N N . ALA A 1 316 ? -5.062 1.704 19.150 1.00 88.38 316 ALA A N 1
ATOM 2455 C CA . ALA A 1 316 ? -6.486 1.812 19.460 1.00 88.38 316 ALA A CA 1
ATOM 2456 C C . ALA A 1 316 ? -6.885 0.898 20.637 1.00 88.38 316 ALA A C 1
ATOM 2458 O O . ALA A 1 316 ? -7.598 1.315 21.550 1.00 88.38 316 ALA A O 1
ATOM 2459 N N . SER A 1 317 ? -6.377 -0.336 20.659 1.00 86.56 317 SER A N 1
ATOM 2460 C CA . SER A 1 317 ? -6.634 -1.288 21.747 1.00 86.56 317 SER A CA 1
ATOM 2461 C C . SER A 1 317 ? -5.969 -0.853 23.058 1.00 86.56 317 SER A C 1
ATOM 2463 O O . SER A 1 317 ? -6.590 -0.933 24.116 1.00 86.56 317 SER A O 1
ATOM 2465 N N . ALA A 1 318 ? -4.748 -0.309 22.999 1.00 88.25 318 ALA A N 1
ATOM 2466 C CA . ALA A 1 318 ? -4.049 0.240 24.164 1.00 88.25 318 ALA A CA 1
ATOM 2467 C C . ALA A 1 318 ? -4.814 1.406 24.813 1.00 88.25 318 ALA A C 1
ATOM 2469 O O . ALA A 1 318 ? -4.767 1.577 26.030 1.00 88.25 318 ALA A O 1
ATOM 2470 N N . GLY A 1 319 ? -5.589 2.165 24.033 1.00 89.38 319 GLY A N 1
ATOM 2471 C CA . GLY A 1 319 ? -6.479 3.192 24.570 1.00 89.38 319 GLY A CA 1
ATOM 2472 C C . GLY A 1 319 ? -7.555 2.653 25.519 1.00 89.38 319 GLY A C 1
ATOM 2473 O O . GLY A 1 319 ? -8.008 3.395 26.385 1.00 89.38 319 GLY A O 1
ATOM 2474 N N . GLY A 1 320 ? -7.925 1.372 25.421 1.00 87.44 320 GLY A N 1
ATOM 2475 C CA . GLY A 1 320 ? -8.819 0.721 26.383 1.00 87.44 320 GLY A CA 1
ATOM 2476 C C . GLY A 1 320 ? -8.216 0.590 27.777 1.00 87.44 320 GLY A C 1
ATOM 2477 O O . GLY A 1 320 ? -8.944 0.729 28.759 1.00 87.44 320 GLY A O 1
ATOM 2478 N N . LEU A 1 321 ? -6.891 0.423 27.879 1.00 86.75 321 LEU A N 1
ATOM 2479 C CA . LEU A 1 321 ? -6.197 0.453 29.168 1.00 86.75 321 LEU A CA 1
ATOM 2480 C C . LEU A 1 321 ? -6.358 1.829 29.810 1.00 86.75 321 LEU A C 1
ATOM 2482 O O . LEU A 1 321 ? -6.826 1.914 30.934 1.00 86.75 321 LEU A O 1
ATOM 2486 N N . GLY A 1 322 ? -6.058 2.904 29.073 1.00 87.19 322 GLY A N 1
ATOM 2487 C CA . GLY A 1 322 ? -6.234 4.269 29.574 1.00 87.19 322 GLY A CA 1
ATOM 2488 C C . GLY A 1 322 ? -7.690 4.569 29.939 1.00 87.19 322 GLY A C 1
ATOM 2489 O O . GLY A 1 322 ? -7.981 4.943 31.069 1.00 87.19 322 GLY A O 1
ATOM 2490 N N . GLY A 1 323 ? -8.621 4.340 29.009 1.00 89.75 323 GLY A N 1
ATOM 2491 C CA . GLY A 1 323 ? -10.040 4.665 29.179 1.00 89.75 323 GLY A CA 1
ATOM 2492 C C . GLY A 1 323 ? -10.725 3.954 30.351 1.00 89.75 323 GLY A C 1
ATOM 2493 O O . GLY A 1 323 ? -11.658 4.501 30.930 1.00 89.75 323 GLY A O 1
ATOM 2494 N N . SER A 1 324 ? -10.245 2.773 30.749 1.00 88.12 324 SER A N 1
ATOM 2495 C CA . SER A 1 324 ? -10.823 2.023 31.874 1.00 88.12 324 SER A CA 1
ATOM 2496 C C . SER A 1 324 ? -10.533 2.646 33.247 1.00 88.12 324 SER A C 1
ATOM 2498 O O . SER A 1 324 ? -11.211 2.301 34.210 1.00 88.12 324 SER A O 1
ATOM 2500 N N . PHE A 1 325 ? -9.557 3.558 33.350 1.00 89.50 325 PHE A N 1
ATOM 2501 C CA . PHE A 1 325 ? -9.100 4.121 34.631 1.00 89.50 325 PHE A CA 1
ATOM 2502 C C . PHE A 1 325 ? -9.251 5.645 34.754 1.00 89.50 325 PHE A C 1
ATOM 2504 O O . PHE A 1 325 ? -8.877 6.206 35.779 1.00 89.50 325 PHE A O 1
ATOM 2511 N N . ILE A 1 326 ? -9.789 6.338 33.744 1.00 92.62 326 ILE A N 1
ATOM 2512 C CA . ILE A 1 326 ? -9.874 7.813 33.770 1.00 92.62 326 ILE A CA 1
ATOM 2513 C C . ILE A 1 326 ? -11.025 8.353 34.631 1.00 92.62 326 ILE A C 1
ATOM 2515 O O . ILE A 1 326 ? -10.933 9.474 35.120 1.00 92.62 326 ILE A O 1
ATOM 2519 N N . TYR A 1 327 ? -12.102 7.588 34.834 1.00 90.06 327 TYR A N 1
ATOM 2520 C CA . TYR A 1 327 ? -13.237 8.000 35.668 1.00 90.06 327 TYR A CA 1
ATOM 2521 C C . TYR A 1 327 ? -13.113 7.399 37.069 1.00 90.06 327 TYR A C 1
ATOM 2523 O O . TYR A 1 327 ? -13.441 6.236 37.290 1.00 90.06 327 TYR A O 1
ATOM 2531 N N . ILE A 1 328 ? -12.625 8.209 38.008 1.00 90.69 328 ILE A N 1
ATOM 2532 C CA . ILE A 1 328 ? -12.299 7.781 39.371 1.00 90.69 328 ILE A CA 1
ATOM 2533 C C . ILE A 1 328 ? -13.499 8.021 40.294 1.00 90.69 328 ILE A C 1
ATOM 2535 O O . ILE A 1 328 ? -14.037 9.122 40.353 1.00 90.69 328 ILE A O 1
ATOM 2539 N N . GLU A 1 329 ? -13.918 7.006 41.049 1.00 86.00 329 GLU A N 1
ATOM 2540 C CA . GLU A 1 329 ? -15.108 7.090 41.911 1.00 86.00 329 GLU A CA 1
ATOM 2541 C C . GLU A 1 329 ? -14.997 8.171 43.001 1.00 86.00 329 GLU A C 1
ATOM 2543 O O . GLU A 1 329 ? -15.972 8.873 43.270 1.00 86.00 329 GLU A O 1
ATOM 2548 N N . THR A 1 330 ? -13.799 8.380 43.561 1.00 90.31 330 THR A N 1
ATOM 2549 C CA . THR A 1 330 ? -13.526 9.411 44.582 1.00 90.31 330 THR A CA 1
ATOM 2550 C C . THR A 1 330 ? -13.699 10.843 44.073 1.00 90.31 330 THR A C 1
ATOM 2552 O O . THR A 1 330 ? -13.796 11.771 44.870 1.00 90.31 330 THR A O 1
ATOM 2555 N N . GLU A 1 331 ? -13.764 11.032 42.757 1.00 89.81 331 GLU A N 1
ATOM 2556 C CA . GLU A 1 331 ? -13.976 12.324 42.112 1.00 89.81 331 GLU A CA 1
ATOM 2557 C C . GLU A 1 331 ? -15.455 12.627 41.812 1.00 89.81 331 GLU A C 1
ATOM 2559 O O . GLU A 1 331 ? -15.789 13.667 41.228 1.00 89.81 331 GLU A O 1
ATOM 2564 N N . SER A 1 332 ? -16.356 11.718 42.188 1.00 84.56 332 SER A N 1
ATOM 2565 C CA . SER A 1 332 ? -17.792 11.889 42.002 1.00 84.56 332 SER A CA 1
ATOM 2566 C C . SER A 1 332 ? -18.319 13.141 42.726 1.00 84.56 332 SER A C 1
ATOM 2568 O O . SER A 1 332 ? -17.904 13.426 43.851 1.00 84.56 332 SER A O 1
ATOM 2570 N N . PRO A 1 333 ? -19.253 13.906 42.124 1.00 82.56 333 PRO A N 1
ATOM 2571 C CA . PRO A 1 333 ? -19.862 13.701 40.805 1.00 82.56 333 PRO A CA 1
ATOM 2572 C C . PRO A 1 333 ? -19.132 14.424 39.661 1.00 82.56 333 PRO A C 1
ATOM 2574 O O . PRO A 1 333 ? -19.593 14.356 38.526 1.00 82.56 333 PRO A O 1
ATOM 2577 N N . LYS A 1 334 ? -18.039 15.154 39.935 1.00 85.62 334 LYS A N 1
ATOM 2578 C CA . LYS A 1 334 ? -17.405 16.048 38.950 1.00 85.62 334 LYS A CA 1
ATOM 2579 C C . LYS A 1 334 ? -16.506 15.329 37.951 1.00 85.62 334 LYS A C 1
ATOM 2581 O O . LYS A 1 334 ? -16.407 15.784 36.818 1.00 85.62 334 LYS A O 1
ATOM 2586 N N . TYR A 1 335 ? -15.823 14.267 38.375 1.00 89.50 335 TYR A N 1
ATOM 2587 C CA . TYR A 1 335 ? -14.879 13.491 37.558 1.00 89.50 335 TYR A CA 1
ATOM 2588 C C . TYR A 1 335 ? -13.911 14.343 36.698 1.00 89.50 335 TYR A C 1
ATOM 2590 O O . TYR A 1 335 ? -13.813 14.112 35.485 1.00 89.50 335 TYR A O 1
ATOM 2598 N N . PRO A 1 336 ? -13.212 15.353 37.264 1.00 91.06 336 PRO A N 1
ATOM 2599 C CA . PRO A 1 336 ? -12.320 16.226 36.508 1.00 91.06 336 PRO A CA 1
ATOM 2600 C C . PRO A 1 336 ? -11.218 15.466 35.765 1.00 91.06 336 PRO A C 1
ATOM 2602 O O . PRO A 1 336 ? -10.862 15.890 34.668 1.00 91.06 336 PRO A O 1
ATOM 2605 N N . THR A 1 337 ? -10.713 14.342 36.287 1.00 93.19 337 THR A N 1
ATOM 2606 C CA . THR A 1 337 ? -9.707 13.539 35.574 1.00 93.19 337 THR A CA 1
ATOM 2607 C C . THR A 1 337 ? -10.309 12.889 34.330 1.00 93.19 337 THR A C 1
ATOM 2609 O O . THR A 1 337 ? -9.729 12.968 33.247 1.00 93.19 337 THR A O 1
ATOM 2612 N N . GLY A 1 338 ? -11.513 12.324 34.446 1.00 92.25 338 GLY A N 1
ATOM 2613 C CA . GLY A 1 338 ? -12.208 11.660 33.341 1.00 92.25 338 GLY A CA 1
ATOM 2614 C C . GLY A 1 338 ? -12.542 12.614 32.201 1.00 92.25 338 GLY A C 1
ATOM 2615 O O . GLY A 1 338 ? -12.168 12.379 31.046 1.00 92.25 338 GLY A O 1
ATOM 2616 N N . PHE A 1 339 ? -13.197 13.730 32.523 1.00 92.44 339 PHE A N 1
ATOM 2617 C CA . PHE A 1 339 ? -13.544 14.739 31.523 1.00 92.44 339 PHE A CA 1
ATOM 2618 C C . PHE A 1 339 ? -12.321 15.512 31.026 1.00 92.44 339 PHE A C 1
ATOM 2620 O O . PHE A 1 339 ? -12.201 15.727 29.822 1.00 92.44 339 PHE A O 1
ATOM 2627 N N . GLY A 1 340 ? -11.385 15.875 31.905 1.00 93.62 340 GLY A N 1
ATOM 2628 C CA . GLY A 1 340 ? -10.159 16.584 31.541 1.00 93.62 340 GLY A CA 1
ATOM 2629 C C . GLY A 1 340 ? -9.280 15.777 30.587 1.00 93.62 340 GLY A C 1
ATOM 2630 O O . GLY A 1 340 ? -8.881 16.291 29.541 1.00 93.62 340 GLY A O 1
ATOM 2631 N N . MET A 1 341 ? -9.056 14.491 30.879 1.00 94.62 341 MET A N 1
ATOM 2632 C CA . MET A 1 341 ? -8.337 13.588 29.976 1.00 94.62 341 MET A CA 1
ATOM 2633 C C . MET A 1 341 ? -9.085 13.426 28.652 1.00 94.62 341 MET A C 1
ATOM 2635 O O . MET A 1 341 ? -8.470 13.457 27.588 1.00 94.62 341 MET A O 1
ATOM 2639 N N . SER A 1 342 ? -10.415 13.312 28.693 1.00 94.88 342 SER A N 1
ATOM 2640 C CA . SER A 1 342 ? -11.219 13.163 27.479 1.00 94.88 342 SER A CA 1
ATOM 2641 C C . SER A 1 342 ? -11.143 14.387 26.561 1.00 94.88 342 SER A C 1
ATOM 2643 O O . SER A 1 342 ? -10.933 14.246 25.355 1.00 94.88 342 SER A O 1
ATOM 2645 N N . LEU A 1 343 ? -11.243 15.591 27.131 1.00 96.44 343 LEU A N 1
ATOM 2646 C CA . LEU A 1 343 ? -11.099 16.860 26.415 1.00 96.44 343 LEU A CA 1
ATOM 2647 C C . LEU A 1 343 ? -9.673 17.052 25.879 1.00 96.44 343 LEU A C 1
ATOM 2649 O O . LEU A 1 343 ? -9.490 17.443 24.724 1.00 96.44 343 LEU A O 1
ATOM 2653 N N . GLY A 1 344 ? -8.659 16.741 26.691 1.00 97.06 344 GLY A N 1
ATOM 2654 C CA . GLY A 1 344 ? -7.253 16.821 26.296 1.00 97.06 344 GLY A CA 1
ATOM 2655 C C . GLY A 1 344 ? -6.927 15.880 25.138 1.00 97.06 344 GLY A C 1
ATOM 2656 O O . GLY A 1 344 ? -6.330 16.298 24.148 1.00 97.06 344 GLY A O 1
ATOM 2657 N N . MET A 1 345 ? -7.398 14.634 25.211 1.00 96.50 345 MET A N 1
ATOM 2658 C CA . MET A 1 345 ? -7.219 13.646 24.151 1.00 96.50 345 MET A CA 1
ATOM 2659 C C . MET A 1 345 ? -7.944 14.050 22.867 1.00 96.50 345 MET A C 1
ATOM 2661 O O . MET A 1 345 ? -7.331 14.000 21.802 1.00 96.50 345 MET A O 1
ATOM 2665 N N . ALA A 1 346 ? -9.198 14.507 22.944 1.00 96.69 346 ALA A N 1
ATOM 2666 C CA . ALA A 1 346 ? -9.929 14.996 21.774 1.00 96.69 346 ALA A CA 1
ATOM 2667 C C . ALA A 1 346 ? -9.208 16.187 21.112 1.00 96.69 346 ALA A C 1
ATOM 2669 O O . ALA A 1 346 ? -9.029 16.197 19.895 1.00 96.69 346 ALA A O 1
ATOM 2670 N N . THR A 1 347 ? -8.700 17.133 21.908 1.00 98.00 347 THR A N 1
ATOM 2671 C CA . THR A 1 347 ? -7.907 18.275 21.418 1.00 98.00 347 THR A CA 1
ATOM 2672 C C . THR A 1 347 ? -6.600 17.821 20.763 1.00 98.00 347 THR A C 1
ATOM 2674 O O . THR A 1 347 ? -6.266 18.274 19.668 1.00 98.00 347 THR A O 1
ATOM 2677 N N . ALA A 1 348 ? -5.876 16.882 21.379 1.00 97.88 348 ALA A N 1
ATOM 2678 C CA . ALA A 1 348 ? -4.667 16.296 20.802 1.00 97.88 348 ALA A CA 1
ATOM 2679 C C . ALA A 1 348 ? -4.957 15.590 19.467 1.00 97.88 348 ALA A C 1
ATOM 2681 O O . ALA A 1 348 ? -4.177 15.708 18.523 1.00 97.88 348 ALA A O 1
ATOM 2682 N N . GLY A 1 349 ? -6.104 14.914 19.362 1.00 97.75 349 GLY A N 1
ATOM 2683 C CA . GLY A 1 349 ? -6.603 14.322 18.123 1.00 97.75 349 GLY A CA 1
ATOM 2684 C C . GLY A 1 349 ? -6.830 15.349 17.016 1.00 97.75 349 GLY A C 1
ATOM 2685 O O . GLY A 1 349 ? -6.406 15.111 15.886 1.00 97.75 349 GLY A O 1
ATOM 2686 N N . ILE A 1 350 ? -7.432 16.497 17.344 1.00 98.31 350 ILE A N 1
ATOM 2687 C CA . ILE A 1 350 ? -7.663 17.598 16.396 1.00 98.31 350 ILE A CA 1
ATOM 2688 C C . ILE A 1 350 ? -6.328 18.155 15.900 1.00 98.31 350 ILE A C 1
ATOM 2690 O O . ILE A 1 350 ? -6.110 18.272 14.693 1.00 98.31 350 ILE A O 1
ATOM 2694 N N . ILE A 1 351 ? -5.402 18.445 16.820 1.00 98.25 351 ILE A N 1
ATOM 2695 C CA . ILE A 1 351 ? -4.067 18.955 16.482 1.00 98.25 351 ILE A CA 1
ATOM 2696 C C . ILE A 1 351 ? -3.317 17.949 15.601 1.00 98.25 351 ILE A C 1
ATOM 2698 O O . ILE A 1 351 ? -2.733 18.335 14.586 1.00 98.25 351 ILE A O 1
ATOM 2702 N N . ALA A 1 352 ? -3.357 16.659 15.941 1.00 97.69 352 ALA A N 1
ATOM 2703 C CA . ALA A 1 352 ? -2.718 15.607 15.159 1.00 97.69 352 ALA A CA 1
ATOM 2704 C C . ALA A 1 352 ? -3.338 15.470 13.760 1.00 97.69 352 ALA A C 1
ATOM 2706 O O . ALA A 1 352 ? -2.597 15.325 12.789 1.00 97.69 352 ALA A O 1
ATOM 2707 N N . ALA A 1 353 ? -4.665 15.570 13.635 1.00 97.25 353 ALA A N 1
ATOM 2708 C CA . ALA A 1 353 ? -5.364 15.523 12.354 1.00 97.25 353 ALA A CA 1
ATOM 2709 C C . ALA A 1 353 ? -5.003 16.715 11.454 1.00 97.25 353 ALA A C 1
ATOM 2711 O O . ALA A 1 353 ? -4.660 16.508 10.290 1.00 97.25 353 ALA A O 1
ATOM 2712 N N . PHE A 1 354 ? -4.995 17.943 11.985 1.00 97.75 354 PHE A N 1
ATOM 2713 C CA . PHE A 1 354 ? -4.548 19.121 11.233 1.00 97.75 354 PHE A CA 1
ATOM 2714 C C . PHE A 1 354 ? -3.069 19.039 10.851 1.00 97.75 354 PHE A C 1
ATOM 2716 O O . PHE A 1 354 ? -2.711 19.349 9.718 1.00 97.75 354 PHE A O 1
ATOM 2723 N N . THR A 1 355 ? -2.213 18.586 11.769 1.00 97.12 355 THR A N 1
ATOM 2724 C CA . THR A 1 355 ? -0.776 18.417 11.510 1.00 97.12 355 THR A CA 1
ATOM 2725 C C . THR A 1 355 ? -0.542 17.387 10.409 1.00 97.12 355 THR A C 1
ATOM 2727 O O . THR A 1 355 ? 0.227 17.636 9.482 1.00 97.12 355 THR A O 1
ATOM 2730 N N . LEU A 1 356 ? -1.226 16.241 10.475 1.00 95.31 356 LEU A N 1
ATOM 2731 C CA . LEU A 1 356 ? -1.126 15.195 9.466 1.00 95.31 356 LEU A CA 1
ATOM 2732 C C . LEU A 1 356 ? -1.600 15.703 8.102 1.00 95.31 356 LEU A C 1
ATOM 2734 O O . LEU A 1 356 ? -0.884 15.530 7.120 1.00 95.31 356 LEU A O 1
ATOM 2738 N N . GLU A 1 357 ? -2.757 16.364 8.046 1.00 95.06 357 GLU A N 1
ATOM 2739 C CA . GLU A 1 357 ? -3.289 16.949 6.812 1.00 95.06 357 GLU A CA 1
ATOM 2740 C C . GLU A 1 357 ? -2.327 17.983 6.224 1.00 95.06 357 GLU A C 1
ATOM 2742 O O . GLU A 1 357 ? -2.010 17.917 5.042 1.00 95.06 357 GLU A O 1
ATOM 2747 N N . PHE A 1 358 ? -1.799 18.896 7.042 1.00 94.88 358 PHE A N 1
ATOM 2748 C CA . PHE A 1 358 ? -0.850 19.912 6.595 1.00 94.88 358 PHE A CA 1
ATOM 2749 C C . PHE A 1 358 ? 0.432 19.295 6.022 1.00 94.88 358 PHE A C 1
ATOM 2751 O O . PHE A 1 358 ? 0.907 19.706 4.962 1.00 94.88 358 PHE A O 1
ATOM 2758 N N . LEU A 1 359 ? 0.993 18.287 6.696 1.00 93.00 359 LEU A N 1
ATOM 2759 C CA . LEU A 1 359 ? 2.200 17.605 6.236 1.00 93.00 359 LEU A CA 1
ATOM 2760 C C . LEU A 1 359 ? 1.946 16.798 4.957 1.00 93.00 359 LEU A C 1
ATOM 2762 O O . LEU A 1 359 ? 2.775 16.838 4.047 1.00 93.00 359 LEU A O 1
ATOM 2766 N N . LEU A 1 360 ? 0.806 16.107 4.856 1.00 89.50 360 LEU A N 1
ATOM 2767 C CA . LEU A 1 360 ? 0.407 15.394 3.641 1.00 89.50 360 LEU A CA 1
ATOM 2768 C C . LEU A 1 360 ? 0.140 16.359 2.487 1.00 89.50 360 LEU A C 1
ATOM 2770 O O . LEU A 1 360 ? 0.617 16.119 1.385 1.00 89.50 360 LEU A O 1
ATOM 2774 N N . TRP A 1 361 ? -0.541 17.475 2.737 1.00 90.31 361 TRP A N 1
ATOM 2775 C CA . TRP A 1 361 ? -0.755 18.531 1.753 1.00 90.31 361 TRP A CA 1
ATOM 2776 C C . TRP A 1 361 ? 0.570 19.114 1.264 1.00 90.31 361 TRP A C 1
ATOM 2778 O O . TRP A 1 361 ? 0.763 19.261 0.062 1.00 90.31 361 TRP A O 1
ATOM 2788 N N . ARG A 1 362 ? 1.523 19.383 2.165 1.00 89.00 362 ARG A N 1
ATOM 2789 C CA . ARG A 1 362 ? 2.856 19.872 1.789 1.00 89.00 362 ARG A CA 1
ATOM 2790 C C . ARG A 1 362 ? 3.599 18.856 0.923 1.00 89.00 362 ARG A C 1
ATOM 2792 O O . ARG A 1 362 ? 4.183 19.248 -0.081 1.00 89.00 362 ARG A O 1
ATOM 2799 N N . ILE A 1 363 ? 3.556 17.573 1.288 1.00 83.69 363 ILE A N 1
ATOM 2800 C CA . ILE A 1 363 ? 4.146 16.485 0.495 1.00 83.69 363 ILE A CA 1
ATOM 2801 C C . ILE A 1 363 ? 3.474 16.406 -0.876 1.00 83.69 363 ILE A C 1
ATOM 2803 O O . ILE A 1 363 ? 4.173 16.384 -1.882 1.00 83.69 363 ILE A O 1
ATOM 2807 N N . ASN A 1 364 ? 2.144 16.433 -0.932 1.00 83.50 364 ASN A N 1
ATOM 2808 C CA . ASN A 1 364 ? 1.387 16.387 -2.178 1.00 83.50 364 ASN A CA 1
ATOM 2809 C C . ASN A 1 364 ? 1.701 17.593 -3.065 1.00 83.50 364 ASN A C 1
ATOM 2811 O O . ASN A 1 364 ? 2.009 17.400 -4.228 1.00 83.50 364 ASN A O 1
ATOM 2815 N N . LYS A 1 365 ? 1.764 18.808 -2.514 1.00 81.38 365 LYS A N 1
ATOM 2816 C CA . LYS A 1 365 ? 2.132 20.028 -3.246 1.00 81.38 365 LYS A CA 1
ATOM 2817 C C . LYS A 1 365 ? 3.586 20.028 -3.725 1.00 81.38 365 LYS A C 1
ATOM 2819 O O . LYS A 1 365 ? 3.908 20.594 -4.765 1.00 81.38 365 LYS A O 1
ATOM 2824 N N . THR A 1 366 ? 4.501 19.414 -2.972 1.00 74.25 366 THR A N 1
ATOM 2825 C CA . THR A 1 366 ? 5.864 19.151 -3.457 1.00 74.25 366 THR A CA 1
ATOM 2826 C C . THR A 1 366 ? 5.850 18.117 -4.582 1.00 74.25 366 THR A C 1
ATOM 2828 O O . THR A 1 366 ? 6.607 18.273 -5.535 1.00 74.25 366 THR A O 1
ATOM 2831 N N . ASN A 1 367 ? 4.987 17.105 -4.487 1.00 66.75 367 ASN A N 1
ATOM 2832 C CA . ASN A 1 367 ? 4.863 16.037 -5.472 1.00 66.75 367 ASN A CA 1
ATOM 2833 C C . ASN A 1 367 ? 4.141 16.478 -6.757 1.00 66.75 367 ASN A C 1
ATOM 2835 O O . ASN A 1 367 ? 4.481 15.978 -7.816 1.00 66.75 367 ASN A O 1
ATOM 2839 N N . GLU A 1 368 ? 3.222 17.446 -6.686 1.00 71.00 368 GLU A N 1
ATOM 2840 C CA . GLU A 1 368 ? 2.530 18.075 -7.828 1.00 71.00 368 GLU A CA 1
ATOM 2841 C C . GLU A 1 368 ? 3.492 18.769 -8.799 1.00 71.00 368 GLU A C 1
ATOM 2843 O O . GLU A 1 368 ? 3.153 18.983 -9.958 1.00 71.00 368 GLU A O 1
ATOM 2848 N N . LYS A 1 369 ? 4.703 19.110 -8.341 1.00 62.59 369 LYS A N 1
ATOM 2849 C CA . LYS A 1 369 ? 5.769 19.661 -9.190 1.00 62.59 369 LYS A CA 1
ATOM 2850 C C . LYS A 1 369 ? 6.404 18.623 -10.114 1.00 62.59 369 LYS A C 1
ATOM 2852 O O . LYS A 1 369 ? 7.249 18.998 -10.916 1.00 62.59 369 LYS A O 1
ATOM 2857 N N . TYR A 1 370 ? 6.055 17.351 -9.946 1.00 52.34 370 TYR A N 1
ATOM 2858 C CA . TYR A 1 370 ? 6.499 16.259 -10.794 1.00 52.34 370 TYR A CA 1
ATOM 2859 C C . TYR A 1 370 ? 5.273 15.700 -11.525 1.00 52.34 370 TYR A C 1
ATOM 2861 O O . TYR A 1 370 ? 4.284 15.317 -10.898 1.00 52.34 370 TYR A O 1
ATOM 2869 N N . THR A 1 371 ? 5.324 15.651 -12.851 1.00 50.25 371 THR A N 1
ATOM 2870 C CA . THR A 1 371 ? 4.305 14.985 -13.678 1.00 50.25 371 THR A CA 1
ATOM 2871 C C . THR A 1 371 ? 4.265 13.481 -13.396 1.00 50.25 371 THR A C 1
ATOM 2873 O O . THR A 1 371 ? 5.232 12.894 -12.908 1.00 50.25 371 THR A O 1
ATOM 2876 N N . VAL A 1 372 ? 3.135 12.819 -13.676 1.00 43.88 372 VAL A N 1
ATOM 2877 C CA . VAL A 1 372 ? 3.015 11.359 -13.497 1.00 43.88 372 VAL A CA 1
ATOM 2878 C C . VAL A 1 372 ? 4.057 10.636 -14.355 1.00 43.88 372 VAL A C 1
ATOM 2880 O O . VAL A 1 372 ? 4.607 9.631 -13.901 1.00 43.88 372 VAL A O 1
ATOM 2883 N N . GLU A 1 373 ? 4.388 11.171 -15.535 1.00 38.69 373 GLU A N 1
ATOM 2884 C CA . GLU A 1 373 ? 5.513 10.710 -16.344 1.00 38.69 373 GLU A CA 1
ATOM 2885 C C . GLU A 1 373 ? 6.867 10.949 -15.651 1.00 38.69 373 GLU A C 1
ATOM 2887 O O . GLU A 1 373 ? 7.650 10.011 -15.563 1.00 38.69 373 GLU A O 1
ATOM 2892 N N . GLU A 1 374 ? 7.143 12.122 -15.067 1.00 40.25 374 GLU A N 1
ATOM 2893 C CA . GLU A 1 374 ? 8.388 12.380 -14.313 1.00 40.25 374 GLU A CA 1
ATOM 2894 C C . GLU A 1 374 ? 8.530 11.520 -13.047 1.00 40.25 374 GLU A C 1
ATOM 2896 O O . GLU A 1 374 ? 9.636 11.099 -12.715 1.00 40.25 374 GLU A O 1
ATOM 2901 N N . VAL A 1 375 ? 7.440 11.214 -12.338 1.00 39.47 375 VAL A N 1
ATOM 2902 C CA . VAL A 1 375 ? 7.457 10.333 -11.154 1.00 39.47 375 VAL A CA 1
ATOM 2903 C C . VAL A 1 375 ? 7.653 8.873 -11.558 1.00 39.47 375 VAL A C 1
ATOM 2905 O O . VAL A 1 375 ? 8.431 8.181 -10.906 1.00 39.47 375 VAL A O 1
ATOM 2908 N N . LYS A 1 376 ? 7.017 8.413 -12.644 1.00 37.72 376 LYS A N 1
ATOM 2909 C CA . LYS A 1 376 ? 7.225 7.068 -13.216 1.00 37.72 376 LYS A CA 1
ATOM 2910 C C . LYS A 1 376 ? 8.583 6.918 -13.916 1.00 37.72 376 LYS A C 1
ATOM 2912 O O . LYS A 1 376 ? 9.088 5.805 -14.018 1.00 37.72 376 LYS A O 1
ATOM 2917 N N . MET A 1 377 ? 9.186 8.020 -14.366 1.00 36.69 377 MET A N 1
ATOM 2918 C CA . MET A 1 377 ? 10.564 8.075 -14.870 1.00 36.69 377 MET A CA 1
ATOM 2919 C C . MET A 1 377 ? 11.606 8.135 -13.742 1.00 36.69 377 MET A C 1
ATOM 2921 O O . MET A 1 377 ? 12.745 7.724 -13.948 1.00 36.69 377 MET A O 1
ATOM 2925 N N . LYS A 1 378 ? 11.229 8.620 -12.550 1.00 34.88 378 LYS A N 1
ATOM 2926 C CA . LYS A 1 378 ? 12.113 8.770 -11.378 1.00 34.88 378 LYS A CA 1
ATOM 2927 C C . LYS A 1 378 ? 12.013 7.621 -10.367 1.00 34.88 378 LYS A C 1
ATOM 2929 O O . LYS A 1 378 ? 12.945 7.440 -9.589 1.00 34.88 378 LYS A O 1
ATOM 2934 N N . TYR A 1 379 ? 10.906 6.876 -10.366 1.00 36.12 379 TYR A N 1
ATOM 2935 C CA . TYR A 1 379 ? 10.668 5.707 -9.519 1.00 36.12 379 TYR A CA 1
ATOM 2936 C C . TYR A 1 379 ? 9.859 4.647 -10.284 1.00 36.12 379 TYR A C 1
ATOM 2938 O O . TYR A 1 379 ? 8.748 4.903 -10.743 1.00 36.12 379 TYR A O 1
ATOM 2946 N N . THR A 1 380 ? 10.381 3.430 -10.373 1.00 44.41 380 THR A N 1
ATOM 2947 C CA . THR A 1 380 ? 9.659 2.239 -10.844 1.00 44.41 380 THR A CA 1
ATOM 2948 C C . THR A 1 380 ? 8.667 1.734 -9.779 1.00 44.41 380 THR A C 1
ATOM 2950 O O . THR A 1 380 ? 8.873 1.939 -8.583 1.00 44.41 380 THR A O 1
ATOM 2953 N N . ASP A 1 381 ? 7.592 1.017 -10.151 1.00 40.47 381 ASP A N 1
ATOM 2954 C CA . ASP A 1 381 ? 6.625 0.516 -9.135 1.00 40.47 381 ASP A CA 1
ATOM 2955 C C . ASP A 1 381 ? 7.221 -0.508 -8.134 1.00 40.47 381 ASP A C 1
ATOM 2957 O O . ASP A 1 381 ? 6.584 -0.828 -7.134 1.00 40.47 381 ASP A O 1
ATOM 2961 N N . ASP A 1 382 ? 8.444 -1.000 -8.379 1.00 39.84 382 ASP A N 1
ATOM 2962 C CA . ASP A 1 382 ? 9.201 -1.876 -7.477 1.00 39.84 382 ASP A CA 1
ATOM 2963 C C . ASP A 1 382 ? 10.156 -1.048 -6.595 1.00 39.84 382 ASP A C 1
ATOM 2965 O O . ASP A 1 382 ? 10.380 -1.407 -5.446 1.00 39.84 382 ASP A O 1
ATOM 2969 N N . GLU A 1 383 ? 10.605 0.133 -7.036 1.00 39.56 383 GLU A N 1
ATOM 2970 C CA . GLU A 1 383 ? 11.230 1.154 -6.179 1.00 39.56 383 GLU A CA 1
ATOM 2971 C C . GLU A 1 383 ? 10.222 1.807 -5.216 1.00 39.56 383 GLU A C 1
ATOM 2973 O O . GLU A 1 383 ? 10.560 2.163 -4.090 1.00 39.56 383 GLU A O 1
ATOM 2978 N N . LEU A 1 384 ? 8.944 1.875 -5.589 1.00 38.94 384 LEU A N 1
ATOM 2979 C CA . LEU A 1 384 ? 7.861 2.225 -4.662 1.00 38.94 384 LEU A CA 1
ATOM 2980 C C . LEU A 1 384 ? 7.587 1.131 -3.609 1.00 38.94 384 LEU A C 1
ATOM 2982 O O . LEU A 1 384 ? 6.902 1.404 -2.618 1.00 38.94 384 LEU A O 1
ATOM 2986 N N . ALA A 1 385 ? 8.118 -0.084 -3.800 1.00 37.75 385 ALA A N 1
ATOM 2987 C CA . ALA A 1 385 ? 7.903 -1.230 -2.920 1.00 37.75 385 ALA A CA 1
ATOM 2988 C C . ALA A 1 385 ? 9.151 -1.666 -2.120 1.00 37.75 385 ALA A C 1
ATOM 2990 O O . ALA A 1 385 ? 8.971 -2.032 -0.963 1.00 37.75 385 ALA A O 1
ATOM 2991 N N . ASP A 1 386 ? 10.373 -1.601 -2.670 1.00 38.81 386 ASP A N 1
ATOM 2992 C CA . ASP A 1 386 ? 11.633 -2.074 -2.054 1.00 38.81 386 ASP A CA 1
ATOM 2993 C C . ASP A 1 386 ? 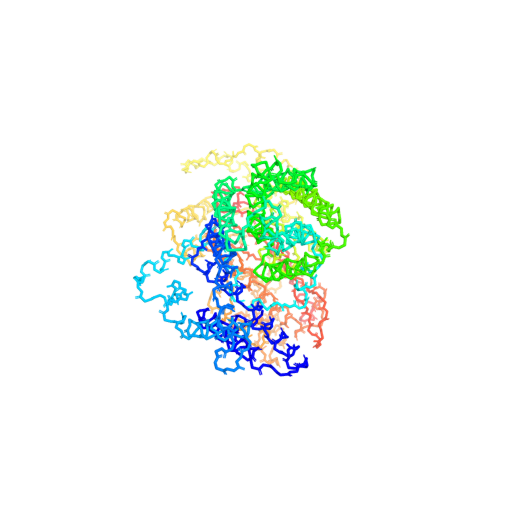12.892 -1.557 -2.829 1.00 38.81 386 ASP A C 1
ATOM 2995 O O . ASP A 1 386 ? 13.615 -2.347 -3.429 1.00 38.81 386 ASP A O 1
ATOM 2999 N N . MET A 1 387 ? 13.191 -0.246 -2.863 1.00 36.59 387 MET A N 1
ATOM 3000 C CA . MET A 1 387 ? 14.324 0.302 -3.662 1.00 36.59 387 MET A CA 1
ATOM 3001 C C . MET A 1 387 ? 15.691 -0.397 -3.456 1.00 36.59 387 MET A C 1
ATOM 3003 O O . MET A 1 387 ? 16.256 -0.308 -2.363 1.00 36.59 387 MET A O 1
ATOM 3007 N N . ASP A 1 388 ? 16.242 -0.953 -4.551 1.00 34.56 388 ASP A N 1
ATOM 3008 C CA . ASP A 1 388 ? 17.683 -1.099 -4.868 1.00 34.56 388 ASP A CA 1
ATOM 3009 C C . ASP A 1 388 ? 17.896 -1.254 -6.412 1.00 34.56 388 ASP A C 1
ATOM 3011 O O . ASP A 1 388 ? 18.274 -2.311 -6.911 1.00 34.56 388 ASP A O 1
ATOM 3015 N N . TYR A 1 389 ? 17.622 -0.195 -7.195 1.00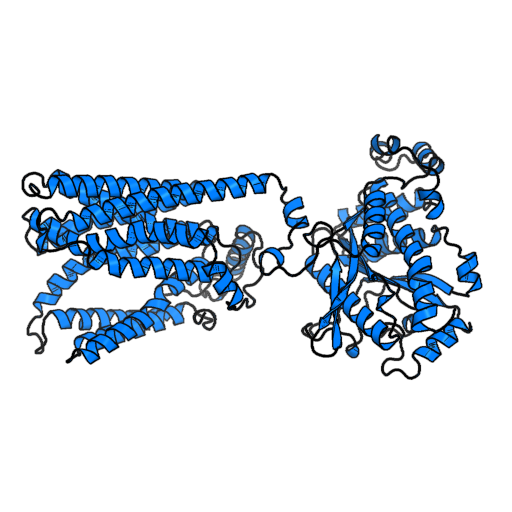 45.50 389 TYR A N 1
ATOM 3016 C CA . TYR A 1 389 ? 17.988 -0.048 -8.623 1.00 45.50 389 TYR A CA 1
ATOM 3017 C C . TYR A 1 389 ? 18.530 1.376 -8.883 1.00 45.50 389 TYR A C 1
ATOM 3019 O O . TYR A 1 389 ? 18.291 2.279 -8.079 1.00 45.50 389 TYR A O 1
ATOM 3027 N N . GLN A 1 390 ? 19.303 1.589 -9.962 1.00 52.38 390 GLN A N 1
ATOM 3028 C CA . GLN A 1 390 ? 19.922 2.892 -10.267 1.00 52.38 390 GLN A CA 1
ATOM 3029 C C . GLN A 1 390 ? 19.381 3.475 -11.580 1.00 52.38 390 GLN A C 1
ATOM 3031 O O . GLN A 1 390 ? 19.640 2.966 -12.668 1.00 52.38 390 GLN A O 1
ATOM 3036 N N . THR A 1 391 ? 18.624 4.569 -11.487 1.00 55.41 391 THR A N 1
ATOM 3037 C CA . THR A 1 391 ? 18.181 5.338 -12.660 1.00 55.41 391 THR A CA 1
ATOM 3038 C C . THR A 1 391 ? 19.259 6.329 -13.105 1.00 55.41 391 THR A C 1
ATOM 3040 O O . THR A 1 391 ? 19.934 6.899 -12.247 1.00 55.41 391 THR A O 1
ATOM 3043 N N . PHE A 1 392 ? 19.357 6.652 -14.400 1.00 51.59 392 PHE A N 1
ATOM 3044 C CA . PHE A 1 392 ? 20.283 7.695 -14.893 1.00 51.59 392 PHE A CA 1
ATOM 3045 C C . PHE A 1 392 ? 20.065 9.078 -14.237 1.00 51.59 392 PHE A C 1
ATOM 3047 O O . PHE A 1 392 ? 20.996 9.871 -14.133 1.00 51.59 392 PHE A O 1
ATOM 3054 N N . SER A 1 393 ? 18.847 9.358 -13.761 1.00 44.72 393 SER A N 1
ATOM 3055 C CA . SER A 1 393 ? 18.459 10.569 -13.015 1.00 44.72 393 SER A CA 1
ATOM 3056 C C . SER A 1 393 ? 18.410 10.375 -11.487 1.00 44.72 393 SER A C 1
ATOM 3058 O O . SER A 1 393 ? 17.796 11.173 -10.777 1.00 44.72 393 SER A O 1
ATOM 3060 N N . GLY A 1 394 ? 18.968 9.268 -10.987 1.00 48.41 394 GLY A N 1
ATOM 3061 C CA . GLY A 1 394 ? 18.821 8.794 -9.609 1.00 48.41 394 GLY A CA 1
ATOM 3062 C C . GLY A 1 394 ? 19.772 9.452 -8.610 1.00 48.41 394 GLY A C 1
ATOM 3063 O O . GLY A 1 394 ? 20.493 10.394 -8.921 1.00 48.41 394 GLY A O 1
ATOM 3064 N N . ARG A 1 395 ? 19.784 8.945 -7.369 1.00 43.12 395 ARG A N 1
ATOM 3065 C CA . ARG A 1 395 ? 20.682 9.434 -6.298 1.00 43.12 395 ARG A CA 1
ATOM 3066 C C . ARG A 1 395 ? 22.154 9.065 -6.518 1.00 43.12 395 ARG A C 1
ATOM 3068 O O . ARG A 1 395 ? 23.023 9.703 -5.933 1.00 43.12 395 ARG A O 1
ATOM 3075 N N . THR A 1 396 ? 22.422 8.030 -7.306 1.00 58.28 396 THR A N 1
ATOM 3076 C CA . THR A 1 396 ? 23.758 7.530 -7.641 1.00 58.28 396 THR A CA 1
ATOM 3077 C C . THR A 1 396 ? 24.078 7.881 -9.088 1.00 58.28 396 THR A C 1
ATOM 3079 O O . THR A 1 396 ? 23.319 7.539 -9.991 1.00 58.28 396 THR A O 1
ATOM 3082 N N . ALA A 1 397 ? 25.190 8.583 -9.308 1.00 69.12 397 ALA A N 1
ATOM 3083 C CA . ALA A 1 397 ? 25.648 8.916 -10.651 1.00 69.12 397 ALA A CA 1
ATOM 3084 C C . ALA A 1 397 ? 26.233 7.672 -11.353 1.00 69.12 397 ALA A C 1
ATOM 3086 O O . ALA A 1 397 ? 26.891 6.870 -10.679 1.00 69.12 397 ALA A O 1
ATOM 3087 N N . PRO A 1 398 ? 26.025 7.505 -12.676 1.00 79.31 398 PRO A N 1
ATOM 3088 C CA . PRO A 1 398 ? 26.697 6.463 -13.450 1.00 79.31 398 PRO A CA 1
ATOM 3089 C C . PRO A 1 398 ? 28.221 6.618 -13.403 1.00 79.31 398 PRO A C 1
ATOM 3091 O O . PRO A 1 398 ? 28.707 7.737 -13.209 1.00 79.31 398 PRO A O 1
ATOM 3094 N N . PRO A 1 399 ? 28.985 5.521 -13.586 1.00 84.31 399 PRO A N 1
ATOM 3095 C CA . PRO A 1 399 ? 30.434 5.594 -13.762 1.00 84.31 399 PRO A CA 1
ATOM 3096 C C . PRO A 1 399 ? 30.798 6.614 -14.844 1.00 84.31 399 PRO A C 1
ATOM 3098 O O . PRO A 1 399 ? 30.048 6.756 -15.807 1.00 84.31 399 PRO A O 1
ATOM 3101 N N . ALA A 1 400 ? 31.934 7.304 -14.700 1.00 84.44 400 ALA A N 1
ATOM 3102 C CA . ALA A 1 400 ? 32.314 8.422 -15.572 1.00 84.44 400 ALA A CA 1
ATOM 3103 C C . ALA A 1 400 ? 32.234 8.072 -17.071 1.00 84.44 400 ALA A C 1
ATOM 3105 O O . ALA A 1 400 ? 31.607 8.795 -17.838 1.00 84.44 400 ALA A O 1
ATOM 3106 N N . GLU A 1 401 ? 32.748 6.904 -17.456 1.00 84.88 401 GLU A N 1
ATOM 3107 C CA . GLU A 1 401 ? 32.742 6.413 -18.841 1.00 84.88 401 GLU A CA 1
ATOM 3108 C C . GLU A 1 401 ? 31.318 6.168 -19.376 1.00 84.88 401 GLU A C 1
ATOM 3110 O O . GLU A 1 401 ? 31.005 6.499 -20.518 1.00 84.88 401 GLU A O 1
ATOM 3115 N N . LEU A 1 402 ? 30.411 5.640 -18.542 1.00 90.38 402 LEU A N 1
ATOM 3116 C CA . LEU A 1 402 ? 28.995 5.500 -18.904 1.00 90.38 402 LEU A CA 1
ATOM 3117 C C . LEU A 1 402 ? 28.280 6.860 -18.906 1.00 90.38 402 LEU A C 1
ATOM 3119 O O . LEU A 1 402 ? 27.364 7.077 -19.697 1.00 90.38 402 LEU A O 1
ATOM 3123 N N . HIS A 1 403 ? 28.680 7.777 -18.025 1.00 86.69 403 HIS A N 1
ATOM 3124 C CA . HIS A 1 403 ? 28.107 9.114 -17.951 1.00 86.69 403 HIS A CA 1
ATOM 3125 C C . HIS A 1 403 ? 28.363 9.901 -19.238 1.00 86.69 403 HIS A C 1
ATOM 3127 O O . HIS A 1 403 ? 27.431 10.504 -19.762 1.00 86.69 403 HIS A O 1
ATOM 3133 N N . GLU A 1 404 ? 29.583 9.858 -19.775 1.00 87.62 404 GLU A N 1
ATOM 3134 C CA . GLU A 1 404 ? 29.945 10.522 -21.034 1.00 87.62 404 GLU A CA 1
ATOM 3135 C C . GLU A 1 404 ? 29.120 9.998 -22.214 1.00 87.62 404 GLU A C 1
ATOM 3137 O O . GLU A 1 404 ? 28.494 10.784 -22.933 1.00 87.62 404 GLU A O 1
ATOM 3142 N N . VAL A 1 405 ? 29.027 8.671 -22.354 1.00 89.50 405 VAL A N 1
ATOM 3143 C CA . VAL A 1 405 ? 28.192 8.029 -23.381 1.00 89.50 405 VAL A CA 1
ATOM 3144 C C . VAL A 1 405 ? 26.728 8.436 -23.217 1.00 89.50 405 VAL A C 1
ATOM 3146 O O . VAL A 1 405 ? 26.074 8.805 -24.192 1.00 89.50 405 VAL A O 1
ATOM 3149 N N . PHE A 1 406 ? 26.206 8.428 -21.989 1.00 87.81 406 PHE A N 1
ATOM 3150 C CA . PHE A 1 406 ? 24.827 8.824 -21.716 1.00 87.81 406 PHE A CA 1
ATOM 3151 C C . PHE A 1 406 ? 24.554 10.299 -22.052 1.00 87.81 406 PHE A C 1
ATOM 3153 O O . PHE A 1 406 ? 23.510 10.596 -22.630 1.00 87.81 406 PHE A O 1
ATOM 3160 N N . GLN A 1 407 ? 25.470 11.225 -21.745 1.00 85.06 407 GLN A N 1
ATOM 3161 C CA . GLN A 1 407 ? 25.310 12.640 -22.106 1.00 85.06 407 GLN A CA 1
ATOM 3162 C C . GLN A 1 407 ? 25.272 12.832 -23.622 1.00 85.06 407 GLN A C 1
ATOM 3164 O O . GLN A 1 407 ? 24.439 13.590 -24.123 1.00 85.06 407 GLN A O 1
ATOM 3169 N N . GLN A 1 408 ? 26.118 12.112 -24.360 1.00 86.31 408 GLN A N 1
ATOM 3170 C CA . GLN A 1 408 ? 26.113 12.167 -25.818 1.00 86.31 408 GLN A CA 1
ATOM 3171 C C . GLN A 1 408 ? 24.828 11.564 -26.403 1.00 86.31 408 GLN A C 1
ATOM 3173 O O . GLN A 1 408 ? 24.215 12.175 -27.276 1.00 86.31 408 GLN A O 1
ATOM 3178 N N . ILE A 1 409 ? 24.363 10.423 -25.884 1.00 88.06 409 ILE A N 1
ATOM 3179 C CA . ILE A 1 409 ? 23.078 9.822 -26.277 1.00 88.06 409 ILE A CA 1
ATOM 3180 C C . ILE A 1 409 ? 21.922 10.782 -25.999 1.00 88.06 409 ILE A C 1
ATOM 3182 O O . ILE A 1 409 ? 21.070 10.973 -26.860 1.00 88.06 409 ILE A O 1
ATOM 3186 N N . LYS A 1 410 ? 21.905 11.431 -24.831 1.00 82.94 410 LYS A N 1
ATOM 3187 C CA . LYS A 1 410 ? 20.878 12.413 -24.474 1.00 82.94 410 LYS A CA 1
ATOM 3188 C C . LYS A 1 410 ? 20.894 13.612 -25.422 1.00 82.94 410 LYS A C 1
ATOM 3190 O O . LYS A 1 410 ? 19.834 14.041 -25.858 1.00 82.94 410 LYS A O 1
ATOM 3195 N N . ARG A 1 411 ? 22.078 14.129 -25.765 1.00 81.44 411 ARG A N 1
ATOM 3196 C CA . ARG A 1 411 ? 22.246 15.226 -26.730 1.00 81.44 411 ARG A CA 1
ATOM 3197 C C . ARG A 1 411 ? 21.689 14.855 -28.109 1.00 81.44 411 ARG A C 1
ATOM 3199 O O . ARG A 1 411 ? 20.918 15.622 -28.683 1.00 81.44 411 ARG A O 1
ATOM 3206 N N . LEU A 1 412 ? 22.044 13.674 -28.619 1.00 81.31 412 LEU A N 1
ATOM 3207 C CA . LEU A 1 412 ? 21.544 13.172 -29.904 1.00 81.31 412 LEU A CA 1
ATOM 3208 C C . LEU A 1 412 ? 20.029 12.912 -29.854 1.00 81.31 412 LEU A C 1
ATOM 3210 O O . LEU A 1 412 ? 19.313 13.298 -30.772 1.00 81.31 412 LEU A O 1
ATOM 3214 N N . GLY A 1 413 ? 19.529 12.344 -28.754 1.00 72.81 413 GLY A N 1
ATOM 3215 C CA . GLY A 1 413 ? 18.108 12.074 -28.524 1.00 72.81 413 GLY A CA 1
ATOM 3216 C C . GLY A 1 413 ? 17.235 13.325 -28.372 1.00 72.81 413 GLY A C 1
ATOM 3217 O O . GLY A 1 413 ? 16.033 13.238 -28.571 1.00 72.81 413 GLY A O 1
ATOM 3218 N N . THR A 1 414 ? 17.805 14.500 -28.074 1.00 67.62 414 THR A N 1
ATOM 3219 C CA . THR A 1 414 ? 17.076 15.785 -28.117 1.00 67.62 414 THR A CA 1
ATOM 3220 C C . THR A 1 414 ? 17.207 16.502 -29.464 1.00 67.62 414 THR A C 1
ATOM 3222 O O . THR A 1 414 ? 16.947 17.700 -29.543 1.00 67.62 414 THR A O 1
ATOM 3225 N N . GLY A 1 415 ? 17.695 15.821 -30.505 1.00 64.88 415 GLY A N 1
ATOM 3226 C CA . GLY A 1 415 ? 17.835 16.384 -31.850 1.00 64.88 415 GLY A CA 1
ATOM 3227 C C . GLY A 1 415 ? 19.034 17.319 -32.044 1.00 64.88 415 GLY A C 1
ATOM 3228 O O . GLY A 1 415 ? 19.160 17.957 -33.087 1.00 64.88 415 GLY A O 1
ATOM 3229 N N . GLN A 1 416 ? 19.958 17.414 -31.082 1.00 65.75 416 GLN A N 1
ATOM 3230 C CA . GLN A 1 416 ? 21.130 18.281 -31.222 1.00 65.75 416 GLN A CA 1
ATOM 3231 C C . GLN A 1 416 ? 22.250 17.568 -31.991 1.00 65.75 416 GLN A C 1
ATOM 3233 O O . GLN A 1 416 ? 22.861 16.628 -31.488 1.00 65.75 416 GLN A O 1
ATOM 3238 N N . GLY A 1 417 ? 22.574 18.062 -33.191 1.00 64.81 417 GLY A N 1
ATOM 3239 C CA . GLY A 1 417 ? 23.684 17.544 -34.004 1.00 64.81 417 GLY A CA 1
ATOM 3240 C C . GLY A 1 417 ? 23.367 16.263 -34.785 1.00 64.81 417 GLY A C 1
ATOM 3241 O O . GLY A 1 417 ? 24.288 15.541 -35.158 1.00 64.81 417 GLY A O 1
ATOM 3242 N N . ILE A 1 418 ? 22.082 15.978 -35.028 1.00 69.44 418 ILE A N 1
ATOM 3243 C CA . ILE A 1 418 ? 21.623 14.779 -35.754 1.00 69.44 418 ILE A CA 1
ATOM 3244 C C . ILE A 1 418 ? 21.680 14.919 -37.288 1.00 69.44 418 ILE A C 1
ATOM 3246 O O . ILE A 1 418 ? 21.768 13.909 -37.986 1.00 69.44 418 ILE A O 1
ATOM 3250 N N . LEU A 1 419 ? 21.666 16.150 -37.813 1.00 67.62 419 LEU A N 1
ATOM 3251 C CA . LEU A 1 419 ? 21.647 16.463 -39.247 1.00 67.62 419 LEU A CA 1
ATOM 3252 C C . LEU A 1 419 ? 22.862 17.308 -39.643 1.00 67.62 419 LEU A C 1
ATOM 3254 O O . LEU A 1 419 ? 23.243 18.231 -38.918 1.00 67.62 419 LEU A O 1
ATOM 3258 N N . SER A 1 420 ? 23.462 17.001 -40.796 1.00 65.88 420 SER A N 1
ATOM 3259 C CA . SER A 1 420 ? 24.391 17.918 -41.464 1.00 65.88 420 SER A CA 1
ATOM 3260 C C . SER A 1 420 ? 23.611 19.025 -42.199 1.00 65.88 420 SER A C 1
ATOM 3262 O O . SER A 1 420 ? 22.429 18.832 -42.490 1.00 65.88 420 SER A O 1
ATOM 3264 N N . PRO A 1 421 ? 24.217 20.190 -42.501 1.00 63.94 421 PRO A N 1
ATOM 3265 C CA . PRO A 1 421 ? 23.615 21.210 -43.350 1.00 63.94 421 PRO A CA 1
ATOM 3266 C C . PRO A 1 421 ? 23.183 20.639 -44.697 1.00 63.94 421 PRO A C 1
ATOM 3268 O O . PRO A 1 421 ? 22.091 20.951 -45.155 1.00 63.94 421 PRO A O 1
ATOM 3271 N N . GLU A 1 422 ? 23.990 19.749 -45.279 1.00 66.19 422 GLU A N 1
ATOM 3272 C CA . GLU A 1 422 ? 23.693 19.087 -46.544 1.00 66.19 422 GLU A CA 1
ATOM 3273 C C . GLU A 1 422 ? 22.469 18.163 -46.436 1.00 66.19 422 GLU A C 1
ATOM 3275 O O . GLU A 1 422 ? 21.592 18.213 -47.296 1.00 66.19 422 GLU A O 1
ATOM 3280 N N . ASP A 1 423 ? 22.357 17.371 -45.363 1.00 67.69 423 ASP A N 1
ATOM 3281 C CA . ASP A 1 423 ? 21.193 16.507 -45.116 1.00 67.69 423 ASP A CA 1
ATOM 3282 C C . ASP A 1 423 ? 19.940 17.328 -44.783 1.00 67.69 423 ASP A C 1
ATOM 3284 O O . ASP A 1 423 ? 18.840 17.004 -45.225 1.00 67.69 423 ASP A O 1
ATOM 3288 N N . ALA A 1 424 ? 20.094 18.411 -44.018 1.00 67.00 424 ALA A N 1
ATOM 3289 C CA . ALA A 1 424 ? 19.006 19.325 -43.696 1.00 67.00 424 ALA A CA 1
ATOM 3290 C C . ALA A 1 424 ? 18.488 20.037 -44.954 1.00 67.00 424 ALA A C 1
ATOM 3292 O O . ALA A 1 424 ? 17.278 20.168 -45.127 1.00 67.00 424 ALA A O 1
ATOM 3293 N N . ASP A 1 425 ? 19.382 20.456 -45.852 1.00 65.25 425 ASP A N 1
ATOM 3294 C CA . ASP A 1 425 ? 19.026 21.037 -47.146 1.00 65.25 425 ASP A CA 1
ATOM 3295 C C . ASP A 1 425 ? 18.430 20.000 -48.096 1.00 65.25 425 ASP A C 1
ATOM 3297 O O . ASP A 1 425 ? 17.455 20.302 -48.779 1.00 65.25 425 ASP A O 1
ATOM 3301 N N . ALA A 1 426 ? 18.939 18.766 -48.109 1.00 65.06 426 ALA A N 1
ATOM 3302 C CA . ALA A 1 426 ? 18.343 17.673 -48.868 1.00 65.06 426 ALA A CA 1
ATOM 3303 C C . ALA A 1 426 ? 16.910 17.393 -48.395 1.00 65.06 426 ALA A C 1
ATOM 3305 O O . ALA A 1 426 ? 16.004 17.329 -49.221 1.00 65.06 426 ALA A O 1
ATOM 3306 N N . ILE A 1 427 ? 16.672 17.317 -47.082 1.00 64.56 427 ILE A N 1
ATOM 3307 C CA . ILE A 1 427 ? 15.331 17.146 -46.503 1.00 64.56 427 ILE A CA 1
ATOM 3308 C C . ILE A 1 427 ? 14.423 18.338 -46.846 1.00 64.56 427 ILE A C 1
ATOM 3310 O O . ILE A 1 427 ? 13.276 18.127 -47.236 1.00 64.56 427 ILE A O 1
ATOM 3314 N N . ARG A 1 428 ? 14.926 19.580 -46.763 1.00 62.25 428 ARG A N 1
ATOM 3315 C CA . ARG A 1 428 ? 14.172 20.799 -47.120 1.00 62.25 428 ARG A CA 1
ATOM 3316 C C . ARG A 1 428 ? 13.791 20.868 -48.601 1.00 62.25 428 ARG A C 1
ATOM 3318 O O . ARG A 1 428 ? 12.707 21.346 -48.919 1.00 62.25 428 ARG A O 1
ATOM 3325 N N . ASN A 1 429 ? 14.681 20.419 -49.484 1.00 60.66 429 ASN A N 1
ATOM 3326 C CA . ASN A 1 429 ? 14.526 20.498 -50.939 1.00 60.66 429 ASN A CA 1
ATOM 3327 C C . ASN A 1 429 ? 13.910 19.233 -51.556 1.00 60.66 429 ASN A C 1
ATOM 3329 O O . ASN A 1 429 ? 13.788 19.146 -52.776 1.00 60.66 429 ASN A O 1
ATOM 3333 N N . THR A 1 430 ? 13.548 18.239 -50.743 1.00 59.94 430 THR A N 1
ATOM 3334 C CA . THR A 1 430 ? 12.917 17.019 -51.243 1.00 59.94 430 THR A CA 1
ATOM 3335 C C . THR A 1 430 ? 11.450 17.291 -51.588 1.00 59.94 430 THR A C 1
ATOM 3337 O O . THR A 1 430 ? 10.639 17.581 -50.712 1.00 59.94 430 THR A O 1
ATOM 3340 N N . ASP A 1 431 ? 11.102 17.144 -52.868 1.00 52.06 431 ASP A N 1
ATOM 3341 C CA . ASP A 1 431 ? 9.761 17.365 -53.443 1.00 52.06 431 ASP A CA 1
ATOM 3342 C C . ASP A 1 431 ? 8.770 16.201 -53.187 1.00 52.06 431 ASP A C 1
ATOM 3344 O O . ASP A 1 431 ? 7.779 16.025 -53.898 1.00 52.06 431 ASP A O 1
ATOM 3348 N N . LEU A 1 432 ? 9.031 15.367 -52.173 1.00 55.66 432 LEU A N 1
ATOM 3349 C CA . LEU A 1 432 ? 8.159 14.250 -51.803 1.00 55.66 432 LEU A CA 1
ATOM 3350 C C . LEU A 1 432 ? 6.932 14.783 -51.043 1.00 55.66 432 LEU A C 1
ATOM 3352 O O . LEU A 1 432 ? 6.955 14.933 -49.822 1.00 55.66 432 LEU A O 1
ATOM 3356 N N . ASP A 1 433 ? 5.837 15.044 -51.760 1.00 52.25 433 ASP A N 1
ATOM 3357 C CA . ASP A 1 433 ? 4.516 15.344 -51.181 1.00 52.25 433 ASP A CA 1
ATOM 3358 C C . ASP A 1 433 ? 3.822 14.056 -50.692 1.00 52.25 433 ASP A C 1
ATOM 3360 O O . ASP A 1 433 ? 2.754 13.656 -51.156 1.00 52.25 433 ASP A O 1
ATOM 3364 N N . VAL A 1 434 ? 4.486 13.337 -49.782 1.00 51.78 434 VAL A N 1
ATOM 3365 C CA . VAL A 1 434 ? 3.984 12.082 -49.210 1.00 51.78 434 VAL A CA 1
ATOM 3366 C C . VAL A 1 434 ? 3.281 12.393 -47.888 1.00 51.78 434 VAL A C 1
ATOM 3368 O O . VAL A 1 434 ? 3.910 12.587 -46.852 1.00 51.78 434 VAL A O 1
ATOM 3371 N N . GLY A 1 435 ? 1.949 12.487 -47.920 1.00 47.72 435 GLY A N 1
ATOM 3372 C CA . GLY A 1 435 ? 1.093 12.335 -46.734 1.00 47.72 435 GLY A CA 1
ATOM 3373 C C . GLY A 1 435 ? 1.341 13.288 -45.552 1.00 47.72 435 GLY A C 1
ATOM 3374 O O . GLY A 1 435 ? 1.172 12.870 -44.411 1.00 47.72 435 GLY A O 1
ATOM 3375 N N . GLY A 1 436 ? 1.724 14.550 -45.787 1.00 49.56 436 GLY A N 1
ATOM 3376 C CA . GLY A 1 436 ? 1.940 15.541 -44.714 1.00 49.56 436 GLY A CA 1
ATOM 3377 C C . GLY A 1 436 ? 3.403 15.760 -44.305 1.00 49.56 436 GLY A C 1
ATOM 3378 O O . GLY A 1 436 ? 3.663 16.513 -43.365 1.00 49.56 436 GLY A O 1
ATOM 3379 N N . PHE A 1 437 ? 4.352 15.182 -45.051 1.00 50.16 437 PHE A N 1
ATOM 3380 C CA . PHE A 1 437 ? 5.807 15.301 -44.882 1.00 50.16 437 PHE A CA 1
ATOM 3381 C C . PHE A 1 437 ? 6.314 16.735 -44.619 1.00 50.16 437 PHE A C 1
ATOM 3383 O O . PHE A 1 437 ? 7.178 16.963 -43.773 1.00 50.16 437 PHE A O 1
ATOM 3390 N N . LYS A 1 438 ? 5.714 17.733 -45.281 1.00 47.78 438 LYS A N 1
ATOM 3391 C CA . LYS A 1 438 ? 6.091 19.153 -45.173 1.00 47.78 438 LYS A CA 1
ATOM 3392 C C . LYS A 1 438 ? 5.739 19.803 -43.826 1.00 47.78 438 LYS A C 1
ATOM 3394 O O . LYS A 1 438 ? 6.350 20.801 -43.463 1.00 47.78 438 LYS A O 1
ATOM 3399 N N . HIS A 1 439 ? 4.770 19.256 -43.085 1.00 44.81 439 HIS A N 1
ATOM 3400 C CA . HIS A 1 439 ? 4.279 19.823 -41.819 1.00 44.81 439 HIS A CA 1
ATOM 3401 C C . HIS A 1 439 ? 4.967 19.254 -40.567 1.00 44.81 439 HIS A C 1
ATOM 3403 O O . HIS A 1 439 ? 4.774 19.789 -39.478 1.00 44.81 439 HIS A O 1
ATOM 3409 N N . MET A 1 440 ? 5.774 18.197 -40.708 1.00 45.84 440 MET A N 1
ATOM 3410 C CA . MET A 1 440 ? 6.470 17.535 -39.594 1.00 45.84 440 MET A CA 1
ATOM 3411 C C . MET A 1 440 ? 7.883 18.066 -39.326 1.00 45.84 440 MET A C 1
ATOM 3413 O O . MET A 1 440 ? 8.459 17.763 -38.284 1.00 45.84 440 MET A O 1
ATOM 3417 N N . ILE A 1 441 ? 8.440 18.879 -40.224 1.00 50.41 441 ILE A N 1
ATOM 3418 C CA . ILE A 1 441 ? 9.687 19.606 -39.975 1.00 50.41 441 ILE A CA 1
ATOM 3419 C C . ILE A 1 441 ? 9.307 20.886 -39.230 1.00 50.41 441 ILE A C 1
ATOM 3421 O O . ILE A 1 441 ? 9.059 21.927 -39.836 1.00 50.41 441 ILE A O 1
ATOM 3425 N N . SER A 1 442 ? 9.179 20.804 -37.907 1.00 45.88 442 SER A N 1
ATOM 3426 C CA . SER A 1 442 ? 8.956 22.004 -37.102 1.00 45.88 442 SER A CA 1
ATOM 3427 C C . SER A 1 442 ? 10.204 22.908 -37.147 1.00 45.88 442 SER A C 1
ATOM 3429 O O . SER A 1 442 ? 11.342 22.430 -37.178 1.00 45.88 442 SER A O 1
ATOM 3431 N N . GLU A 1 443 ? 10.011 24.232 -37.140 1.00 42.62 443 GLU A N 1
ATOM 3432 C CA . GLU A 1 443 ? 11.085 25.243 -37.167 1.00 42.62 443 GLU A CA 1
ATOM 3433 C C . GLU A 1 443 ? 12.216 25.108 -36.103 1.00 42.62 443 GLU A C 1
ATOM 3435 O O . GLU A 1 443 ? 13.292 25.656 -36.357 1.00 42.62 443 GLU A O 1
ATOM 3440 N N . PRO A 1 444 ? 12.117 24.365 -34.971 1.00 45.72 444 PRO A N 1
ATOM 3441 C CA . PRO A 1 444 ? 13.258 24.162 -34.074 1.00 45.72 444 PRO A CA 1
ATOM 3442 C C . PRO A 1 444 ? 14.395 23.330 -34.682 1.00 45.72 444 PRO A C 1
ATOM 3444 O O . PRO A 1 444 ? 15.546 23.525 -34.288 1.00 45.72 444 PRO A O 1
ATOM 3447 N N . VAL A 1 445 ? 14.123 22.459 -35.668 1.00 45.59 445 VAL A N 1
ATOM 3448 C CA . VAL A 1 445 ? 15.173 21.681 -36.364 1.00 45.59 445 VAL A CA 1
ATOM 3449 C C . VAL A 1 445 ? 16.134 22.617 -37.114 1.00 45.59 445 VAL A C 1
ATOM 3451 O O . VAL A 1 445 ? 17.316 22.316 -37.264 1.00 45.59 445 VAL A O 1
ATOM 3454 N N . ALA A 1 446 ? 15.659 23.804 -37.513 1.00 42.03 446 ALA A N 1
ATOM 3455 C CA . ALA A 1 446 ? 16.467 24.848 -38.142 1.00 42.03 446 ALA A CA 1
ATOM 3456 C C . ALA A 1 446 ? 17.264 25.712 -37.140 1.00 42.03 446 ALA A C 1
ATOM 3458 O O . ALA A 1 446 ? 18.210 26.384 -37.548 1.00 42.03 446 ALA A O 1
ATOM 3459 N N . ALA A 1 447 ? 16.925 25.689 -35.844 1.00 39.59 447 ALA A N 1
ATOM 3460 C CA . ALA A 1 447 ? 17.557 26.525 -34.817 1.00 39.59 447 ALA A CA 1
ATOM 3461 C C . ALA A 1 447 ? 18.709 25.831 -34.060 1.00 39.59 447 ALA A C 1
ATOM 3463 O O . ALA A 1 447 ? 19.491 26.503 -33.385 1.00 39.59 447 ALA A O 1
ATOM 3464 N N . ALA A 1 448 ? 18.860 24.506 -34.174 1.00 45.28 448 ALA A N 1
ATOM 3465 C CA . ALA A 1 448 ? 19.986 23.769 -33.598 1.00 45.28 448 ALA A CA 1
ATOM 3466 C C . ALA A 1 448 ? 21.245 23.930 -34.471 1.00 45.28 448 ALA A C 1
ATOM 3468 O O . ALA A 1 448 ? 21.704 23.003 -35.138 1.00 45.28 448 ALA A O 1
ATOM 3469 N N . THR A 1 449 ? 21.791 25.145 -34.489 1.00 42.75 449 THR A N 1
ATOM 3470 C CA . THR A 1 449 ? 23.013 25.497 -35.211 1.00 42.75 449 THR A CA 1
ATOM 3471 C C . THR A 1 449 ? 24.193 24.595 -34.839 1.00 42.75 449 THR A C 1
ATOM 3473 O O . THR A 1 449 ? 24.562 24.413 -33.680 1.00 42.75 449 THR A O 1
ATOM 3476 N N . TYR A 1 450 ? 24.753 24.063 -35.916 1.00 47.47 450 TYR A N 1
ATOM 3477 C CA . TYR A 1 450 ? 25.897 23.193 -36.133 1.00 47.47 450 TYR A CA 1
ATOM 3478 C C . TYR A 1 450 ? 27.205 23.606 -35.427 1.00 47.47 450 TYR A C 1
ATOM 3480 O O . TYR A 1 450 ? 27.615 24.764 -35.480 1.00 47.47 450 TYR A O 1
ATOM 3488 N N . THR A 1 451 ? 27.944 22.620 -34.913 1.00 46.78 451 THR A N 1
ATOM 3489 C CA . THR A 1 451 ? 29.411 22.591 -35.037 1.00 46.78 451 THR A CA 1
ATOM 3490 C C . THR A 1 451 ? 29.771 21.379 -35.895 1.00 46.78 451 THR A C 1
ATOM 3492 O O . THR A 1 451 ? 29.306 20.266 -35.651 1.00 46.78 451 THR A O 1
ATOM 3495 N N . SER A 1 452 ? 30.556 21.596 -36.950 1.00 46.72 452 SER A N 1
ATOM 3496 C CA . SER A 1 452 ? 30.708 20.683 -38.093 1.00 46.72 452 SER A CA 1
ATOM 3497 C C . SER A 1 452 ? 31.358 19.328 -37.827 1.00 46.72 452 SER A C 1
ATOM 3499 O O . SER A 1 452 ? 31.472 18.513 -38.739 1.00 46.72 452 SER A O 1
ATOM 3501 N N . GLU A 1 453 ? 31.815 19.089 -36.605 1.00 52.25 453 GLU A N 1
ATOM 3502 C CA . GLU A 1 453 ? 32.624 17.922 -36.257 1.00 52.25 453 GLU A CA 1
ATOM 3503 C C . GLU A 1 453 ? 31.770 16.763 -35.717 1.00 52.25 453 GLU A C 1
ATOM 3505 O O . GLU A 1 453 ? 32.097 15.607 -35.948 1.00 52.25 453 GLU A O 1
ATOM 3510 N N . THR A 1 454 ? 30.617 17.018 -35.080 1.00 55.88 454 THR A N 1
ATOM 3511 C CA . THR A 1 454 ? 29.918 15.962 -34.312 1.00 55.88 454 THR A CA 1
ATOM 3512 C C . THR A 1 454 ? 29.165 14.932 -35.174 1.00 55.88 454 THR A C 1
ATOM 3514 O O . THR A 1 454 ? 29.118 13.760 -34.806 1.00 55.88 454 THR A O 1
ATOM 3517 N N . ARG A 1 455 ? 28.571 15.330 -36.315 1.00 67.31 455 ARG A N 1
ATOM 3518 C CA . ARG A 1 455 ? 27.792 14.420 -37.190 1.00 67.31 455 ARG A CA 1
ATOM 3519 C C . ARG A 1 455 ? 28.645 13.694 -38.230 1.00 67.31 455 ARG A C 1
ATOM 3521 O O . ARG A 1 455 ? 28.364 12.530 -38.520 1.00 67.31 455 ARG A O 1
ATOM 3528 N N . ARG A 1 456 ? 29.683 14.358 -38.760 1.00 65.12 456 ARG A N 1
ATOM 3529 C CA . ARG A 1 456 ? 30.629 13.771 -39.732 1.00 65.12 456 ARG A CA 1
ATOM 3530 C C . ARG A 1 456 ? 31.262 12.487 -39.193 1.00 65.12 456 ARG A C 1
ATOM 3532 O O . ARG A 1 456 ? 31.435 11.530 -39.933 1.00 65.12 456 ARG A O 1
ATOM 3539 N N . ASP A 1 457 ? 31.492 12.441 -37.886 1.00 69.25 457 ASP A N 1
ATOM 3540 C CA . ASP A 1 457 ? 32.089 11.312 -37.175 1.00 69.25 457 ASP A CA 1
ATOM 3541 C C . ASP A 1 457 ? 31.175 10.084 -36.991 1.00 69.25 457 ASP A C 1
ATOM 3543 O O . ASP A 1 457 ? 31.654 9.039 -36.545 1.00 69.25 457 ASP A O 1
ATOM 3547 N N . LEU A 1 458 ? 29.872 10.205 -37.274 1.00 73.25 458 LEU A N 1
ATOM 3548 C CA . LEU A 1 458 ? 28.877 9.127 -37.154 1.00 73.25 458 LEU A CA 1
ATOM 3549 C C . LEU A 1 458 ? 28.556 8.471 -38.513 1.00 73.25 458 LEU A C 1
ATOM 3551 O O . LEU A 1 458 ? 28.066 7.343 -38.563 1.00 73.25 458 LEU A O 1
ATOM 3555 N N . GLY A 1 459 ? 28.848 9.166 -39.617 1.00 74.12 459 GLY A N 1
ATOM 3556 C CA . GLY A 1 459 ? 28.580 8.735 -40.988 1.00 74.12 459 GLY A CA 1
ATOM 3557 C C . GLY A 1 459 ? 27.445 9.458 -41.691 1.00 74.12 459 GLY A C 1
ATOM 3558 O O . GLY A 1 459 ? 26.941 10.473 -41.222 1.00 74.12 459 GLY A O 1
ATOM 3559 N N . THR A 1 460 ? 27.066 8.930 -42.852 1.00 77.31 460 THR A N 1
ATOM 3560 C CA . THR A 1 460 ? 25.962 9.456 -43.661 1.00 77.31 460 THR A CA 1
ATOM 3561 C C . THR A 1 460 ? 24.622 9.012 -43.090 1.00 77.31 460 THR A C 1
ATOM 3563 O O . THR A 1 460 ? 24.525 7.953 -42.462 1.00 77.31 460 THR A O 1
ATOM 3566 N N . LEU A 1 461 ? 23.566 9.784 -43.326 1.00 77.62 461 LEU A N 1
ATOM 3567 C CA . LEU A 1 461 ? 22.212 9.288 -43.110 1.00 77.62 461 LEU A CA 1
ATOM 3568 C C . LEU A 1 461 ? 21.827 8.281 -44.206 1.00 77.62 461 LEU A C 1
ATOM 3570 O O . LEU A 1 461 ? 22.283 8.399 -45.346 1.00 77.62 461 LEU A O 1
ATOM 3574 N N . PRO A 1 462 ? 20.981 7.289 -43.888 1.00 82.69 462 PRO A N 1
ATOM 3575 C CA . PRO A 1 462 ? 20.208 6.582 -44.897 1.00 82.69 462 PRO A CA 1
ATOM 3576 C C . PRO A 1 462 ? 19.469 7.553 -45.817 1.00 82.69 462 PRO A C 1
ATOM 3578 O O . PRO A 1 462 ? 19.029 8.617 -45.379 1.00 82.69 462 PRO A O 1
ATOM 3581 N N . SER A 1 463 ? 19.294 7.176 -47.084 1.00 80.81 463 SER A N 1
ATOM 3582 C CA . SER A 1 463 ? 18.523 7.992 -48.024 1.00 80.81 463 SER A CA 1
ATOM 3583 C C . SER A 1 463 ? 17.114 8.232 -47.490 1.00 80.81 463 SER A C 1
ATOM 3585 O O . SER A 1 463 ? 16.457 7.295 -47.031 1.00 80.81 463 SER A O 1
ATOM 3587 N N . LEU A 1 464 ? 16.641 9.468 -47.614 1.00 73.06 464 LEU A N 1
ATOM 3588 C CA . LEU A 1 464 ? 15.356 9.901 -47.078 1.00 73.06 464 LEU A CA 1
ATOM 3589 C C . LEU A 1 464 ? 14.182 9.039 -47.566 1.00 73.06 464 LEU A C 1
ATOM 3591 O O . LEU A 1 464 ? 13.340 8.644 -46.770 1.00 73.06 464 LEU A O 1
ATOM 3595 N N . GLU A 1 465 ? 14.198 8.659 -48.845 1.00 75.75 465 GLU A N 1
ATOM 3596 C CA . GLU A 1 465 ? 13.227 7.743 -49.453 1.00 75.75 465 GLU A CA 1
ATOM 3597 C C . GLU A 1 465 ? 13.125 6.405 -48.703 1.00 75.75 465 GLU A C 1
ATOM 3599 O O . GLU A 1 465 ? 12.026 5.933 -48.436 1.00 75.75 465 GLU A O 1
ATOM 3604 N N . LYS A 1 466 ? 14.254 5.827 -48.276 1.00 80.00 466 LYS A N 1
ATOM 3605 C CA . LYS A 1 466 ? 14.266 4.583 -47.490 1.00 80.00 466 LYS A CA 1
ATOM 3606 C C . LYS A 1 466 ? 13.738 4.786 -46.076 1.00 80.00 466 LYS A C 1
ATOM 3608 O O . LYS A 1 466 ? 12.997 3.950 -45.579 1.00 80.00 466 LYS A O 1
ATOM 3613 N N . LEU A 1 467 ? 14.104 5.883 -45.408 1.00 81.75 467 LEU A N 1
ATOM 3614 C CA . LEU A 1 467 ? 13.589 6.160 -44.060 1.00 81.75 467 LEU A CA 1
ATOM 3615 C C . LEU A 1 467 ? 12.068 6.355 -44.070 1.00 81.75 467 LEU A C 1
ATOM 3617 O O . LEU A 1 467 ? 11.389 5.927 -43.140 1.00 81.75 467 LEU A O 1
ATOM 3621 N N . ILE A 1 468 ? 11.534 6.961 -45.129 1.00 76.25 468 ILE A N 1
ATOM 3622 C CA . ILE A 1 468 ? 10.094 7.137 -45.311 1.00 76.25 468 ILE A CA 1
ATOM 3623 C C . ILE A 1 468 ? 9.437 5.792 -45.640 1.00 76.25 468 ILE A C 1
ATOM 3625 O O . ILE A 1 468 ? 8.611 5.317 -44.862 1.00 76.25 468 ILE A O 1
ATOM 3629 N N . ASN A 1 469 ? 9.838 5.160 -46.744 1.00 79.12 469 ASN A N 1
ATOM 3630 C CA . ASN A 1 469 ? 9.141 3.999 -47.300 1.00 79.12 469 ASN A CA 1
ATOM 3631 C C . ASN A 1 469 ? 9.364 2.726 -46.469 1.00 79.12 469 ASN A C 1
ATOM 3633 O O . ASN A 1 469 ? 8.430 1.966 -46.218 1.00 79.12 469 ASN A O 1
ATOM 3637 N N . ASP A 1 470 ? 10.596 2.488 -46.010 1.00 81.25 470 ASP A N 1
ATOM 3638 C CA . ASP A 1 470 ? 10.959 1.224 -45.363 1.00 81.25 470 ASP A CA 1
ATOM 3639 C C . ASP A 1 470 ? 10.752 1.262 -43.844 1.00 81.25 470 ASP A C 1
ATOM 3641 O O . ASP A 1 470 ? 10.589 0.206 -43.235 1.00 81.25 470 ASP A O 1
ATOM 3645 N N . VAL A 1 471 ? 10.734 2.447 -43.219 1.00 87.88 471 VAL A N 1
ATOM 3646 C CA . VAL A 1 471 ? 10.651 2.582 -41.753 1.00 87.88 471 VAL A CA 1
ATOM 3647 C C . VAL A 1 471 ? 9.375 3.296 -41.319 1.00 87.88 471 VAL A C 1
ATOM 3649 O O . VAL A 1 471 ? 8.574 2.702 -40.602 1.00 87.88 471 VAL A O 1
ATOM 3652 N N . TRP A 1 472 ? 9.163 4.547 -41.730 1.00 87.50 472 TRP A N 1
ATOM 3653 C CA . TRP A 1 472 ? 8.051 5.364 -41.229 1.00 87.50 472 TRP A CA 1
ATOM 3654 C C . TRP A 1 472 ? 6.678 4.863 -41.696 1.00 87.50 472 TRP A C 1
ATOM 3656 O O . TRP A 1 472 ? 5.803 4.617 -40.865 1.00 87.50 472 TRP A O 1
ATOM 3666 N N . GLU A 1 473 ? 6.491 4.633 -43.001 1.00 85.56 473 GLU A N 1
ATOM 3667 C CA . GLU A 1 473 ? 5.224 4.119 -43.541 1.00 85.56 473 GLU A CA 1
ATOM 3668 C C . GLU A 1 473 ? 4.881 2.744 -42.961 1.00 85.56 473 GLU A C 1
ATOM 3670 O O . GLU A 1 473 ? 3.733 2.484 -42.586 1.00 85.56 473 GLU A O 1
ATOM 3675 N N . ASN A 1 474 ? 5.885 1.871 -42.826 1.00 90.50 474 ASN A N 1
ATOM 3676 C CA . ASN A 1 474 ? 5.714 0.564 -42.203 1.00 90.50 474 ASN A CA 1
ATOM 3677 C C . ASN A 1 474 ? 5.375 0.678 -40.713 1.00 90.50 474 ASN A C 1
ATOM 3679 O O . ASN A 1 474 ? 4.514 -0.066 -40.250 1.00 90.50 474 ASN A O 1
ATOM 3683 N N . ALA A 1 475 ? 5.970 1.619 -39.973 1.00 88.56 475 ALA A N 1
ATOM 3684 C CA . ALA A 1 475 ? 5.645 1.851 -38.566 1.00 88.56 475 ALA A CA 1
ATOM 3685 C C . ALA A 1 475 ? 4.197 2.330 -38.392 1.00 88.56 475 ALA A C 1
ATOM 3687 O O . ALA A 1 475 ? 3.448 1.729 -37.621 1.00 88.56 475 ALA A O 1
ATOM 3688 N N . ILE A 1 476 ? 3.762 3.319 -39.181 1.00 85.75 476 ILE A N 1
ATOM 3689 C CA . ILE A 1 476 ? 2.366 3.788 -39.186 1.00 85.75 476 ILE A CA 1
ATOM 3690 C C . ILE A 1 476 ? 1.415 2.656 -39.569 1.00 85.75 476 ILE A C 1
ATOM 3692 O O . ILE A 1 476 ? 0.356 2.491 -38.967 1.00 85.75 476 ILE A O 1
ATOM 3696 N N . ARG A 1 477 ? 1.766 1.850 -40.575 1.00 88.50 477 ARG A N 1
ATOM 3697 C CA . ARG A 1 477 ? 0.957 0.699 -40.985 1.00 88.50 477 ARG A CA 1
ATOM 3698 C C . ARG A 1 477 ? 0.849 -0.330 -39.861 1.00 88.50 477 ARG A C 1
ATOM 3700 O O . ARG A 1 477 ? -0.243 -0.844 -39.615 1.00 88.50 477 ARG A O 1
ATOM 3707 N N . CYS A 1 478 ? 1.958 -0.639 -39.196 1.00 89.12 478 CYS A N 1
ATOM 3708 C CA . CYS A 1 478 ? 1.991 -1.558 -38.069 1.00 89.12 478 CYS A CA 1
ATOM 3709 C C . CYS A 1 478 ? 1.119 -1.068 -36.908 1.00 89.12 478 CYS A C 1
ATOM 3711 O O . CYS A 1 478 ? 0.375 -1.872 -36.349 1.00 89.12 478 CYS A O 1
ATOM 3713 N N . GLU A 1 479 ? 1.150 0.228 -36.596 1.00 86.31 479 GLU A N 1
ATOM 3714 C CA . GLU A 1 479 ? 0.303 0.841 -35.570 1.00 86.31 479 GLU A CA 1
ATOM 3715 C C . GLU A 1 479 ? -1.178 0.846 -35.974 1.00 86.31 479 GLU A C 1
ATOM 3717 O O . GLU A 1 479 ? -2.026 0.317 -35.257 1.00 86.31 479 GLU A O 1
ATOM 3722 N N . ARG A 1 480 ? -1.497 1.370 -37.163 1.00 86.75 480 ARG A N 1
ATOM 3723 C CA . ARG A 1 480 ? -2.871 1.503 -37.673 1.00 86.75 480 ARG A CA 1
ATOM 3724 C C . ARG A 1 480 ? -3.627 0.178 -37.714 1.00 86.75 480 ARG A C 1
ATOM 3726 O O . ARG A 1 480 ? -4.847 0.161 -37.558 1.00 86.75 480 ARG A O 1
ATOM 3733 N N . HIS A 1 481 ? -2.917 -0.916 -37.977 1.00 88.75 481 HIS A N 1
ATOM 3734 C CA . HIS A 1 481 ? -3.488 -2.257 -38.067 1.00 88.75 481 HIS A CA 1
ATOM 3735 C C . HIS A 1 481 ? -3.269 -3.111 -36.808 1.00 88.75 481 HIS A C 1
ATOM 3737 O O . HIS A 1 481 ? -3.584 -4.299 -36.855 1.00 88.75 481 HIS A O 1
ATOM 3743 N N . ASP A 1 482 ? -2.741 -2.541 -35.716 1.00 85.62 482 ASP A N 1
ATOM 3744 C CA . ASP A 1 482 ? -2.418 -3.246 -34.461 1.00 85.62 482 ASP A CA 1
ATOM 3745 C C . ASP A 1 482 ? -1.642 -4.561 -34.698 1.00 85.62 482 ASP A C 1
ATOM 3747 O O . ASP A 1 482 ? -1.969 -5.646 -34.201 1.00 85.62 482 ASP A O 1
ATOM 3751 N N . LEU A 1 483 ? -0.611 -4.486 -35.544 1.00 87.44 483 LEU A N 1
ATOM 3752 C CA . LEU A 1 483 ? 0.164 -5.660 -35.929 1.00 87.44 483 LEU A CA 1
ATOM 3753 C C . LEU A 1 483 ? 0.991 -6.207 -34.746 1.00 87.44 483 LEU A C 1
ATOM 3755 O O . LEU A 1 483 ? 1.428 -5.456 -33.869 1.00 87.44 483 LEU A O 1
ATOM 3759 N N . PRO A 1 484 ? 1.240 -7.531 -34.693 1.00 87.00 484 PRO A N 1
ATOM 3760 C CA . PRO A 1 484 ? 2.003 -8.146 -33.609 1.00 87.00 484 PRO A CA 1
ATOM 3761 C C . PRO A 1 484 ? 3.478 -7.716 -33.607 1.00 87.00 484 PRO A C 1
ATOM 3763 O O . PRO A 1 484 ? 4.025 -7.335 -34.637 1.00 87.00 484 PRO A O 1
ATOM 3766 N N . GLU A 1 485 ? 4.151 -7.871 -32.462 1.00 87.12 485 GLU A N 1
ATOM 3767 C CA . GLU A 1 485 ? 5.577 -7.540 -32.259 1.00 87.12 485 GLU A CA 1
ATOM 3768 C C . GLU A 1 485 ? 6.494 -8.128 -33.349 1.00 87.12 485 GLU A C 1
ATOM 3770 O O . GLU A 1 485 ? 7.337 -7.432 -33.903 1.00 87.12 485 GLU A O 1
ATOM 3775 N N . ALA A 1 486 ? 6.263 -9.381 -33.755 1.00 87.50 486 ALA A N 1
ATOM 3776 C CA . ALA A 1 486 ? 7.029 -10.016 -34.829 1.00 87.50 486 ALA A CA 1
ATOM 3777 C C . ALA A 1 486 ? 6.915 -9.281 -36.181 1.00 87.50 486 ALA A C 1
ATOM 3779 O O . ALA A 1 486 ? 7.878 -9.252 -36.949 1.00 87.50 486 ALA A O 1
ATOM 3780 N N . ALA A 1 487 ? 5.762 -8.670 -36.472 1.00 89.44 487 ALA A N 1
ATOM 3781 C CA . ALA A 1 487 ? 5.567 -7.886 -37.688 1.00 89.44 487 ALA A CA 1
ATOM 3782 C C . ALA A 1 487 ? 6.330 -6.555 -37.620 1.00 89.44 487 ALA A C 1
ATOM 3784 O O . ALA A 1 487 ? 6.993 -6.204 -38.592 1.00 89.44 487 ALA A O 1
ATOM 3785 N N . TRP A 1 488 ? 6.320 -5.873 -36.468 1.00 90.75 488 TRP A N 1
ATOM 3786 C CA . TRP A 1 488 ? 7.156 -4.688 -36.220 1.00 90.75 488 TRP A CA 1
ATOM 3787 C C . TRP A 1 488 ? 8.647 -5.000 -36.385 1.00 90.75 488 TRP A C 1
ATOM 3789 O O . TRP A 1 488 ? 9.380 -4.272 -37.054 1.00 90.75 488 TRP A O 1
ATOM 3799 N N . ASN A 1 489 ? 9.082 -6.134 -35.834 1.00 92.31 489 ASN A N 1
ATOM 3800 C CA . ASN A 1 489 ? 10.464 -6.593 -35.914 1.00 92.31 489 ASN A CA 1
ATOM 3801 C C . ASN A 1 489 ? 10.928 -6.787 -37.359 1.00 92.31 489 ASN A C 1
ATOM 3803 O O . ASN A 1 489 ? 12.029 -6.365 -37.705 1.00 92.31 489 ASN A O 1
ATOM 3807 N N . CYS A 1 490 ? 10.084 -7.374 -38.209 1.00 90.44 490 CYS A N 1
ATOM 3808 C CA . CYS A 1 490 ? 10.419 -7.613 -39.612 1.00 90.44 490 CYS A CA 1
ATOM 3809 C C . CYS A 1 490 ? 10.291 -6.359 -40.485 1.00 90.44 490 CYS A C 1
ATOM 3811 O O . CYS A 1 490 ? 11.126 -6.148 -41.358 1.00 90.44 490 CYS A O 1
ATOM 3813 N N . ALA A 1 491 ? 9.245 -5.556 -40.279 1.00 90.19 491 ALA A N 1
ATOM 3814 C CA . ALA A 1 491 ? 8.893 -4.461 -41.180 1.00 90.19 491 ALA A CA 1
ATOM 3815 C C . ALA A 1 491 ? 9.555 -3.124 -40.823 1.00 90.19 491 ALA A C 1
ATOM 3817 O O . ALA A 1 491 ? 9.683 -2.280 -41.698 1.00 90.19 491 ALA A O 1
ATOM 3818 N N . VAL A 1 492 ? 9.959 -2.921 -39.563 1.00 91.38 492 VAL A N 1
ATOM 3819 C CA . VAL A 1 492 ? 10.444 -1.620 -39.069 1.00 91.38 492 VAL A CA 1
ATOM 3820 C C . VAL A 1 492 ? 11.817 -1.755 -38.422 1.00 91.38 492 VAL A C 1
ATOM 3822 O O . VAL A 1 492 ? 12.784 -1.143 -38.870 1.00 91.38 492 VAL A O 1
ATOM 3825 N N . HIS A 1 493 ? 11.928 -2.573 -37.371 1.00 92.62 493 HIS A N 1
ATOM 3826 C CA . HIS A 1 493 ? 13.126 -2.580 -36.526 1.00 92.62 493 HIS A CA 1
ATOM 3827 C C . HIS A 1 493 ? 14.343 -3.155 -37.257 1.00 92.62 493 HIS A C 1
ATOM 3829 O O . HIS A 1 493 ? 15.413 -2.548 -37.245 1.00 92.62 493 HIS A O 1
ATOM 3835 N N . TYR A 1 494 ? 14.189 -4.304 -37.922 1.00 91.31 494 TYR A N 1
ATOM 3836 C CA . TYR A 1 494 ? 15.290 -4.940 -38.642 1.00 91.31 494 TYR A CA 1
ATOM 3837 C C . TYR A 1 494 ? 15.794 -4.107 -39.836 1.00 91.31 494 TYR A C 1
ATOM 3839 O O . TYR A 1 494 ? 17.003 -3.866 -39.888 1.00 91.31 494 TYR A O 1
ATOM 3847 N N . PRO A 1 495 ? 14.935 -3.594 -40.747 1.00 90.50 495 PRO A N 1
ATOM 3848 C CA . PRO A 1 495 ? 15.380 -2.710 -41.828 1.00 90.50 495 PRO A CA 1
ATOM 3849 C C . PRO A 1 495 ? 16.106 -1.458 -41.324 1.00 90.50 495 PRO A C 1
ATOM 3851 O O . PRO A 1 495 ? 17.174 -1.127 -41.841 1.00 90.50 495 PRO A O 1
ATOM 3854 N N . LEU A 1 496 ? 15.586 -0.809 -40.272 1.00 91.62 496 LEU A N 1
ATOM 3855 C CA . LEU A 1 496 ? 16.221 0.369 -39.678 1.00 91.62 496 LEU A CA 1
ATOM 3856 C C . LEU A 1 496 ? 17.624 0.048 -39.145 1.00 91.62 496 LEU A C 1
ATOM 3858 O O . LEU A 1 496 ? 18.565 0.800 -39.406 1.00 91.62 496 LEU A O 1
ATOM 3862 N N . LEU A 1 497 ? 17.790 -1.075 -38.438 1.00 91.12 497 LEU A N 1
ATOM 3863 C CA . LEU A 1 497 ? 19.094 -1.522 -37.939 1.00 91.12 497 LEU A CA 1
ATOM 3864 C C . LEU A 1 497 ? 20.077 -1.806 -39.085 1.00 91.12 497 LEU A C 1
ATOM 3866 O O . LEU A 1 497 ? 21.214 -1.336 -39.035 1.00 91.12 497 LEU A O 1
ATOM 3870 N N . GLN A 1 498 ? 19.650 -2.528 -40.128 1.00 88.56 498 GLN A N 1
ATOM 3871 C CA . GLN A 1 498 ? 20.502 -2.845 -41.284 1.00 88.56 498 GLN A CA 1
ATOM 3872 C C . GLN A 1 498 ? 20.966 -1.583 -42.013 1.00 88.56 498 GLN A C 1
ATOM 3874 O O . GLN A 1 498 ? 22.158 -1.409 -42.275 1.00 88.56 498 GLN A O 1
ATOM 3879 N N . GLU A 1 499 ? 20.033 -0.685 -42.324 1.00 85.62 499 GLU A N 1
ATOM 3880 C CA . GLU A 1 499 ? 20.335 0.514 -43.097 1.00 85.62 499 GLU A CA 1
ATOM 3881 C C . GLU A 1 499 ? 21.211 1.488 -42.295 1.00 85.62 499 GLU A C 1
ATOM 3883 O O . GLU A 1 499 ? 22.170 2.047 -42.827 1.00 85.62 499 GLU A O 1
ATOM 3888 N N . THR A 1 500 ? 20.965 1.610 -40.988 1.00 87.31 500 THR A N 1
ATOM 3889 C CA . THR A 1 500 ? 21.812 2.399 -40.086 1.00 87.31 500 THR A CA 1
ATOM 3890 C C . THR A 1 500 ? 23.256 1.898 -40.092 1.00 87.31 500 THR A C 1
ATOM 3892 O O . THR A 1 500 ? 24.185 2.693 -40.267 1.00 87.31 500 THR A O 1
ATOM 3895 N N . LEU A 1 501 ? 23.466 0.585 -39.933 1.00 85.38 501 LEU A N 1
ATOM 3896 C CA . LEU A 1 501 ? 24.807 -0.008 -39.923 1.00 85.38 501 LEU A CA 1
ATOM 3897 C C . LEU A 1 501 ? 25.511 0.136 -41.276 1.00 85.38 501 LEU A C 1
ATOM 3899 O O . LEU A 1 501 ? 26.713 0.392 -41.308 1.00 85.38 501 LEU A O 1
ATOM 3903 N N . ARG A 1 502 ? 24.769 0.050 -42.388 1.00 81.44 502 ARG A N 1
ATOM 3904 C CA . ARG A 1 502 ? 25.298 0.271 -43.744 1.00 81.44 502 ARG A CA 1
ATOM 3905 C C . ARG A 1 502 ? 25.817 1.696 -43.943 1.00 81.44 502 ARG A C 1
ATOM 3907 O O . ARG A 1 502 ? 26.842 1.887 -44.590 1.00 81.44 502 ARG A O 1
ATOM 3914 N N . CYS A 1 503 ? 25.108 2.678 -43.394 1.00 74.75 503 CYS A N 1
ATOM 3915 C CA . CYS A 1 503 ? 25.407 4.103 -43.544 1.00 74.75 503 CYS A CA 1
ATOM 3916 C C . CYS A 1 503 ? 26.358 4.655 -42.470 1.00 74.75 503 CYS A C 1
ATOM 3918 O O . CYS A 1 503 ? 26.760 5.819 -42.536 1.00 74.75 503 CYS A O 1
ATOM 3920 N N . THR A 1 504 ? 26.737 3.840 -41.485 1.00 71.56 504 THR A N 1
ATOM 3921 C CA . THR A 1 504 ? 27.737 4.223 -40.488 1.00 71.56 504 THR A CA 1
ATOM 3922 C C . THR A 1 504 ? 29.102 4.317 -41.182 1.00 71.56 504 THR A C 1
ATOM 3924 O O . THR A 1 504 ? 29.658 3.293 -41.581 1.00 71.56 504 THR A O 1
ATOM 3927 N N . GLN A 1 505 ? 29.676 5.523 -41.323 1.00 57.22 505 GLN A N 1
ATOM 3928 C CA . GLN A 1 505 ? 31.066 5.704 -41.780 1.00 57.22 505 GLN A CA 1
ATOM 3929 C C . GLN A 1 505 ? 32.009 5.370 -40.630 1.00 57.22 505 GLN A C 1
ATOM 3931 O O . GLN A 1 505 ? 32.778 6.194 -40.144 1.00 57.22 505 GLN A O 1
ATOM 3936 N N . LEU A 1 506 ? 31.965 4.132 -40.172 1.00 52.78 506 LEU A N 1
ATOM 3937 C CA . LEU A 1 506 ? 33.130 3.598 -39.510 1.00 52.78 506 LEU A CA 1
ATOM 3938 C C . LEU A 1 506 ? 34.089 3.172 -40.598 1.00 52.78 506 LEU A C 1
ATOM 3940 O O . LEU A 1 506 ? 33.693 2.803 -41.702 1.00 52.78 506 LEU A O 1
ATOM 3944 N N . ARG A 1 507 ? 35.368 3.239 -40.264 1.00 51.53 507 ARG A N 1
ATOM 3945 C CA . ARG A 1 507 ? 36.469 2.630 -40.989 1.00 51.53 507 ARG A CA 1
ATOM 3946 C C . ARG A 1 507 ? 36.198 1.128 -41.182 1.00 51.53 507 ARG A C 1
ATOM 3948 O O . ARG A 1 507 ? 36.872 0.301 -40.577 1.00 51.53 507 ARG A O 1
ATOM 3955 N N . GLN A 1 508 ? 35.270 0.754 -42.066 1.00 48.00 508 GLN A N 1
ATOM 3956 C CA . GLN A 1 508 ? 35.247 -0.567 -42.675 1.00 48.00 508 GLN A CA 1
ATOM 3957 C C . GLN A 1 508 ? 36.628 -0.827 -43.271 1.00 48.00 508 GLN A C 1
ATOM 3959 O O . GLN A 1 508 ? 37.092 -1.937 -43.187 1.00 48.00 508 GLN A O 1
ATOM 3964 N N . ALA A 1 509 ? 37.383 0.188 -43.704 1.00 49.00 509 ALA A N 1
ATOM 3965 C CA . ALA A 1 509 ? 38.807 0.029 -44.004 1.00 49.00 509 ALA A CA 1
ATOM 3966 C C . ALA A 1 509 ? 39.629 -0.625 -42.861 1.00 49.00 509 ALA A C 1
ATOM 3968 O O . ALA A 1 509 ? 40.392 -1.545 -43.138 1.00 49.00 509 ALA A O 1
ATOM 3969 N N . ASN A 1 510 ? 39.446 -0.229 -41.590 1.00 54.16 510 ASN A N 1
ATOM 3970 C CA . ASN A 1 510 ? 40.156 -0.833 -40.450 1.00 54.16 510 ASN A CA 1
ATOM 3971 C C . ASN A 1 510 ? 39.598 -2.218 -40.082 1.00 54.16 510 ASN A C 1
ATOM 3973 O O . ASN A 1 510 ? 40.376 -3.138 -39.856 1.00 54.16 510 ASN A O 1
ATOM 3977 N N . LEU A 1 511 ? 38.275 -2.401 -40.049 1.00 60.78 511 LEU A N 1
ATOM 3978 C CA . LEU A 1 511 ? 37.676 -3.708 -39.732 1.00 60.78 511 LEU A CA 1
ATOM 3979 C C . LEU A 1 511 ? 37.855 -4.731 -40.868 1.00 60.78 511 LEU A C 1
ATOM 3981 O O . LEU A 1 511 ? 38.179 -5.880 -40.603 1.00 60.78 511 LEU A O 1
ATOM 3985 N N . SER A 1 512 ? 37.767 -4.310 -42.130 1.00 59.22 512 SER A N 1
ATOM 3986 C CA . SER A 1 512 ? 38.105 -5.119 -43.308 1.00 59.22 512 SER A CA 1
ATOM 3987 C C . SER A 1 512 ? 39.595 -5.455 -43.347 1.00 59.22 512 SER A C 1
ATOM 3989 O O . SER A 1 512 ? 39.942 -6.558 -43.754 1.00 59.22 512 SER A O 1
ATOM 3991 N N . SER A 1 513 ? 40.484 -4.566 -42.875 1.00 61.06 513 SER A N 1
ATOM 3992 C CA . SER A 1 513 ? 41.904 -4.915 -42.687 1.00 61.06 513 SER A CA 1
ATOM 3993 C C . SER A 1 513 ? 42.120 -5.958 -41.582 1.00 61.06 513 SER A C 1
ATOM 3995 O O . SER A 1 513 ? 43.075 -6.724 -41.646 1.00 61.06 513 SER A O 1
ATOM 3997 N N . GLN A 1 514 ? 41.199 -6.032 -40.615 1.00 64.75 514 GLN A N 1
ATOM 3998 C CA . GLN A 1 514 ? 41.129 -7.067 -39.578 1.00 64.75 514 GLN A CA 1
ATOM 3999 C C . GLN A 1 514 ? 40.218 -8.252 -39.960 1.00 64.75 514 GLN A C 1
ATOM 4001 O O . GLN A 1 514 ? 40.005 -9.132 -39.130 1.00 64.75 514 GLN A O 1
ATOM 4006 N N . GLN A 1 515 ? 39.685 -8.286 -41.191 1.00 79.12 515 GLN A N 1
ATOM 4007 C CA . GLN A 1 515 ? 38.781 -9.328 -41.697 1.00 79.12 515 GLN A CA 1
ATOM 4008 C C . GLN A 1 515 ? 37.558 -9.588 -40.790 1.00 79.12 515 GLN A C 1
ATOM 4010 O O . GLN A 1 515 ? 37.209 -10.733 -40.510 1.00 79.12 515 GLN A O 1
ATOM 4015 N N . VAL A 1 516 ? 36.906 -8.528 -40.295 1.00 84.56 516 VAL A N 1
ATOM 4016 C CA . VAL A 1 516 ? 35.713 -8.613 -39.430 1.00 84.56 516 VAL A CA 1
ATOM 4017 C C . VAL A 1 516 ? 34.649 -7.584 -39.826 1.00 84.56 516 VAL A C 1
ATOM 4019 O O . VAL A 1 516 ? 34.961 -6.497 -40.309 1.00 84.56 516 VAL A O 1
ATOM 4022 N N . ARG A 1 517 ? 33.366 -7.907 -39.628 1.00 87.19 517 ARG A N 1
ATOM 4023 C CA . ARG A 1 517 ? 32.225 -7.024 -39.933 1.00 87.19 517 ARG A CA 1
ATOM 4024 C C . ARG A 1 517 ? 31.282 -6.884 -38.743 1.00 87.19 517 ARG A C 1
ATOM 4026 O O . ARG A 1 517 ? 30.956 -7.866 -38.095 1.00 87.19 517 ARG A O 1
ATOM 4033 N N . LEU A 1 518 ? 30.789 -5.677 -38.479 1.00 90.00 518 LEU A N 1
ATOM 4034 C CA . LEU A 1 518 ? 29.743 -5.446 -37.478 1.00 90.00 518 LEU A CA 1
ATOM 4035 C C . LEU A 1 518 ? 28.362 -5.643 -38.123 1.00 90.00 518 LEU A C 1
ATOM 4037 O O . LEU A 1 518 ? 28.056 -4.989 -39.119 1.00 90.00 518 LEU A O 1
ATOM 4041 N N . LYS A 1 519 ? 27.536 -6.535 -37.571 1.00 91.25 519 LYS A N 1
ATOM 4042 C CA . LYS A 1 519 ? 26.213 -6.891 -38.107 1.00 91.25 519 LYS A CA 1
ATOM 4043 C C . LYS A 1 519 ? 25.141 -6.869 -37.023 1.00 91.25 519 LYS A C 1
ATOM 4045 O O . LYS A 1 519 ? 25.423 -7.156 -35.863 1.00 91.25 519 LYS A O 1
ATOM 4050 N N . ALA A 1 520 ? 23.905 -6.569 -37.417 1.00 92.19 520 ALA A N 1
ATOM 4051 C CA . ALA A 1 520 ? 22.716 -6.812 -36.604 1.00 92.19 520 ALA A CA 1
ATOM 4052 C C . ALA A 1 520 ? 21.955 -8.025 -37.144 1.00 92.19 520 ALA A C 1
ATOM 4054 O O . ALA A 1 520 ? 21.902 -8.224 -38.358 1.00 92.19 520 ALA A O 1
ATOM 4055 N N . ASP A 1 521 ? 21.354 -8.822 -36.264 1.00 91.31 521 ASP A N 1
ATOM 4056 C CA . ASP A 1 521 ? 20.552 -9.978 -36.674 1.00 91.31 521 ASP A CA 1
ATOM 4057 C C . ASP A 1 521 ? 19.387 -10.251 -35.720 1.00 91.31 521 ASP A C 1
ATOM 4059 O O . ASP A 1 521 ? 19.437 -9.871 -34.546 1.00 91.31 521 ASP A O 1
ATOM 4063 N N . ASN A 1 522 ? 18.330 -10.871 -36.252 1.00 90.81 522 ASN A N 1
ATOM 4064 C CA . ASN A 1 522 ? 17.171 -11.309 -35.484 1.00 90.81 522 ASN A CA 1
ATOM 4065 C C . ASN A 1 522 ? 17.498 -12.628 -34.787 1.00 90.81 522 ASN A C 1
ATOM 4067 O O . ASN A 1 522 ? 17.824 -13.630 -35.420 1.00 90.81 522 ASN A O 1
ATOM 4071 N N . ILE A 1 523 ? 17.374 -12.620 -33.467 1.00 89.19 523 ILE A N 1
ATOM 4072 C CA . ILE A 1 523 ? 17.728 -13.732 -32.599 1.00 89.19 523 ILE A CA 1
ATOM 4073 C C . ILE A 1 523 ? 16.604 -14.134 -31.637 1.00 89.19 523 ILE A C 1
ATOM 4075 O O . ILE A 1 523 ? 16.855 -14.831 -30.650 1.00 89.19 523 ILE A O 1
ATOM 4079 N N . THR A 1 524 ? 15.347 -13.799 -31.954 1.00 84.62 524 THR A N 1
ATOM 4080 C CA . THR A 1 524 ? 14.156 -14.101 -31.129 1.00 84.62 524 THR A CA 1
ATOM 4081 C C . THR A 1 524 ? 14.011 -15.600 -30.777 1.00 84.62 524 THR A C 1
ATOM 4083 O O . THR A 1 524 ? 13.362 -15.980 -29.794 1.00 84.62 524 THR A O 1
ATOM 4086 N N . SER A 1 525 ? 14.630 -16.510 -31.539 1.00 80.50 525 SER A N 1
ATOM 4087 C CA . SER A 1 525 ? 14.617 -17.956 -31.269 1.00 80.50 525 SER A CA 1
ATOM 4088 C C . SER A 1 525 ? 15.703 -18.454 -30.298 1.00 80.50 525 SER A C 1
ATOM 4090 O O . SER A 1 525 ? 15.636 -19.609 -29.870 1.00 80.50 525 SER A O 1
ATOM 4092 N N . ILE A 1 526 ? 16.691 -17.630 -29.935 1.00 81.19 526 ILE A N 1
ATOM 4093 C CA . ILE A 1 526 ? 17.907 -18.056 -29.220 1.00 81.19 526 ILE A CA 1
ATOM 4094 C C . ILE A 1 526 ? 17.730 -18.039 -27.705 1.00 81.19 526 ILE A C 1
ATOM 4096 O O . ILE A 1 526 ? 17.172 -17.104 -27.147 1.00 81.19 526 ILE A O 1
ATOM 4100 N N . ASN A 1 527 ? 18.282 -19.040 -27.013 1.00 85.19 527 ASN A N 1
ATOM 4101 C CA . ASN A 1 527 ? 18.274 -19.108 -25.552 1.00 85.19 527 ASN A CA 1
ATOM 4102 C C . ASN A 1 527 ? 19.652 -18.813 -24.953 1.00 85.19 527 ASN A C 1
ATOM 4104 O O . ASN A 1 527 ? 20.686 -19.177 -25.518 1.00 85.19 527 ASN A O 1
ATOM 4108 N N . ILE A 1 528 ? 19.638 -18.239 -23.750 1.00 87.25 528 ILE A N 1
ATOM 4109 C CA . ILE A 1 528 ? 20.796 -18.213 -22.856 1.00 87.25 528 ILE A CA 1
ATOM 4110 C C . ILE A 1 528 ? 21.109 -19.644 -22.411 1.00 87.25 528 ILE A C 1
ATOM 4112 O O . ILE A 1 528 ? 20.220 -20.356 -21.932 1.00 87.25 528 ILE A O 1
ATOM 4116 N N . THR A 1 529 ? 22.375 -20.045 -22.501 1.00 86.19 529 THR A N 1
ATOM 4117 C CA . THR A 1 529 ? 22.824 -21.349 -22.009 1.00 86.19 529 THR A CA 1
ATOM 4118 C C . THR A 1 529 ? 22.595 -21.431 -20.504 1.00 86.19 529 THR A C 1
ATOM 4120 O O . THR A 1 529 ? 22.967 -20.525 -19.753 1.00 86.19 529 THR A O 1
ATOM 4123 N N . LYS A 1 530 ? 22.033 -22.546 -20.022 1.00 81.12 530 LYS A N 1
ATOM 4124 C CA . LYS A 1 530 ? 21.698 -22.733 -18.592 1.00 81.12 530 LYS A CA 1
ATOM 4125 C C . LYS A 1 530 ? 22.868 -22.472 -17.637 1.00 81.12 530 LYS A C 1
ATOM 4127 O O . LYS A 1 530 ? 22.637 -22.043 -16.511 1.00 81.12 530 LYS A O 1
ATOM 4132 N N . LEU A 1 531 ? 24.104 -22.699 -18.087 1.00 81.56 531 LEU A N 1
ATOM 4133 C CA . LEU A 1 531 ? 25.327 -22.416 -17.330 1.00 81.56 531 LEU A CA 1
ATOM 4134 C C . LEU A 1 531 ? 25.450 -20.931 -16.939 1.00 81.56 531 LEU A C 1
ATOM 4136 O O . LEU A 1 531 ? 25.915 -20.617 -15.841 1.00 81.56 531 LEU A O 1
ATOM 4140 N N . TYR A 1 532 ? 24.993 -20.019 -17.801 1.00 82.38 532 TYR A N 1
ATOM 4141 C CA . TYR A 1 532 ? 25.113 -18.570 -17.613 1.00 82.38 532 TYR A CA 1
ATOM 4142 C C . TYR A 1 532 ? 23.867 -17.910 -17.034 1.00 82.38 532 TYR A C 1
ATOM 4144 O O . TYR A 1 532 ? 23.947 -16.775 -16.568 1.00 82.38 532 TYR A O 1
ATOM 4152 N N . ALA A 1 533 ? 22.739 -18.619 -17.007 1.00 73.06 533 ALA A N 1
ATOM 4153 C CA . ALA A 1 533 ? 21.504 -18.104 -16.440 1.00 73.06 533 ALA A CA 1
ATOM 4154 C C . ALA A 1 533 ? 21.671 -17.758 -14.935 1.00 73.06 533 ALA A C 1
ATOM 4156 O O . ALA A 1 533 ? 22.261 -18.543 -14.182 1.00 73.06 533 ALA A O 1
ATOM 4157 N N . PRO A 1 534 ? 21.155 -16.606 -14.459 1.00 64.94 534 PRO A N 1
ATOM 4158 C CA . PRO A 1 534 ? 21.194 -16.239 -13.043 1.00 64.94 534 PRO A CA 1
ATOM 4159 C C . PRO A 1 534 ? 20.421 -17.234 -12.164 1.00 64.94 534 PRO A C 1
ATOM 4161 O O . PRO A 1 534 ? 19.318 -17.654 -12.507 1.00 64.94 534 PRO A O 1
ATOM 4164 N N . SER A 1 535 ? 20.951 -17.567 -10.982 1.00 53.03 535 SER A N 1
ATOM 4165 C CA . SER A 1 535 ? 20.354 -18.546 -10.051 1.00 53.03 535 SER A CA 1
ATOM 4166 C C . SER A 1 535 ? 19.016 -18.109 -9.437 1.00 53.03 535 SER A C 1
ATOM 4168 O O . SER A 1 535 ? 18.243 -18.944 -8.968 1.00 53.03 535 SER A O 1
ATOM 4170 N N . THR A 1 536 ? 18.727 -16.806 -9.435 1.00 48.53 536 THR A N 1
ATOM 4171 C CA . THR A 1 536 ? 17.471 -16.210 -8.952 1.00 48.53 536 THR A CA 1
ATOM 4172 C C . THR A 1 536 ? 16.343 -16.264 -9.982 1.00 48.53 536 THR A C 1
ATOM 4174 O O . THR A 1 536 ? 15.173 -16.141 -9.607 1.00 48.53 536 THR A O 1
ATOM 4177 N N . ALA A 1 537 ? 16.656 -16.492 -11.261 1.00 47.31 537 ALA A N 1
ATOM 4178 C CA . ALA A 1 537 ? 15.651 -16.691 -12.290 1.00 47.31 537 ALA A CA 1
ATOM 4179 C C . ALA A 1 537 ? 15.001 -18.062 -12.064 1.00 47.31 537 ALA A C 1
ATOM 4181 O O . ALA A 1 537 ? 15.589 -19.108 -12.342 1.00 47.31 537 ALA A O 1
ATOM 4182 N N . ARG A 1 538 ? 13.769 -18.087 -11.532 1.00 43.16 538 ARG A N 1
ATOM 4183 C CA . ARG A 1 538 ? 12.952 -19.310 -11.552 1.00 43.16 538 ARG A CA 1
ATOM 4184 C C . ARG A 1 538 ? 12.909 -19.780 -13.003 1.00 43.16 538 ARG A C 1
ATOM 4186 O O . ARG A 1 538 ? 12.365 -19.064 -13.832 1.00 43.16 538 ARG A O 1
ATOM 4193 N N . LEU A 1 539 ? 13.482 -20.955 -13.272 1.00 42.56 539 LEU A N 1
ATOM 4194 C CA . LEU A 1 539 ? 13.608 -21.636 -14.570 1.00 42.56 539 LEU A CA 1
ATOM 4195 C C . LEU A 1 539 ? 12.243 -21.953 -15.217 1.00 42.56 539 LEU A C 1
ATOM 4197 O O . LEU A 1 539 ? 11.898 -23.103 -15.474 1.00 42.56 539 LEU A O 1
ATOM 4201 N N . LYS A 1 540 ? 11.432 -20.931 -15.468 1.00 40.97 540 LYS A N 1
ATOM 4202 C CA . LYS A 1 540 ? 10.263 -20.970 -16.330 1.00 40.97 540 LYS A CA 1
ATOM 4203 C C . LYS A 1 540 ? 10.588 -20.064 -17.508 1.00 40.97 540 LYS A C 1
ATOM 4205 O O . LYS A 1 540 ? 10.408 -18.857 -17.424 1.00 40.97 540 LYS A O 1
ATOM 4210 N N . HIS A 1 541 ? 11.071 -20.698 -18.573 1.00 44.44 541 HIS A N 1
ATOM 4211 C CA . HIS A 1 541 ? 11.384 -20.132 -19.887 1.00 44.44 541 HIS A CA 1
ATOM 4212 C C . HIS A 1 541 ? 12.728 -19.396 -19.991 1.00 44.44 541 HIS A C 1
ATOM 4214 O O . HIS A 1 541 ? 12.897 -18.285 -19.507 1.00 44.44 541 HIS A O 1
ATOM 4220 N N . ASN A 1 542 ? 13.679 -20.063 -20.653 1.00 56.19 542 ASN A N 1
ATOM 4221 C CA . ASN A 1 542 ? 14.502 -19.533 -21.740 1.00 56.19 542 ASN A CA 1
ATOM 4222 C C . ASN A 1 542 ? 14.300 -18.033 -22.027 1.00 56.19 542 ASN A C 1
ATOM 4224 O O . ASN A 1 542 ? 13.478 -17.670 -22.866 1.00 56.19 542 ASN A O 1
ATOM 4228 N N . LYS A 1 543 ? 15.029 -17.170 -21.317 1.00 65.50 543 LYS A N 1
ATOM 4229 C CA . LYS A 1 543 ? 15.007 -15.721 -21.548 1.00 65.50 543 LYS A CA 1
ATOM 4230 C C . LYS A 1 543 ? 15.886 -15.396 -22.757 1.00 65.50 543 LYS A C 1
ATOM 4232 O O . LYS A 1 543 ? 16.942 -16.009 -22.922 1.00 65.50 543 LYS A O 1
ATOM 4237 N N . ARG A 1 544 ? 15.407 -14.487 -23.602 1.00 79.12 544 ARG A N 1
ATOM 4238 C CA . ARG A 1 544 ? 15.950 -14.147 -24.924 1.00 79.12 544 ARG A CA 1
ATOM 4239 C C . ARG A 1 544 ? 15.884 -12.642 -25.122 1.00 79.12 544 ARG A C 1
ATOM 4241 O O . ARG A 1 544 ? 15.130 -11.993 -24.392 1.00 79.12 544 ARG A O 1
ATOM 4248 N N . VAL A 1 545 ? 16.636 -12.168 -26.107 1.00 87.69 545 VAL A N 1
ATOM 4249 C CA . VAL A 1 545 ? 16.442 -10.855 -26.723 1.00 87.69 545 VAL A CA 1
ATOM 4250 C C . VAL A 1 545 ? 16.079 -11.027 -28.196 1.00 87.69 545 VAL A C 1
ATOM 4252 O O . VAL A 1 545 ? 16.334 -12.094 -28.759 1.00 87.69 545 VAL A O 1
ATOM 4255 N N . ASP A 1 546 ? 15.464 -10.017 -28.805 1.00 91.69 546 ASP A N 1
ATOM 4256 C CA . ASP A 1 546 ? 14.957 -10.101 -30.180 1.00 91.69 546 ASP A CA 1
ATOM 4257 C C . ASP A 1 546 ? 16.019 -9.839 -31.235 1.00 91.69 546 ASP A C 1
ATOM 4259 O O . ASP A 1 546 ? 16.036 -10.500 -32.271 1.00 91.69 546 ASP A O 1
ATOM 4263 N N . PHE A 1 547 ? 16.932 -8.908 -30.971 1.00 94.94 547 PHE A N 1
ATOM 4264 C CA . PHE A 1 547 ? 18.056 -8.638 -31.856 1.00 94.94 547 PHE A CA 1
ATOM 4265 C C . PHE A 1 547 ? 19.360 -8.536 -31.079 1.00 94.94 547 PHE A C 1
ATOM 4267 O O . PHE A 1 547 ? 19.394 -8.257 -29.878 1.00 94.94 547 PHE A O 1
ATOM 4274 N N . CYS A 1 548 ? 20.463 -8.718 -31.790 1.00 94.69 548 CYS A N 1
ATOM 4275 C CA . CYS A 1 548 ? 21.781 -8.382 -31.282 1.00 94.69 548 CYS A CA 1
ATOM 4276 C C . CYS A 1 548 ? 22.622 -7.689 -32.342 1.00 94.69 548 CYS A C 1
ATOM 4278 O O . CYS A 1 548 ? 22.462 -7.938 -33.536 1.00 94.69 548 CYS A O 1
ATOM 4280 N N . LEU A 1 549 ? 23.564 -6.882 -31.869 1.00 94.75 549 LEU A N 1
ATOM 4281 C CA . LEU A 1 549 ? 24.692 -6.388 -32.641 1.00 94.75 549 LEU A CA 1
ATOM 4282 C C . LEU A 1 549 ? 25.912 -7.256 -32.318 1.00 94.75 549 LEU A C 1
ATOM 4284 O O . LEU A 1 549 ? 26.229 -7.438 -31.139 1.00 94.75 549 LEU A O 1
ATOM 4288 N N . TYR A 1 550 ? 26.592 -7.785 -33.331 1.00 94.56 550 TYR A N 1
ATOM 4289 C CA . TYR A 1 550 ? 27.721 -8.699 -33.157 1.00 94.56 550 TYR A CA 1
ATOM 4290 C C . TYR A 1 550 ? 28.808 -8.508 -34.219 1.00 94.56 550 TYR A C 1
ATOM 4292 O O . TYR A 1 550 ? 28.565 -7.958 -35.294 1.00 94.56 550 TYR A O 1
ATOM 4300 N N . PHE A 1 551 ? 30.011 -8.980 -33.903 1.00 93.50 551 PHE A N 1
ATOM 4301 C CA . PHE A 1 551 ? 31.161 -8.996 -34.802 1.00 93.50 551 PHE A CA 1
ATOM 4302 C C . PHE A 1 551 ? 31.258 -10.335 -35.529 1.00 93.50 551 PHE A C 1
ATOM 4304 O O . PHE A 1 551 ? 31.333 -11.379 -34.889 1.00 93.50 551 PHE A O 1
ATOM 4311 N N . ASP A 1 552 ? 31.256 -10.292 -36.855 1.00 91.50 552 ASP A N 1
ATOM 4312 C CA . ASP A 1 552 ? 31.306 -11.424 -37.775 1.00 91.50 552 ASP A CA 1
ATOM 4313 C C . ASP A 1 552 ? 32.695 -11.504 -38.434 1.00 91.50 552 ASP A C 1
ATOM 4315 O O . ASP A 1 552 ? 32.962 -10.737 -39.369 1.00 91.50 552 ASP A O 1
ATOM 4319 N N . PRO A 1 553 ? 33.617 -12.333 -37.914 1.00 89.94 553 PRO A N 1
ATOM 4320 C CA . PRO A 1 553 ? 34.932 -12.525 -38.517 1.00 89.94 553 PRO A CA 1
ATOM 4321 C C . PRO A 1 553 ? 34.817 -13.355 -39.802 1.00 89.94 553 PRO A C 1
ATOM 4323 O O . PRO A 1 553 ? 34.025 -14.294 -39.870 1.00 89.94 553 PRO A O 1
ATOM 4326 N N . ASP A 1 554 ? 35.624 -13.049 -40.817 1.00 86.69 554 ASP A N 1
ATOM 4327 C CA . ASP A 1 554 ? 35.626 -13.820 -42.060 1.00 86.69 554 ASP A CA 1
ATOM 4328 C C . ASP A 1 554 ? 36.104 -15.257 -41.794 1.00 86.69 554 ASP A C 1
ATOM 4330 O O . ASP A 1 554 ? 37.087 -15.491 -41.076 1.00 86.69 554 ASP A O 1
ATOM 4334 N N . GLU A 1 555 ? 35.399 -16.233 -42.367 1.00 83.19 555 GLU A N 1
ATOM 4335 C CA . GLU A 1 555 ? 35.727 -17.649 -42.201 1.00 83.19 555 GLU A CA 1
ATOM 4336 C C . GLU A 1 555 ? 37.158 -17.946 -42.674 1.00 83.19 555 GLU A C 1
ATOM 4338 O O . GLU A 1 555 ? 37.573 -17.537 -43.758 1.00 83.19 555 GLU A O 1
ATOM 4343 N N . GLY A 1 556 ? 37.921 -18.669 -41.849 1.00 81.69 556 GLY A N 1
ATOM 4344 C CA . GLY A 1 556 ? 39.319 -19.010 -42.134 1.00 81.69 556 GLY A CA 1
ATOM 4345 C C . GLY A 1 556 ? 40.320 -17.868 -41.923 1.00 81.69 556 GLY A C 1
ATOM 4346 O O . GLY A 1 556 ? 41.494 -18.031 -42.250 1.00 81.69 556 GLY A O 1
ATOM 4347 N N . SER A 1 557 ? 39.893 -16.720 -41.386 1.00 86.94 557 SER A N 1
ATOM 4348 C CA . SER A 1 557 ? 40.820 -15.672 -40.949 1.00 86.94 557 SER A CA 1
ATOM 4349 C C . SER A 1 557 ? 41.586 -16.093 -39.681 1.00 86.94 557 SER A C 1
ATOM 4351 O O . SER A 1 557 ? 41.022 -16.779 -38.821 1.00 86.94 557 SER A O 1
ATOM 4353 N N . PRO A 1 558 ? 42.833 -15.614 -39.477 1.00 86.31 558 PRO A N 1
ATOM 4354 C CA . PRO A 1 558 ? 43.577 -15.845 -38.232 1.00 86.31 558 PRO A CA 1
ATOM 4355 C C . PRO A 1 558 ? 42.815 -15.394 -36.975 1.00 86.31 558 PRO A C 1
ATOM 4357 O O . PRO A 1 558 ? 42.998 -15.939 -35.888 1.00 86.31 558 PRO A O 1
ATOM 4360 N N . LEU A 1 559 ? 41.944 -14.394 -37.125 1.00 86.75 559 LEU A N 1
ATOM 4361 C CA . LEU A 1 559 ? 41.070 -13.893 -36.073 1.00 86.75 559 LEU A CA 1
ATOM 4362 C C . LEU A 1 559 ? 39.972 -14.905 -35.705 1.00 86.75 559 LEU A C 1
ATOM 4364 O O . LEU A 1 559 ? 39.750 -15.160 -34.521 1.00 86.75 559 LEU A O 1
ATOM 4368 N N . ALA A 1 560 ? 39.301 -15.494 -36.701 1.00 87.62 560 ALA A N 1
ATOM 4369 C CA . ALA A 1 560 ? 38.302 -16.537 -36.473 1.00 87.62 560 ALA A CA 1
ATOM 4370 C C . ALA A 1 560 ? 38.920 -17.759 -35.771 1.00 87.62 560 ALA A C 1
ATOM 4372 O O . ALA A 1 560 ? 38.308 -18.322 -34.856 1.00 87.62 560 ALA A O 1
ATOM 4373 N N . ASP A 1 561 ? 40.152 -18.116 -36.142 1.00 88.75 561 ASP A N 1
ATOM 4374 C CA . ASP A 1 561 ? 40.914 -19.189 -35.500 1.00 88.75 561 ASP A CA 1
ATOM 4375 C C . ASP A 1 561 ? 41.291 -18.840 -34.056 1.00 88.75 561 ASP A C 1
ATOM 4377 O O . ASP A 1 561 ? 41.106 -19.661 -33.160 1.00 88.75 561 ASP A O 1
ATOM 4381 N N . ALA A 1 562 ? 41.734 -17.607 -33.785 1.00 90.38 562 ALA A N 1
ATOM 4382 C CA . ALA A 1 562 ? 42.037 -17.153 -32.426 1.00 90.38 562 ALA A CA 1
ATOM 4383 C C . ALA A 1 562 ? 40.800 -17.183 -31.509 1.00 90.38 562 ALA A C 1
ATOM 4385 O O . ALA A 1 562 ? 40.877 -17.618 -30.356 1.00 90.38 562 ALA A O 1
ATOM 4386 N N . ILE A 1 563 ? 39.640 -16.767 -32.027 1.00 91.19 563 ILE A N 1
ATOM 4387 C CA . ILE A 1 563 ? 38.358 -16.849 -31.317 1.00 91.19 563 ILE A CA 1
ATOM 4388 C C . ILE A 1 563 ? 37.996 -18.307 -31.018 1.00 91.19 563 ILE A C 1
ATOM 4390 O O . ILE A 1 563 ? 37.619 -18.634 -29.888 1.00 91.19 563 ILE A O 1
ATOM 4394 N N . TYR A 1 564 ? 38.125 -19.189 -32.010 1.00 89.81 564 TYR A N 1
ATOM 4395 C CA . TYR A 1 564 ? 37.869 -20.615 -31.838 1.00 89.81 564 TYR A CA 1
ATOM 4396 C C . TYR A 1 564 ? 38.796 -21.228 -30.784 1.00 89.81 564 TYR A C 1
ATOM 4398 O O . TYR A 1 564 ? 38.337 -21.910 -29.865 1.00 89.81 564 TYR A O 1
ATOM 4406 N N . ASP A 1 565 ? 40.085 -20.917 -30.857 1.00 90.44 565 ASP A N 1
ATOM 4407 C CA . ASP A 1 565 ? 41.104 -21.408 -29.941 1.00 90.44 565 ASP A CA 1
ATOM 4408 C C . ASP A 1 565 ? 40.871 -20.975 -28.497 1.00 90.44 565 ASP A C 1
ATOM 4410 O O . ASP A 1 565 ? 41.151 -21.744 -27.574 1.00 90.44 565 ASP A O 1
ATOM 4414 N N . LYS A 1 566 ? 40.279 -19.796 -28.293 1.00 90.31 566 LYS A N 1
ATOM 4415 C CA . LYS A 1 566 ? 39.918 -19.307 -26.962 1.00 90.31 566 LYS A CA 1
ATOM 4416 C C . LYS A 1 566 ? 38.811 -20.129 -26.299 1.00 90.31 566 LYS A C 1
ATOM 4418 O O . LYS A 1 566 ? 38.774 -20.218 -25.072 1.00 90.31 566 LYS A O 1
ATOM 4423 N N . VAL A 1 567 ? 37.896 -20.715 -27.077 1.00 89.56 567 VAL A N 1
ATOM 4424 C CA . VAL A 1 567 ? 36.705 -21.401 -26.539 1.00 89.56 567 VAL A CA 1
ATOM 4425 C C . VAL A 1 567 ? 36.687 -22.908 -26.756 1.00 89.56 567 VAL A C 1
ATOM 4427 O O . VAL A 1 567 ? 35.893 -23.580 -26.102 1.00 89.56 567 VAL A O 1
ATOM 4430 N N . LYS A 1 568 ? 37.570 -23.464 -27.597 1.00 85.88 568 LYS A N 1
ATOM 4431 C CA . LYS A 1 568 ? 37.587 -24.899 -27.947 1.00 85.88 568 LYS A CA 1
ATOM 4432 C C . LYS A 1 568 ? 37.730 -25.842 -26.749 1.00 85.88 568 LYS A C 1
ATOM 4434 O O . LYS A 1 568 ? 37.234 -26.962 -26.802 1.00 85.88 568 LYS A O 1
ATOM 4439 N N . PHE A 1 569 ? 38.380 -25.394 -25.673 1.00 84.06 569 PHE A N 1
ATOM 4440 C CA . PHE A 1 569 ? 38.573 -26.178 -24.446 1.00 84.06 569 PHE A CA 1
ATOM 4441 C C . PHE A 1 569 ? 37.679 -25.735 -23.280 1.00 84.06 569 PHE A C 1
ATOM 4443 O O . PHE A 1 569 ? 37.780 -26.284 -22.184 1.00 84.06 569 PHE A O 1
ATOM 4450 N N . ASN A 1 570 ? 36.790 -24.762 -23.499 1.00 84.50 570 ASN A N 1
ATOM 4451 C CA . ASN A 1 570 ? 35.834 -24.340 -22.483 1.00 84.50 570 ASN A CA 1
ATOM 4452 C C . ASN A 1 570 ? 34.662 -25.322 -22.408 1.00 84.50 570 ASN A C 1
ATOM 4454 O O . ASN A 1 570 ? 34.230 -25.878 -23.414 1.00 84.50 570 ASN A O 1
ATOM 4458 N N . ILE A 1 571 ? 34.077 -25.455 -21.213 1.00 82.94 571 ILE A N 1
ATOM 4459 C CA . ILE A 1 571 ? 32.864 -26.263 -20.976 1.00 82.94 571 ILE A CA 1
ATOM 4460 C C . ILE A 1 571 ? 31.730 -25.851 -21.933 1.00 82.94 571 ILE A C 1
ATOM 4462 O O . ILE A 1 571 ? 30.951 -26.687 -22.384 1.00 82.94 571 ILE A O 1
ATOM 4466 N N . HIS A 1 572 ? 31.658 -24.558 -22.258 1.00 85.94 572 HIS A N 1
ATOM 4467 C CA . HIS A 1 572 ? 30.789 -24.010 -23.291 1.00 85.94 572 HIS A CA 1
ATOM 4468 C C . HIS A 1 572 ? 31.638 -23.479 -24.464 1.00 85.94 572 HIS A C 1
ATOM 4470 O O . HIS A 1 572 ? 32.326 -22.462 -24.287 1.00 85.94 572 HIS A O 1
ATOM 4476 N N . PRO A 1 573 ? 31.594 -24.118 -25.651 1.00 88.19 573 PRO A N 1
ATOM 4477 C CA . PRO A 1 573 ? 32.433 -23.776 -26.802 1.00 88.19 573 PRO A CA 1
ATOM 4478 C C . PRO A 1 573 ? 31.838 -22.619 -27.623 1.00 88.19 573 PRO A C 1
ATOM 4480 O O . PRO A 1 573 ? 31.604 -22.731 -28.822 1.00 88.19 573 PRO A O 1
ATOM 4483 N N . SER A 1 574 ? 31.540 -21.504 -26.961 1.00 91.75 574 SER A N 1
ATOM 4484 C CA . SER A 1 574 ? 31.020 -20.286 -27.590 1.00 91.75 574 SER A CA 1
ATOM 4485 C C . SER A 1 574 ? 31.572 -19.062 -26.879 1.00 91.75 574 SER A C 1
ATOM 4487 O O . SER A 1 574 ? 31.638 -19.045 -25.649 1.00 91.75 574 SER A O 1
ATOM 4489 N N . VAL A 1 575 ? 31.969 -18.022 -27.612 1.00 92.56 575 VAL A N 1
ATOM 4490 C CA . VAL A 1 575 ? 32.378 -16.743 -26.995 1.00 92.56 575 VAL A CA 1
ATOM 4491 C C . VAL A 1 575 ? 31.211 -16.019 -26.329 1.00 92.56 575 VAL A C 1
ATOM 4493 O O . VAL A 1 575 ? 31.417 -15.173 -25.465 1.00 92.56 575 VAL A O 1
ATOM 4496 N N . ASN A 1 576 ? 29.982 -16.408 -26.663 1.00 94.19 576 ASN A N 1
ATOM 4497 C CA . ASN A 1 576 ? 28.764 -15.826 -26.134 1.00 94.19 576 ASN A CA 1
ATOM 4498 C C . ASN A 1 576 ? 28.118 -16.717 -25.065 1.00 94.19 576 ASN A C 1
ATOM 4500 O O . ASN A 1 576 ? 28.469 -17.878 -24.851 1.00 94.19 576 ASN A O 1
ATOM 4504 N N . HIS A 1 577 ? 27.134 -16.151 -24.375 1.00 92.00 577 HIS A N 1
ATOM 4505 C CA . HIS A 1 577 ? 26.351 -16.813 -23.332 1.00 92.00 577 HIS A CA 1
ATOM 4506 C C . HIS A 1 577 ? 25.123 -17.562 -23.896 1.00 92.00 577 HIS A C 1
ATOM 4508 O O . HIS A 1 577 ? 24.178 -17.846 -23.158 1.00 92.00 577 HIS A O 1
ATOM 4514 N N . THR A 1 578 ? 25.123 -17.850 -25.202 1.00 89.62 578 THR A N 1
ATOM 4515 C CA . THR A 1 578 ? 23.994 -18.392 -25.971 1.00 89.62 578 THR A CA 1
ATOM 4516 C C . THR A 1 578 ? 24.349 -19.708 -26.665 1.00 89.62 578 THR A C 1
ATOM 4518 O O . THR A 1 578 ? 25.515 -19.973 -26.959 1.00 89.62 578 THR A O 1
ATOM 4521 N N . GLU A 1 579 ? 23.328 -20.515 -26.963 1.00 81.31 579 GLU A N 1
ATOM 4522 C CA . GLU A 1 579 ? 23.477 -21.871 -27.527 1.00 81.31 579 GLU A CA 1
ATOM 4523 C C . GLU A 1 579 ? 23.525 -21.915 -29.069 1.00 81.31 579 GLU A C 1
ATOM 4525 O O . GLU A 1 579 ? 23.442 -22.989 -29.663 1.00 81.31 579 GLU A O 1
ATOM 4530 N N . LEU A 1 580 ? 23.618 -20.769 -29.749 1.00 82.00 580 LEU A N 1
ATOM 4531 C CA . LEU A 1 580 ? 23.500 -20.717 -31.205 1.00 82.00 580 LEU A CA 1
ATOM 4532 C C . LEU A 1 580 ? 24.851 -20.953 -31.914 1.00 82.00 580 LEU A C 1
ATOM 4534 O O . LEU A 1 580 ? 25.776 -20.162 -31.719 1.00 82.00 580 LEU A O 1
ATOM 4538 N N . PRO A 1 581 ? 24.961 -21.960 -32.806 1.00 83.06 581 PRO A N 1
ATOM 4539 C CA . PRO A 1 581 ? 26.231 -22.312 -33.440 1.00 83.06 581 PRO A CA 1
ATOM 4540 C C . PRO A 1 581 ? 26.866 -21.204 -34.287 1.00 83.06 581 PRO A C 1
ATOM 4542 O O . PRO A 1 581 ? 28.064 -20.980 -34.151 1.00 83.06 581 PRO A O 1
ATOM 4545 N N . TYR A 1 582 ? 26.110 -20.477 -35.120 1.00 85.31 582 TYR A N 1
ATOM 4546 C CA . TYR A 1 582 ? 26.725 -19.464 -35.996 1.00 85.31 582 TYR A CA 1
ATOM 4547 C C . TYR A 1 582 ? 27.201 -18.223 -35.228 1.00 85.31 582 TYR A C 1
ATOM 4549 O O . TYR A 1 582 ? 28.177 -17.606 -35.626 1.00 85.31 582 TYR A O 1
ATOM 4557 N N . LEU A 1 583 ? 26.589 -17.909 -34.078 1.00 89.56 583 LEU A N 1
ATOM 4558 C CA . LEU A 1 583 ? 27.085 -16.867 -33.171 1.00 89.56 583 LEU A CA 1
ATOM 4559 C C . LEU A 1 583 ? 28.138 -17.386 -32.188 1.00 89.56 583 LEU A C 1
ATOM 4561 O O . LEU A 1 583 ? 28.681 -16.606 -31.411 1.00 89.56 583 LEU A O 1
ATOM 4565 N N . SER A 1 584 ? 28.468 -18.680 -32.186 1.00 89.44 584 SER A N 1
ATOM 4566 C CA . SER A 1 584 ? 29.434 -19.232 -31.224 1.00 89.44 584 SER A CA 1
ATOM 4567 C C . SER A 1 584 ? 30.840 -18.642 -31.365 1.00 89.44 584 SER A C 1
ATOM 4569 O O . SER A 1 584 ? 31.611 -18.670 -30.407 1.00 89.44 584 SER A O 1
ATOM 4571 N N . ARG A 1 585 ? 31.156 -18.076 -32.536 1.00 90.25 585 ARG A N 1
ATOM 4572 C CA . ARG A 1 585 ? 32.441 -17.445 -32.870 1.00 90.25 585 ARG A CA 1
ATOM 4573 C C . ARG A 1 585 ? 32.314 -15.956 -33.189 1.00 90.25 585 ARG A C 1
ATOM 4575 O O . ARG A 1 585 ? 33.279 -15.352 -33.640 1.00 90.25 585 ARG A O 1
ATOM 4582 N N . SER A 1 586 ? 31.149 -15.372 -32.930 1.00 93.25 586 SER A N 1
ATOM 4583 C CA . SER A 1 586 ? 30.819 -14.022 -33.378 1.00 93.25 586 SER A CA 1
ATOM 4584 C C . SER A 1 586 ? 30.426 -13.170 -32.165 1.00 93.25 586 SER A C 1
ATOM 4586 O O . SER A 1 586 ? 29.278 -13.245 -31.719 1.00 93.25 586 SER A O 1
ATOM 4588 N N . PRO A 1 587 ? 31.370 -12.437 -31.540 1.00 95.19 587 PRO A N 1
ATOM 4589 C CA . PRO A 1 587 ? 31.148 -11.755 -30.262 1.00 95.19 587 PRO A CA 1
ATOM 4590 C C . PRO A 1 587 ? 29.981 -10.765 -30.303 1.00 95.19 587 PRO A C 1
ATOM 4592 O O . PRO A 1 587 ? 29.938 -9.885 -31.162 1.00 95.19 587 PRO A O 1
ATOM 4595 N N . ILE A 1 588 ? 29.042 -10.892 -29.363 1.00 95.75 588 ILE A N 1
ATOM 4596 C CA . ILE A 1 588 ? 27.883 -9.997 -29.247 1.00 95.75 588 ILE A CA 1
ATOM 4597 C C . ILE A 1 588 ? 28.289 -8.739 -28.477 1.00 95.75 588 ILE A C 1
ATOM 4599 O O . ILE A 1 588 ? 28.684 -8.825 -27.321 1.00 95.75 588 ILE A O 1
ATOM 4603 N N . ALA A 1 589 ? 28.120 -7.565 -29.080 1.00 94.69 589 ALA A N 1
ATOM 4604 C CA . ALA A 1 589 ? 28.425 -6.276 -28.460 1.00 94.69 589 ALA A CA 1
ATOM 4605 C C . ALA A 1 589 ? 27.216 -5.655 -27.737 1.00 94.69 589 ALA A C 1
ATOM 4607 O O . ALA A 1 589 ? 27.376 -4.996 -26.711 1.00 94.69 589 ALA A O 1
ATOM 4608 N N . MET A 1 590 ? 26.001 -5.871 -28.252 1.00 95.38 590 MET A N 1
ATOM 4609 C CA . MET A 1 590 ? 24.774 -5.242 -27.745 1.00 95.38 590 MET A CA 1
ATOM 4610 C C . MET A 1 590 ? 23.558 -6.150 -27.952 1.00 95.38 590 MET A C 1
ATOM 4612 O O . MET A 1 590 ? 23.448 -6.810 -28.984 1.00 95.38 590 MET A O 1
ATOM 4616 N N . GLY A 1 591 ? 22.633 -6.165 -26.988 1.00 95.12 591 GLY A N 1
ATOM 4617 C CA . GLY A 1 591 ? 21.326 -6.829 -27.107 1.00 95.12 591 GLY A CA 1
ATOM 4618 C C . GLY A 1 591 ? 20.184 -5.822 -27.251 1.00 95.12 591 GLY A C 1
ATOM 4619 O O . GLY A 1 591 ? 20.246 -4.731 -26.684 1.00 95.12 591 GLY A O 1
ATOM 4620 N N . ILE A 1 592 ? 19.141 -6.186 -27.992 1.00 95.94 592 ILE A N 1
ATOM 4621 C CA . ILE A 1 592 ? 17.963 -5.347 -28.230 1.00 95.94 592 ILE A CA 1
ATOM 4622 C C . ILE A 1 592 ? 16.708 -6.178 -27.966 1.00 95.94 592 ILE A C 1
ATOM 4624 O O . ILE A 1 592 ? 16.520 -7.234 -28.566 1.00 95.94 592 ILE A O 1
ATOM 4628 N N . GLU A 1 593 ? 15.851 -5.690 -27.078 1.00 94.75 593 GLU A N 1
ATOM 4629 C CA . GLU A 1 593 ? 14.564 -6.303 -26.745 1.00 94.75 593 GLU A CA 1
ATOM 4630 C C . GLU A 1 593 ? 13.430 -5.437 -27.276 1.00 94.75 593 GLU A C 1
ATOM 4632 O O . GLU A 1 593 ? 13.449 -4.217 -27.115 1.00 94.75 593 GLU A O 1
ATOM 4637 N N . THR A 1 594 ? 12.418 -6.060 -27.867 1.00 91.62 594 THR A N 1
ATOM 4638 C CA . THR A 1 594 ? 11.264 -5.359 -28.423 1.00 91.62 594 THR A CA 1
ATOM 4639 C C . THR A 1 594 ? 9.988 -5.740 -27.687 1.00 91.62 594 THR A C 1
ATOM 4641 O O . THR A 1 594 ? 9.847 -6.835 -27.152 1.00 91.62 594 THR A O 1
ATOM 4644 N N . LYS A 1 595 ? 9.056 -4.797 -27.589 1.00 85.94 595 LYS A N 1
ATOM 4645 C CA . LYS A 1 595 ? 7.705 -4.979 -27.058 1.00 85.94 595 LYS A CA 1
ATOM 4646 C C . LYS A 1 595 ? 6.731 -4.163 -27.895 1.00 85.94 595 LYS A C 1
ATOM 4648 O O . LYS A 1 595 ? 7.120 -3.214 -28.578 1.00 85.94 595 LYS A O 1
ATOM 4653 N N . LYS A 1 596 ? 5.448 -4.504 -27.804 1.00 74.50 596 LYS A N 1
ATOM 4654 C CA . LYS A 1 596 ? 4.367 -3.668 -28.337 1.00 74.50 596 LYS A CA 1
ATOM 4655 C C . LYS A 1 596 ? 4.316 -2.295 -27.655 1.00 74.50 596 LYS A C 1
ATOM 4657 O O . LYS A 1 596 ? 4.743 -2.139 -26.507 1.00 74.50 596 LYS A O 1
ATOM 4662 N N . THR A 1 597 ? 3.737 -1.321 -28.353 1.00 71.12 597 THR A N 1
ATOM 4663 C CA . THR A 1 597 ? 3.442 0.017 -27.824 1.00 71.12 597 THR A CA 1
ATOM 4664 C C . THR A 1 597 ? 2.670 -0.079 -26.505 1.00 71.12 597 THR A C 1
ATOM 4666 O O . THR A 1 597 ? 1.700 -0.825 -26.397 1.00 71.12 597 THR A O 1
ATOM 4669 N N . GLY A 1 598 ? 3.105 0.659 -25.479 1.00 57.50 598 GLY A N 1
ATOM 4670 C CA . GLY A 1 598 ? 2.413 0.741 -24.185 1.00 57.50 598 GLY A CA 1
ATOM 4671 C C . GLY A 1 598 ? 2.507 -0.494 -23.273 1.00 57.50 598 GLY A C 1
ATOM 4672 O O . GLY A 1 598 ? 2.085 -0.420 -22.118 1.00 57.50 598 GLY A O 1
ATOM 4673 N N . GLU A 1 599 ? 3.098 -1.607 -23.718 1.00 63.16 599 GLU A N 1
ATOM 4674 C CA . GLU A 1 599 ? 3.166 -2.850 -22.943 1.00 63.16 599 GLU A CA 1
ATOM 4675 C C . GLU A 1 599 ? 4.575 -3.165 -22.414 1.00 63.16 599 GLU A C 1
ATOM 4677 O O . GLU A 1 599 ? 5.602 -2.891 -23.033 1.00 63.16 599 GLU A O 1
ATOM 4682 N N . GLY A 1 600 ? 4.633 -3.823 -21.252 1.00 69.25 600 GLY A N 1
ATOM 4683 C CA . GLY A 1 600 ? 5.735 -4.739 -20.947 1.00 69.25 600 GLY A CA 1
ATOM 4684 C C . GLY A 1 600 ? 7.107 -4.148 -20.597 1.00 69.25 600 GLY A C 1
ATOM 4685 O O . GLY A 1 600 ? 8.061 -4.919 -20.588 1.00 69.25 600 GLY A O 1
ATOM 4686 N N . TRP A 1 601 ? 7.245 -2.861 -20.239 1.00 80.31 601 TRP A N 1
ATOM 4687 C CA . TRP A 1 601 ? 8.554 -2.263 -19.882 1.00 80.31 601 TRP A CA 1
ATOM 4688 C C . TRP A 1 601 ? 9.338 -3.093 -18.854 1.00 80.31 601 TRP A C 1
ATOM 4690 O O . TRP A 1 601 ? 10.513 -3.389 -19.043 1.00 80.31 601 TRP A O 1
ATOM 4700 N N . ARG A 1 602 ? 8.671 -3.523 -17.777 1.00 70.81 602 ARG A N 1
ATOM 4701 C CA . ARG A 1 602 ? 9.278 -4.366 -16.735 1.00 70.81 602 ARG A CA 1
ATOM 4702 C C . ARG A 1 602 ? 9.724 -5.724 -17.268 1.00 70.81 602 ARG A C 1
ATOM 4704 O O . ARG A 1 602 ? 10.778 -6.204 -16.874 1.00 70.81 602 ARG A O 1
ATOM 4711 N N . ALA A 1 603 ? 8.932 -6.331 -18.151 1.00 75.56 603 ALA A N 1
ATOM 4712 C CA . ALA A 1 603 ? 9.260 -7.618 -18.753 1.00 75.56 603 ALA A CA 1
ATOM 4713 C C . ALA A 1 603 ? 10.468 -7.492 -19.694 1.00 75.56 603 ALA A C 1
ATOM 4715 O O . ALA A 1 603 ? 11.384 -8.307 -19.611 1.00 75.56 603 ALA A O 1
ATOM 4716 N N . ALA A 1 604 ? 10.513 -6.429 -20.504 1.00 81.06 604 ALA A N 1
ATOM 4717 C CA . ALA A 1 604 ? 11.654 -6.128 -21.361 1.00 81.06 604 ALA A CA 1
ATOM 4718 C C . ALA A 1 604 ? 12.921 -5.830 -20.548 1.00 81.06 604 ALA A C 1
ATOM 4720 O O . ALA A 1 604 ? 13.988 -6.372 -20.827 1.00 81.06 604 ALA A O 1
ATOM 4721 N N . LEU A 1 605 ? 12.798 -5.024 -19.488 1.00 82.88 605 LEU A N 1
ATOM 4722 C CA . LEU A 1 605 ? 13.908 -4.721 -18.591 1.00 82.88 605 LEU A CA 1
ATOM 4723 C C . LEU A 1 605 ? 14.405 -5.980 -17.872 1.00 82.88 605 LEU A C 1
ATOM 4725 O O . LEU A 1 605 ? 15.611 -6.168 -17.760 1.00 82.88 605 LEU A O 1
ATOM 4729 N N . GLU A 1 606 ? 13.512 -6.871 -17.433 1.00 78.94 606 GLU A N 1
ATOM 4730 C CA . GLU A 1 606 ? 13.876 -8.171 -16.854 1.00 78.94 606 GLU A CA 1
ATOM 4731 C C . GLU A 1 606 ? 14.648 -9.030 -17.869 1.00 78.94 606 GLU A C 1
ATOM 4733 O O . GLU A 1 606 ? 15.683 -9.602 -17.523 1.00 78.94 606 GLU A O 1
ATOM 4738 N N . GLN A 1 607 ? 14.189 -9.099 -19.124 1.00 82.00 607 GLN A N 1
ATOM 4739 C CA . GLN A 1 607 ? 14.868 -9.841 -20.191 1.00 82.00 607 GLN A CA 1
ATOM 4740 C C . GLN A 1 607 ? 1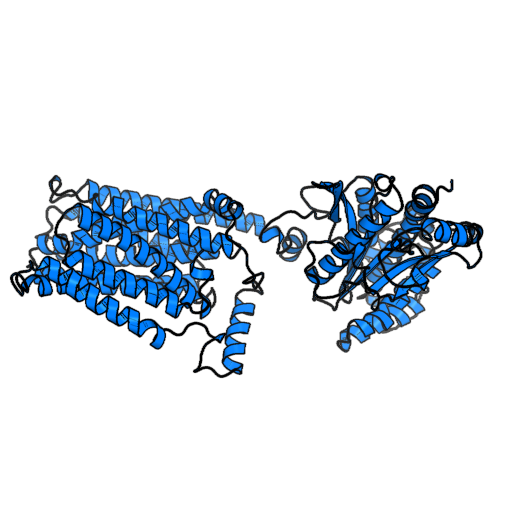6.270 -9.292 -20.464 1.00 82.00 607 GLN A C 1
ATOM 4742 O O . GLN A 1 607 ? 17.233 -10.059 -20.404 1.00 82.00 607 GLN A O 1
ATOM 4747 N N . ILE A 1 608 ? 16.407 -7.975 -20.649 1.00 87.69 608 ILE A N 1
ATOM 4748 C CA . ILE A 1 608 ? 17.706 -7.311 -20.833 1.00 87.69 608 ILE A CA 1
ATOM 4749 C C . ILE A 1 608 ? 18.613 -7.494 -19.613 1.00 87.69 608 ILE A C 1
ATOM 4751 O O . ILE A 1 608 ? 19.803 -7.757 -19.767 1.00 87.69 608 ILE A O 1
ATOM 4755 N N . SER A 1 609 ? 18.072 -7.420 -18.397 1.00 83.31 609 SER A N 1
ATOM 4756 C CA . SER A 1 609 ? 18.855 -7.603 -17.167 1.00 83.31 609 SER A CA 1
ATOM 4757 C C . SER A 1 609 ? 19.426 -9.018 -17.067 1.00 83.31 609 SER A C 1
ATOM 4759 O O . SER A 1 609 ? 20.598 -9.204 -16.736 1.00 83.31 609 SER A O 1
ATOM 4761 N N . ILE A 1 610 ? 18.609 -10.028 -17.383 1.00 81.88 610 ILE A N 1
ATOM 4762 C CA . ILE A 1 610 ? 19.026 -11.434 -17.385 1.00 81.88 610 ILE A CA 1
ATOM 4763 C C . ILE A 1 610 ? 20.056 -11.684 -18.493 1.00 81.88 610 ILE A C 1
ATOM 4765 O O . ILE A 1 610 ? 21.071 -12.333 -18.232 1.00 81.88 610 ILE A O 1
ATOM 4769 N N . TRP A 1 611 ? 19.830 -11.134 -19.690 1.00 88.75 611 TRP A N 1
ATOM 4770 C CA . TRP A 1 611 ? 20.757 -11.199 -20.821 1.00 88.75 611 TRP A CA 1
ATOM 4771 C C . TRP A 1 611 ? 22.116 -10.584 -20.479 1.00 88.75 611 TRP A C 1
ATOM 4773 O O . TRP A 1 611 ? 23.146 -11.247 -20.574 1.00 88.75 611 TRP A O 1
ATOM 4783 N N . ALA A 1 612 ? 22.131 -9.348 -19.979 1.00 89.69 612 ALA A N 1
ATOM 4784 C CA . ALA A 1 612 ? 23.355 -8.650 -19.605 1.00 89.69 612 ALA A CA 1
ATOM 4785 C C . ALA A 1 612 ? 24.101 -9.348 -18.458 1.00 89.69 612 ALA A C 1
ATOM 4787 O O . ALA A 1 612 ? 25.328 -9.435 -18.481 1.00 89.69 612 ALA A O 1
ATOM 4788 N N . SER A 1 613 ? 23.385 -9.890 -17.469 1.00 86.50 613 SER A N 1
ATOM 4789 C CA . SER A 1 613 ? 24.004 -10.641 -16.371 1.00 86.50 613 SER A CA 1
ATOM 4790 C C . SER A 1 613 ? 24.667 -11.934 -16.857 1.00 86.50 613 SER A C 1
ATOM 4792 O O . SER A 1 613 ? 25.807 -12.226 -16.480 1.00 86.50 613 SER A O 1
ATOM 4794 N N . ALA A 1 614 ? 23.995 -12.679 -17.741 1.00 87.94 614 ALA A N 1
ATOM 4795 C CA . ALA A 1 614 ? 24.550 -13.874 -18.369 1.00 87.94 614 ALA A CA 1
ATOM 4796 C C . ALA A 1 614 ? 25.756 -13.539 -19.260 1.00 87.94 614 ALA A C 1
ATOM 4798 O O . ALA A 1 614 ? 26.770 -14.237 -19.211 1.00 87.94 614 ALA A O 1
ATOM 4799 N N . HIS A 1 615 ? 25.686 -12.431 -20.002 1.00 92.75 615 HIS A N 1
ATOM 4800 C CA . HIS A 1 615 ? 26.786 -11.935 -20.820 1.00 92.75 615 HIS A CA 1
ATOM 4801 C C . HIS A 1 615 ? 28.011 -11.590 -19.963 1.00 92.75 615 HIS A C 1
ATOM 4803 O O . HIS A 1 615 ? 29.091 -12.132 -20.189 1.00 92.75 615 HIS A O 1
ATOM 4809 N N . TRP A 1 616 ? 27.838 -10.797 -18.904 1.00 91.12 616 TRP A N 1
ATOM 4810 C CA . TRP A 1 616 ? 28.908 -10.490 -17.957 1.00 91.12 616 TRP A CA 1
ATOM 4811 C C . TRP A 1 616 ? 29.516 -11.739 -17.319 1.00 91.12 616 TRP A C 1
ATOM 4813 O O . TRP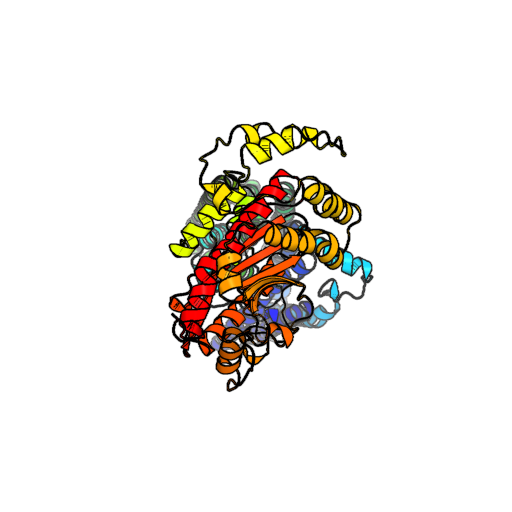 A 1 616 ? 30.728 -11.808 -17.115 1.00 91.12 616 TRP A O 1
ATOM 4823 N N . LYS A 1 617 ? 28.684 -12.736 -16.997 1.00 88.94 617 LYS A N 1
ATOM 4824 C CA . LYS A 1 617 ? 29.159 -14.011 -16.459 1.00 88.94 617 LYS A CA 1
ATOM 4825 C C . LYS A 1 617 ? 30.016 -14.764 -17.472 1.00 88.94 617 LYS A C 1
ATOM 4827 O O . LYS A 1 617 ? 31.052 -15.286 -17.075 1.00 88.94 617 LYS A O 1
ATOM 4832 N N . ARG A 1 618 ? 29.637 -14.776 -18.753 1.00 91.88 618 ARG A N 1
ATOM 4833 C CA . ARG A 1 618 ? 30.461 -15.390 -19.798 1.00 91.88 618 ARG A CA 1
ATOM 4834 C C . ARG A 1 618 ? 31.786 -14.659 -19.990 1.00 91.88 618 ARG A C 1
ATOM 4836 O O . ARG A 1 618 ? 32.816 -15.317 -20.042 1.00 91.88 618 ARG A O 1
ATOM 4843 N N . LEU A 1 619 ? 31.782 -13.327 -20.041 1.00 93.19 619 LEU A N 1
ATOM 4844 C CA . LEU A 1 619 ? 33.014 -12.549 -20.218 1.00 93.19 619 LEU A CA 1
ATOM 4845 C C . LEU A 1 619 ? 34.026 -12.815 -19.094 1.00 93.19 619 LEU A C 1
ATOM 4847 O O . LEU A 1 619 ? 35.205 -12.985 -19.378 1.00 93.19 619 LEU A O 1
ATOM 4851 N N . ARG A 1 620 ? 33.564 -12.961 -17.844 1.00 90.25 620 ARG A N 1
ATOM 4852 C CA . ARG A 1 620 ? 34.429 -13.312 -16.700 1.00 90.25 620 ARG A CA 1
ATOM 4853 C C . ARG A 1 620 ? 35.041 -14.709 -16.771 1.00 90.25 620 ARG A C 1
ATOM 4855 O O . ARG A 1 620 ? 36.052 -14.955 -16.129 1.00 90.25 620 ARG A O 1
ATOM 4862 N N . GLU A 1 621 ? 34.431 -15.634 -17.506 1.00 90.12 621 GLU A N 1
ATOM 4863 C CA . GLU A 1 621 ? 35.060 -16.934 -17.769 1.00 90.12 621 GLU A CA 1
ATOM 4864 C C . GLU A 1 621 ? 36.110 -16.853 -18.879 1.00 90.12 621 GLU A C 1
ATOM 4866 O O . GLU A 1 621 ? 37.006 -17.689 -18.937 1.00 90.12 621 GLU A O 1
ATOM 4871 N N . LEU A 1 622 ? 35.991 -15.877 -19.780 1.00 91.75 622 LEU A N 1
ATOM 4872 C CA . LEU A 1 622 ? 36.903 -15.707 -20.907 1.00 91.75 622 LEU A CA 1
ATOM 4873 C C . LEU A 1 622 ? 38.134 -14.866 -20.552 1.00 91.75 622 LEU A C 1
ATOM 4875 O O . LEU A 1 622 ? 39.192 -15.048 -21.161 1.00 91.75 622 LEU A O 1
ATOM 4879 N N . THR A 1 623 ? 38.005 -13.944 -19.597 1.00 91.69 623 THR A N 1
ATOM 4880 C CA . THR A 1 623 ? 39.080 -13.041 -19.180 1.00 91.69 623 THR A CA 1
ATOM 4881 C C . THR A 1 623 ? 38.910 -12.548 -17.742 1.00 91.69 623 THR A C 1
ATOM 4883 O O . THR A 1 623 ? 37.792 -12.401 -17.250 1.00 91.69 623 THR A O 1
ATOM 4886 N N . GLU A 1 624 ? 40.031 -12.250 -17.082 1.00 86.12 624 GLU A N 1
ATOM 4887 C CA . GLU A 1 624 ? 40.074 -11.581 -15.774 1.00 86.12 624 GLU A CA 1
ATOM 4888 C C . GLU A 1 624 ? 39.940 -10.050 -15.906 1.00 86.12 624 GLU A C 1
ATOM 4890 O O . GLU A 1 624 ? 39.525 -9.375 -14.967 1.00 86.12 624 GLU A O 1
ATOM 4895 N N . ASP A 1 625 ? 40.198 -9.500 -17.098 1.00 88.25 625 ASP A N 1
ATOM 4896 C CA . ASP A 1 625 ? 40.237 -8.062 -17.397 1.00 88.25 625 ASP A CA 1
ATOM 4897 C C . ASP A 1 625 ? 38.845 -7.454 -17.692 1.00 88.25 625 ASP A C 1
ATOM 4899 O O . ASP A 1 625 ? 38.713 -6.450 -18.402 1.00 88.25 625 ASP A O 1
ATOM 4903 N N . THR A 1 626 ? 37.768 -8.032 -17.143 1.00 87.44 626 THR A N 1
ATOM 4904 C CA . THR A 1 626 ? 36.404 -7.510 -17.366 1.00 87.44 626 THR A CA 1
ATOM 4905 C C . THR A 1 626 ? 36.166 -6.127 -16.773 1.00 87.44 626 THR A C 1
ATOM 4907 O O . THR A 1 626 ? 35.223 -5.455 -17.175 1.00 87.44 626 THR A O 1
ATOM 4910 N N . ASP A 1 627 ? 37.021 -5.696 -15.848 1.00 84.56 627 ASP A N 1
ATOM 4911 C CA . ASP A 1 627 ? 36.928 -4.401 -15.162 1.00 84.56 627 ASP A CA 1
ATOM 4912 C C . ASP A 1 627 ? 37.320 -3.237 -16.070 1.00 84.56 627 ASP A C 1
ATOM 4914 O O . ASP A 1 627 ? 36.961 -2.097 -15.798 1.00 84.56 627 ASP A O 1
ATOM 4918 N N . LYS A 1 628 ? 38.043 -3.537 -17.156 1.00 88.81 628 LYS A N 1
ATOM 4919 C CA . LYS A 1 628 ? 38.420 -2.574 -18.193 1.00 88.81 628 LYS A CA 1
ATOM 4920 C C . LYS A 1 628 ? 37.300 -2.342 -19.212 1.00 88.81 628 LYS A C 1
ATOM 4922 O O . LYS A 1 628 ? 37.417 -1.433 -20.025 1.00 88.81 628 LYS A O 1
ATOM 4927 N N . LEU A 1 629 ? 36.240 -3.162 -19.201 1.00 93.38 629 LEU A N 1
ATOM 4928 C CA . LEU A 1 629 ? 35.057 -2.914 -20.019 1.00 93.38 629 LEU A CA 1
ATOM 4929 C C . LEU A 1 629 ? 34.088 -2.025 -19.227 1.00 93.38 629 LEU A C 1
ATOM 4931 O O . LEU A 1 629 ? 33.578 -2.467 -18.194 1.00 93.38 629 LEU A O 1
ATOM 4935 N N . PRO A 1 630 ? 33.781 -0.808 -19.704 1.00 90.69 630 PRO A N 1
ATOM 4936 C CA . PRO A 1 630 ? 33.072 0.182 -18.899 1.00 90.69 630 PRO A CA 1
ATOM 4937 C C . PRO A 1 630 ? 31.617 -0.228 -18.617 1.00 90.69 630 PRO A C 1
ATOM 4939 O O . PRO A 1 630 ? 31.113 -0.085 -17.502 1.00 90.69 630 PRO A O 1
ATOM 4942 N N . PHE A 1 631 ? 30.920 -0.761 -19.624 1.00 95.12 631 PHE A N 1
ATOM 4943 C CA . PHE A 1 631 ? 29.543 -1.249 -19.529 1.00 95.12 631 PHE A CA 1
ATOM 4944 C C . PHE A 1 631 ? 29.196 -2.135 -20.738 1.00 95.12 631 PHE A C 1
ATOM 4946 O O . PHE A 1 631 ? 29.928 -2.173 -21.724 1.00 95.12 631 PHE A O 1
ATOM 4953 N N . LEU A 1 632 ? 28.051 -2.818 -20.675 1.00 95.50 632 LEU A N 1
ATOM 4954 C CA . LEU A 1 632 ? 27.407 -3.462 -21.822 1.00 95.50 632 LEU A CA 1
ATOM 4955 C C . LEU A 1 632 ? 26.163 -2.659 -22.238 1.00 95.50 632 LEU A C 1
ATOM 4957 O O . LEU A 1 632 ? 25.267 -2.498 -21.402 1.00 95.50 632 LEU A O 1
ATOM 4961 N N . PRO A 1 633 ? 26.081 -2.143 -23.478 1.00 96.25 633 PRO A N 1
ATOM 4962 C CA . PRO A 1 633 ? 24.901 -1.438 -23.964 1.00 96.25 633 PRO A CA 1
ATOM 4963 C C . PRO A 1 633 ? 23.748 -2.402 -24.262 1.00 96.25 633 PRO A C 1
ATOM 4965 O O . PRO A 1 633 ? 23.945 -3.572 -24.606 1.00 96.25 633 PRO A O 1
ATOM 4968 N N . ALA A 1 634 ? 22.531 -1.879 -24.176 1.00 95.94 634 ALA A N 1
ATOM 4969 C CA . ALA A 1 634 ? 21.309 -2.535 -24.603 1.00 95.94 634 ALA A CA 1
ATOM 4970 C C . ALA A 1 634 ? 20.262 -1.510 -25.061 1.00 95.94 634 ALA A C 1
ATOM 4972 O O . ALA A 1 634 ? 20.289 -0.345 -24.658 1.00 95.94 634 ALA A O 1
ATOM 4973 N N . ILE A 1 635 ? 19.315 -1.958 -25.882 1.00 96.00 635 ILE A N 1
ATOM 4974 C CA . ILE A 1 635 ? 18.173 -1.148 -26.320 1.00 96.00 635 ILE A CA 1
ATOM 4975 C C . ILE A 1 635 ? 16.875 -1.872 -25.969 1.00 96.00 635 ILE A C 1
ATOM 4977 O O . ILE A 1 635 ? 16.773 -3.089 -26.115 1.00 96.00 635 ILE A O 1
ATOM 4981 N N . ILE A 1 636 ? 15.882 -1.118 -25.507 1.00 94.56 636 ILE A N 1
ATOM 4982 C CA . ILE A 1 636 ? 14.502 -1.584 -25.375 1.00 94.56 636 ILE A CA 1
ATOM 4983 C C . ILE A 1 636 ? 13.629 -0.769 -26.323 1.00 94.56 636 ILE A C 1
ATOM 4985 O O . ILE A 1 636 ? 13.630 0.458 -26.252 1.00 94.56 636 ILE A O 1
ATOM 4989 N N . VAL A 1 637 ? 12.867 -1.454 -27.168 1.00 93.44 637 VAL A N 1
ATOM 4990 C CA . VAL A 1 637 ? 11.905 -0.864 -28.104 1.00 93.44 637 VAL A CA 1
ATOM 4991 C C . VAL A 1 637 ? 10.485 -1.158 -27.626 1.00 93.44 637 VAL A C 1
ATOM 4993 O O . VAL A 1 637 ? 10.186 -2.291 -27.259 1.00 93.44 637 VAL A O 1
ATOM 4996 N N . GLN A 1 638 ? 9.607 -0.158 -27.616 1.00 88.00 638 GLN A N 1
ATOM 4997 C CA . GLN A 1 638 ? 8.185 -0.286 -27.288 1.00 88.00 638 GLN A CA 1
ATOM 4998 C C . GLN A 1 638 ? 7.346 0.340 -28.404 1.00 88.00 638 GLN A C 1
ATOM 5000 O O . GLN A 1 638 ? 6.959 1.503 -28.322 1.00 88.00 638 GLN A O 1
ATOM 5005 N N . GLY A 1 639 ? 7.075 -0.436 -29.455 1.00 83.81 639 GLY A N 1
ATOM 5006 C CA . GLY A 1 639 ? 6.437 0.073 -30.669 1.00 83.81 639 GLY A CA 1
ATOM 5007 C C . GLY A 1 639 ? 7.252 1.201 -31.296 1.00 83.81 639 GLY A C 1
ATOM 5008 O O . GLY A 1 639 ? 8.345 0.962 -31.805 1.00 83.81 639 GLY A O 1
ATOM 5009 N N . HIS A 1 640 ? 6.738 2.429 -31.224 1.00 86.56 640 HIS A N 1
ATOM 5010 C CA . HIS A 1 640 ? 7.437 3.598 -31.744 1.00 86.56 640 HIS A CA 1
ATOM 5011 C C . HIS A 1 640 ? 8.617 4.057 -30.885 1.00 86.56 640 HIS A C 1
ATOM 5013 O O . HIS A 1 640 ? 9.573 4.586 -31.445 1.00 86.56 640 HIS A O 1
ATOM 5019 N N . ASP A 1 641 ? 8.592 3.851 -29.568 1.00 89.44 641 ASP A N 1
ATOM 5020 C CA . ASP A 1 641 ? 9.572 4.439 -28.652 1.00 89.44 641 ASP A CA 1
ATOM 5021 C C . ASP A 1 641 ? 10.799 3.551 -28.438 1.00 89.44 641 ASP A C 1
ATOM 5023 O O . ASP A 1 641 ? 10.670 2.356 -28.158 1.00 89.44 641 ASP A O 1
ATOM 5027 N N . TRP A 1 642 ? 12.001 4.129 -28.478 1.00 92.75 642 TRP A N 1
ATOM 5028 C CA . TRP A 1 642 ? 13.240 3.398 -28.207 1.00 92.75 642 TRP A CA 1
ATOM 5029 C C . TRP A 1 642 ? 13.986 3.994 -27.019 1.00 92.75 642 TRP A C 1
ATOM 5031 O O . TRP A 1 642 ? 14.064 5.212 -26.825 1.00 92.75 642 TRP A O 1
ATOM 5041 N N . PHE A 1 643 ? 14.598 3.110 -26.235 1.00 93.19 643 PHE A N 1
ATOM 5042 C CA . PHE A 1 643 ? 15.276 3.468 -25.001 1.00 93.19 643 PHE A CA 1
ATOM 5043 C C . PHE A 1 643 ? 16.638 2.798 -24.888 1.00 93.19 643 PHE A C 1
ATOM 5045 O O . PHE A 1 643 ? 16.763 1.587 -25.063 1.00 93.19 643 PHE A O 1
ATOM 5052 N N . PHE A 1 644 ? 17.647 3.577 -24.513 1.00 94.75 644 PHE A N 1
ATOM 5053 C CA . PHE A 1 644 ? 18.962 3.085 -24.139 1.00 94.75 644 PHE A CA 1
ATOM 5054 C C . PHE A 1 644 ? 18.975 2.589 -22.689 1.00 94.75 644 PHE A C 1
ATOM 5056 O O . PHE A 1 644 ? 18.424 3.209 -21.769 1.00 94.75 644 PHE A O 1
ATOM 5063 N N . VAL A 1 645 ? 19.636 1.450 -22.510 1.00 94.00 645 VAL A N 1
ATOM 5064 C CA . VAL A 1 645 ? 19.895 0.774 -21.242 1.00 94.00 645 VAL A CA 1
ATOM 5065 C C . VAL A 1 645 ? 21.372 0.385 -21.221 1.00 94.00 645 VAL A C 1
ATOM 5067 O O . VAL A 1 645 ? 21.951 0.053 -22.252 1.00 94.00 645 VAL A O 1
ATOM 5070 N N . ALA A 1 646 ? 22.002 0.403 -20.052 1.00 94.75 646 ALA A N 1
ATOM 5071 C CA . ALA A 1 646 ? 23.381 -0.055 -19.902 1.00 94.75 646 ALA A CA 1
ATOM 5072 C C . ALA A 1 646 ? 23.533 -0.955 -18.680 1.00 94.75 646 ALA A C 1
ATOM 5074 O O . ALA A 1 646 ? 22.835 -0.785 -17.684 1.00 94.75 646 ALA A O 1
ATOM 5075 N N . ALA A 1 647 ? 24.467 -1.899 -18.737 1.00 92.12 647 ALA A N 1
ATOM 5076 C CA . ALA A 1 647 ? 24.771 -2.795 -17.632 1.00 92.12 647 ALA A CA 1
ATOM 5077 C C . ALA A 1 647 ? 26.232 -2.654 -17.201 1.00 92.12 647 ALA A C 1
ATOM 5079 O O . ALA A 1 647 ? 27.134 -2.964 -17.976 1.00 92.12 647 ALA A O 1
ATOM 5080 N N . THR A 1 648 ? 26.475 -2.255 -15.955 1.00 91.75 648 THR A N 1
ATOM 5081 C CA . THR A 1 648 ? 27.818 -2.178 -15.359 1.00 91.75 648 THR A CA 1
ATOM 5082 C C . THR A 1 648 ? 28.026 -3.311 -14.360 1.00 91.75 648 THR A C 1
ATOM 5084 O O . THR A 1 648 ? 27.080 -3.970 -13.917 1.00 91.75 648 THR A O 1
ATOM 5087 N N . GLN A 1 649 ? 29.276 -3.545 -13.972 1.00 84.50 649 GLN A N 1
ATOM 5088 C CA . GLN A 1 649 ? 29.576 -4.432 -12.853 1.00 84.50 649 GLN A CA 1
ATOM 5089 C C . GLN A 1 649 ? 29.442 -3.679 -11.520 1.00 84.50 649 GLN A C 1
ATOM 5091 O O . GLN A 1 649 ? 29.835 -2.521 -11.403 1.00 84.50 649 GLN A O 1
ATOM 5096 N N . GLY A 1 650 ? 28.839 -4.332 -10.530 1.00 74.06 650 GLY A N 1
ATOM 5097 C CA . GLY A 1 650 ? 28.649 -3.827 -9.173 1.00 74.06 650 GLY A CA 1
ATOM 5098 C C . GLY A 1 650 ? 29.602 -4.479 -8.174 1.00 74.06 650 GLY A C 1
ATOM 5099 O O . GLY A 1 650 ? 30.724 -4.866 -8.499 1.00 74.06 650 GLY A O 1
ATOM 5100 N N . ARG A 1 651 ? 29.152 -4.618 -6.925 1.00 72.38 651 ARG A N 1
ATOM 5101 C CA . ARG A 1 651 ? 29.984 -5.160 -5.841 1.00 72.38 651 ARG A CA 1
ATOM 5102 C C . ARG A 1 651 ? 30.247 -6.656 -6.021 1.00 72.38 651 ARG A C 1
ATOM 5104 O O . ARG A 1 651 ? 29.445 -7.391 -6.601 1.00 72.38 651 ARG A O 1
ATOM 5111 N N . VAL A 1 652 ? 31.352 -7.128 -5.448 1.00 70.44 652 VAL A N 1
ATOM 5112 C CA . VAL A 1 652 ? 31.627 -8.565 -5.325 1.00 70.44 652 VAL A CA 1
ATOM 5113 C C . VAL A 1 652 ? 30.733 -9.147 -4.226 1.00 70.44 652 VAL A C 1
ATOM 5115 O O . VAL A 1 652 ? 30.765 -8.712 -3.074 1.00 70.44 652 VAL A O 1
ATOM 5118 N N . LEU A 1 653 ? 29.912 -10.127 -4.586 1.00 60.53 653 LEU A N 1
ATOM 5119 C CA . LEU A 1 653 ? 29.014 -10.855 -3.697 1.00 60.53 653 LEU A CA 1
ATOM 5120 C C . LEU A 1 653 ? 29.764 -11.987 -2.977 1.00 60.53 653 LEU A C 1
ATOM 5122 O O . LEU A 1 653 ? 30.794 -12.491 -3.435 1.00 60.53 653 LEU A O 1
ATOM 5126 N N . LYS A 1 654 ? 29.212 -12.444 -1.846 1.00 47.81 654 LYS A N 1
ATOM 5127 C CA . LYS A 1 654 ? 29.728 -13.627 -1.138 1.00 47.81 654 LYS A CA 1
ATOM 5128 C C . LYS A 1 654 ? 29.688 -14.841 -2.076 1.00 47.81 654 LYS A C 1
ATOM 5130 O O . LYS A 1 654 ? 28.616 -15.215 -2.542 1.00 47.81 654 LYS A O 1
ATOM 5135 N N . GLY A 1 655 ? 30.852 -15.438 -2.338 1.00 57.16 655 GLY A N 1
ATOM 5136 C CA . GLY A 1 655 ? 31.024 -16.527 -3.310 1.00 57.16 655 GLY A CA 1
ATOM 5137 C C . GLY A 1 655 ? 31.720 -16.127 -4.618 1.00 57.16 655 GLY A C 1
ATOM 5138 O O . GLY A 1 655 ? 31.738 -16.929 -5.542 1.00 57.16 655 GLY A O 1
ATOM 5139 N N . GLY A 1 656 ? 32.271 -14.910 -4.720 1.00 59.28 656 GLY A N 1
ATOM 5140 C CA . GLY A 1 656 ? 33.132 -14.484 -5.838 1.00 59.28 656 GLY A CA 1
ATOM 5141 C C . GLY A 1 656 ? 32.395 -13.958 -7.076 1.00 59.28 656 GLY A C 1
ATOM 5142 O O . GLY A 1 656 ? 33.017 -13.366 -7.953 1.00 59.28 656 GLY A O 1
ATOM 5143 N N . ASN A 1 657 ? 31.068 -14.101 -7.143 1.00 60.59 657 ASN A N 1
ATOM 5144 C CA . ASN A 1 657 ? 30.258 -13.517 -8.216 1.00 60.59 657 ASN A CA 1
ATOM 5145 C C . ASN A 1 657 ? 30.146 -11.998 -8.065 1.00 60.59 657 ASN A C 1
ATOM 5147 O O . ASN A 1 657 ? 30.009 -11.498 -6.954 1.00 60.59 657 ASN A O 1
ATOM 5151 N N . ARG A 1 658 ? 30.125 -11.262 -9.177 1.00 69.12 658 ARG A N 1
ATOM 5152 C CA . ARG A 1 658 ? 29.852 -9.819 -9.180 1.00 69.12 658 ARG A CA 1
ATOM 5153 C C . ARG A 1 658 ? 28.395 -9.526 -9.488 1.00 69.12 658 ARG A C 1
ATOM 5155 O O . ARG A 1 658 ? 27.778 -10.204 -10.309 1.00 69.12 658 ARG A O 1
ATOM 5162 N N . GLU A 1 659 ? 27.872 -8.505 -8.828 1.00 74.50 659 GLU A N 1
ATOM 5163 C CA . GLU A 1 659 ? 26.576 -7.917 -9.139 1.00 74.50 659 GLU A CA 1
ATOM 5164 C C . GLU A 1 659 ? 26.584 -7.299 -10.547 1.00 74.50 659 GLU A C 1
ATOM 5166 O O . GLU A 1 659 ? 27.605 -6.789 -11.010 1.00 74.50 659 GLU A O 1
ATOM 5171 N N . THR A 1 660 ? 25.445 -7.345 -11.236 1.00 78.75 660 THR A N 1
ATOM 5172 C CA . THR A 1 660 ? 25.218 -6.604 -12.482 1.00 78.75 660 THR A CA 1
ATOM 5173 C C . THR A 1 660 ? 24.255 -5.468 -12.167 1.00 78.75 660 THR A C 1
ATOM 5175 O O . THR A 1 660 ? 23.139 -5.726 -11.725 1.00 78.75 660 THR A O 1
ATOM 5178 N N . VAL A 1 661 ? 24.687 -4.227 -12.380 1.00 83.25 661 VAL A N 1
ATOM 5179 C CA . VAL A 1 661 ? 23.884 -3.022 -12.144 1.00 83.25 661 VAL A CA 1
ATOM 5180 C C . VAL A 1 661 ? 23.322 -2.551 -13.478 1.00 83.25 661 VAL A C 1
ATOM 5182 O O . VAL A 1 661 ? 24.074 -2.378 -14.434 1.00 83.25 661 VAL A O 1
ATOM 5185 N N . ILE A 1 662 ? 22.007 -2.359 -13.547 1.00 84.75 662 ILE A N 1
ATOM 5186 C CA . ILE A 1 662 ? 21.305 -1.942 -14.764 1.00 84.75 662 ILE A CA 1
ATOM 5187 C C . ILE A 1 662 ? 20.914 -0.472 -14.645 1.00 84.75 662 ILE A C 1
ATOM 5189 O O . ILE A 1 662 ? 20.254 -0.079 -13.685 1.00 84.75 662 ILE A O 1
ATOM 5193 N N . TRP A 1 663 ? 21.300 0.310 -15.647 1.00 84.94 663 TRP A N 1
ATOM 5194 C CA . TRP A 1 663 ? 21.033 1.735 -15.783 1.00 84.94 663 TRP A CA 1
ATOM 5195 C C . TRP A 1 663 ? 19.937 1.954 -16.821 1.00 84.94 663 TRP A C 1
ATOM 5197 O O . TRP A 1 663 ? 20.070 1.548 -17.975 1.00 84.94 663 TRP A O 1
ATOM 5207 N N . SER A 1 664 ? 18.844 2.589 -16.405 1.00 82.06 664 SER A N 1
ATOM 5208 C CA . SER A 1 664 ? 17.675 2.903 -17.242 1.00 82.06 664 SER A CA 1
ATOM 5209 C C . SER A 1 664 ? 17.001 4.198 -16.750 1.00 82.06 664 SER A C 1
ATOM 5211 O O . SER A 1 664 ? 17.381 4.730 -15.709 1.00 82.06 664 SER A O 1
ATOM 5213 N N . LYS A 1 665 ? 16.040 4.819 -17.439 1.00 81.50 665 LYS A N 1
ATOM 5214 C CA . LYS A 1 665 ? 15.542 4.649 -18.814 1.00 81.50 665 LYS A CA 1
ATOM 5215 C C . LYS A 1 665 ? 15.935 5.911 -19.596 1.00 81.50 665 LYS A C 1
ATOM 5217 O O . LYS A 1 665 ? 15.570 7.004 -19.174 1.00 81.50 665 LYS A O 1
ATOM 5222 N N . ALA A 1 666 ? 16.689 5.778 -20.687 1.00 84.44 666 ALA A N 1
ATOM 5223 C CA . ALA A 1 666 ? 17.146 6.917 -21.487 1.00 84.44 666 ALA A CA 1
ATOM 5224 C C . ALA A 1 666 ? 16.437 6.934 -22.855 1.00 84.44 666 ALA A C 1
ATOM 5226 O O . ALA A 1 666 ? 16.677 6.013 -23.628 1.00 84.44 666 ALA A O 1
ATOM 5227 N N . PRO A 1 667 ? 15.562 7.905 -23.175 1.00 86.25 667 PRO A N 1
ATOM 5228 C CA . PRO A 1 667 ? 14.919 7.977 -24.492 1.00 86.25 667 PRO A CA 1
ATOM 5229 C C . PRO A 1 667 ? 15.941 8.312 -25.583 1.00 86.25 667 PRO A C 1
ATOM 5231 O O . PRO A 1 667 ? 16.798 9.172 -25.373 1.00 86.25 667 PRO A O 1
ATOM 5234 N N . ILE A 1 668 ? 15.856 7.626 -26.728 1.00 87.69 668 ILE A N 1
ATOM 5235 C CA . ILE A 1 668 ? 16.809 7.790 -27.845 1.00 87.69 668 ILE A CA 1
ATOM 5236 C C . ILE A 1 668 ? 16.160 8.135 -29.190 1.00 87.69 668 ILE A C 1
ATOM 5238 O O . ILE A 1 668 ? 16.860 8.224 -30.194 1.00 87.69 668 ILE A O 1
ATOM 5242 N N . GLY A 1 669 ? 14.845 8.347 -29.198 1.00 84.75 669 GLY A N 1
ATOM 5243 C CA . GLY A 1 669 ? 14.055 8.685 -30.379 1.00 84.75 669 GLY A CA 1
ATOM 5244 C C . GLY A 1 669 ? 12.894 7.714 -30.578 1.00 84.75 669 GLY A C 1
ATOM 5245 O O . GLY A 1 669 ? 12.647 6.835 -29.745 1.00 84.75 669 GLY A O 1
ATOM 5246 N N . GLY A 1 670 ? 12.202 7.862 -31.704 1.00 88.94 670 GLY A N 1
ATOM 5247 C CA . GLY A 1 670 ? 11.093 6.987 -32.056 1.00 88.94 670 GLY A CA 1
ATOM 5248 C C . GLY A 1 670 ? 10.705 7.039 -33.529 1.00 88.94 670 GLY A C 1
ATOM 5249 O O . GLY A 1 670 ? 11.202 7.871 -34.283 1.00 88.94 670 GLY A O 1
ATOM 5250 N N . THR A 1 671 ? 9.827 6.133 -33.954 1.00 88.38 671 THR A N 1
ATOM 5251 C CA . THR A 1 671 ? 9.419 6.000 -35.365 1.00 88.38 671 THR A CA 1
ATOM 5252 C C . THR A 1 671 ? 8.110 6.718 -35.712 1.00 88.38 671 THR A C 1
ATOM 5254 O O . THR A 1 671 ? 7.610 6.542 -36.817 1.00 88.38 671 THR A O 1
ATOM 5257 N N . GLU A 1 672 ? 7.560 7.543 -34.809 1.00 81.50 672 GLU A N 1
ATOM 5258 C CA . GLU A 1 672 ? 6.346 8.348 -35.072 1.00 81.50 672 GLU A CA 1
ATOM 5259 C C . GLU A 1 672 ? 6.583 9.424 -36.141 1.00 81.50 672 GLU A C 1
ATOM 5261 O O . GLU A 1 672 ? 5.676 9.810 -36.881 1.00 81.50 672 GLU A O 1
ATOM 5266 N N . GLY A 1 673 ? 7.826 9.894 -36.262 1.00 75.50 673 GLY A N 1
ATOM 5267 C CA . GLY A 1 673 ? 8.179 10.921 -37.225 1.00 75.50 673 GLY A CA 1
ATOM 5268 C C . GLY A 1 673 ? 9.644 10.933 -37.622 1.00 75.50 673 GLY A C 1
ATOM 5269 O O . GLY A 1 673 ? 10.494 10.335 -36.965 1.00 75.50 673 GLY A O 1
ATOM 5270 N N . LEU A 1 674 ? 9.940 11.643 -38.712 1.00 74.75 674 LEU A N 1
ATOM 5271 C CA . LEU A 1 674 ? 11.271 11.666 -39.316 1.00 74.75 674 LEU A CA 1
ATOM 5272 C C . LEU A 1 674 ? 12.349 12.193 -38.362 1.00 74.75 674 LEU A C 1
ATOM 5274 O O . LEU A 1 674 ? 13.448 11.651 -38.336 1.00 74.75 674 LEU A O 1
ATOM 5278 N N . GLU A 1 675 ? 12.043 13.216 -37.561 1.00 75.44 675 GLU A N 1
ATOM 5279 C CA . GLU A 1 675 ? 12.981 13.727 -36.557 1.00 75.44 675 GLU A CA 1
ATOM 5280 C C . GLU A 1 675 ? 13.371 12.628 -35.561 1.00 75.44 675 GLU A C 1
ATOM 5282 O O . GLU A 1 675 ? 14.559 12.391 -35.342 1.00 75.44 675 GLU A O 1
ATOM 5287 N N . GLY A 1 676 ? 12.381 11.901 -35.036 1.00 80.06 676 GLY A N 1
ATOM 5288 C CA . GLY A 1 676 ? 12.604 10.756 -34.159 1.00 80.06 676 GLY A CA 1
ATOM 5289 C C . GLY A 1 676 ? 13.429 9.662 -34.839 1.00 80.06 676 GLY A C 1
ATOM 5290 O O . GLY A 1 676 ? 14.364 9.144 -34.235 1.00 80.06 676 GLY A O 1
ATOM 5291 N N . ILE A 1 677 ? 13.164 9.363 -36.114 1.00 86.56 677 ILE A N 1
ATOM 5292 C CA . ILE A 1 677 ? 13.934 8.376 -36.888 1.00 86.56 677 ILE A CA 1
ATOM 5293 C C . ILE A 1 677 ? 15.387 8.836 -37.064 1.00 86.56 677 ILE A C 1
ATOM 5295 O O . ILE A 1 677 ? 16.310 8.044 -36.889 1.00 86.56 677 ILE A O 1
ATOM 5299 N N . CYS A 1 678 ? 15.626 10.116 -37.348 1.00 82.25 678 CYS A N 1
ATOM 5300 C CA . CYS A 1 678 ? 16.974 10.676 -37.446 1.00 82.25 678 CYS A CA 1
ATOM 5301 C C . CYS A 1 678 ? 17.719 10.635 -36.101 1.00 82.25 678 CYS A C 1
ATOM 5303 O O . CYS A 1 678 ? 18.913 10.327 -36.082 1.00 82.25 678 CYS A O 1
ATOM 5305 N N . GLN A 1 679 ? 17.030 10.889 -34.980 1.00 85.44 679 GLN A N 1
ATOM 5306 C CA . GLN A 1 679 ? 17.581 10.708 -33.629 1.00 85.44 679 GLN A CA 1
ATOM 5307 C C . GLN A 1 679 ? 17.988 9.244 -33.397 1.00 85.44 679 GLN A C 1
ATOM 5309 O O . GLN A 1 679 ? 19.123 8.988 -32.987 1.00 85.44 679 GLN A O 1
ATOM 5314 N N . LEU A 1 680 ? 17.115 8.287 -33.752 1.00 90.19 680 LEU A N 1
ATOM 5315 C CA . LEU A 1 680 ? 17.403 6.851 -33.658 1.00 90.19 680 LEU A CA 1
ATOM 5316 C C . LEU A 1 680 ? 18.644 6.471 -34.461 1.00 90.19 680 LEU A C 1
ATOM 5318 O O . LEU A 1 680 ? 19.550 5.839 -33.922 1.00 90.19 680 LEU A O 1
ATOM 5322 N N . VAL A 1 681 ? 18.710 6.879 -35.732 1.00 89.56 681 VAL A N 1
ATOM 5323 C CA . VAL A 1 681 ? 19.856 6.592 -36.604 1.00 89.56 681 VAL A CA 1
ATOM 5324 C C . VAL A 1 681 ? 21.140 7.158 -36.000 1.00 89.56 681 VAL A C 1
ATOM 5326 O O . VAL A 1 681 ? 22.138 6.445 -35.925 1.00 89.56 681 VAL A O 1
ATOM 5329 N N . ALA A 1 682 ? 21.130 8.404 -35.519 1.00 86.44 682 ALA A N 1
ATOM 5330 C CA . ALA A 1 682 ? 22.315 9.026 -34.935 1.00 86.44 682 ALA A CA 1
ATOM 5331 C C . ALA A 1 682 ? 22.799 8.289 -33.673 1.00 86.44 682 ALA A C 1
ATOM 5333 O O . ALA A 1 682 ? 23.995 8.025 -33.528 1.00 86.44 682 ALA A O 1
ATOM 5334 N N . VAL A 1 683 ? 21.882 7.910 -32.774 1.00 90.94 683 VAL A N 1
ATOM 5335 C CA . VAL A 1 683 ? 22.227 7.163 -31.555 1.00 90.94 683 VAL A CA 1
ATOM 5336 C C . VAL A 1 683 ? 22.709 5.748 -31.881 1.00 90.94 683 VAL A C 1
ATOM 5338 O O . VAL A 1 683 ? 23.703 5.296 -31.313 1.00 90.94 683 VAL A O 1
ATOM 5341 N N . LEU A 1 684 ? 22.061 5.048 -32.812 1.00 92.38 684 LEU A N 1
ATOM 5342 C CA . LEU A 1 684 ? 22.476 3.711 -33.236 1.00 92.38 684 LEU A CA 1
ATOM 5343 C C . LEU A 1 684 ? 23.854 3.729 -33.921 1.00 92.38 684 LEU A C 1
ATOM 5345 O O . LEU A 1 684 ? 24.677 2.861 -33.636 1.00 92.38 684 LEU A O 1
ATOM 5349 N N . GLN A 1 685 ? 24.147 4.736 -34.754 1.00 89.69 685 GLN A N 1
ATOM 5350 C CA . GLN A 1 685 ? 25.484 4.948 -35.330 1.00 89.69 685 GLN A CA 1
ATOM 5351 C C . GLN A 1 685 ? 26.529 5.216 -34.243 1.00 89.69 685 GLN A C 1
ATOM 5353 O O . GLN A 1 685 ? 27.636 4.680 -34.297 1.00 89.69 685 GLN A O 1
ATOM 5358 N N . TYR A 1 686 ? 26.173 5.992 -33.217 1.00 90.56 686 TYR A N 1
ATOM 5359 C CA . TYR A 1 686 ? 27.053 6.251 -32.080 1.00 90.56 686 TYR A CA 1
ATOM 5360 C C . TYR A 1 686 ? 27.341 4.983 -31.259 1.00 90.56 686 TYR A C 1
ATOM 5362 O O . TYR A 1 686 ? 28.490 4.726 -30.906 1.00 90.56 686 TYR A O 1
ATOM 5370 N N . LEU A 1 687 ? 26.335 4.138 -31.013 1.00 92.50 687 LEU A N 1
ATOM 5371 C CA . LEU A 1 687 ? 26.511 2.850 -30.327 1.00 92.50 687 LEU A CA 1
ATOM 5372 C C . LEU A 1 687 ? 27.292 1.832 -31.173 1.00 92.50 687 LEU A C 1
ATOM 5374 O O . LEU A 1 687 ? 28.094 1.064 -30.634 1.00 92.50 687 LEU A O 1
ATOM 5378 N N . ALA A 1 688 ? 27.114 1.845 -32.496 1.00 90.75 688 ALA A N 1
ATOM 5379 C CA . ALA A 1 688 ? 27.936 1.066 -33.418 1.00 90.75 688 ALA A CA 1
ATOM 5380 C C . ALA A 1 688 ? 29.403 1.521 -33.361 1.00 90.75 688 ALA A C 1
ATOM 5382 O O . ALA A 1 688 ? 30.299 0.687 -33.242 1.00 90.75 688 ALA A O 1
ATOM 5383 N N . LYS A 1 689 ? 29.650 2.837 -33.345 1.00 88.25 689 LYS A N 1
ATOM 5384 C CA . LYS A 1 689 ? 30.989 3.418 -33.171 1.00 88.25 689 LYS A CA 1
ATOM 5385 C C . LYS A 1 689 ? 31.619 3.005 -31.848 1.00 88.25 689 LYS A C 1
ATOM 5387 O O . LYS A 1 689 ? 32.724 2.473 -31.856 1.00 88.25 689 LYS A O 1
ATOM 5392 N N . TRP A 1 690 ? 30.898 3.141 -30.738 1.00 91.75 690 TRP A N 1
ATOM 5393 C CA . TRP A 1 690 ? 31.356 2.668 -29.429 1.00 91.75 690 TRP A CA 1
ATOM 5394 C C . TRP A 1 690 ? 31.699 1.168 -29.446 1.00 91.75 690 TRP A C 1
ATOM 5396 O O . TRP A 1 690 ? 32.719 0.749 -28.899 1.00 91.75 690 TRP A O 1
ATOM 5406 N N . SER A 1 691 ? 30.900 0.350 -30.138 1.00 92.69 691 SER A N 1
ATOM 5407 C CA . SER A 1 691 ? 31.174 -1.087 -30.261 1.00 92.69 691 SER A CA 1
ATOM 5408 C C . SER A 1 691 ? 32.507 -1.348 -30.975 1.00 92.69 691 SER A C 1
ATOM 5410 O O . SER A 1 691 ? 33.260 -2.229 -30.569 1.00 92.69 691 SER A O 1
ATOM 5412 N N . VAL A 1 692 ? 32.825 -0.568 -32.010 1.00 89.06 692 VAL A N 1
ATOM 5413 C CA . VAL A 1 692 ? 34.059 -0.700 -32.806 1.00 89.06 692 VAL A CA 1
ATOM 5414 C C . VAL A 1 692 ? 35.282 -0.090 -32.125 1.00 89.06 692 VAL A C 1
ATOM 5416 O O . VAL A 1 692 ? 36.378 -0.618 -32.272 1.00 89.06 692 VAL A O 1
ATOM 5419 N N . GLU A 1 693 ? 35.124 1.018 -31.405 1.00 88.19 693 GLU A N 1
ATOM 5420 C CA . GLU A 1 693 ? 36.243 1.775 -30.827 1.00 88.19 693 GLU A CA 1
ATOM 5421 C C . GLU A 1 693 ? 36.541 1.398 -29.375 1.00 88.19 693 GLU A C 1
ATOM 5423 O O . GLU A 1 693 ? 37.649 1.625 -28.896 1.00 88.19 693 GLU A O 1
ATOM 5428 N N . THR A 1 694 ? 35.574 0.813 -28.667 1.00 91.12 694 THR A N 1
ATOM 5429 C CA . THR A 1 694 ? 35.709 0.468 -27.247 1.00 91.12 694 THR A CA 1
ATOM 5430 C C . THR A 1 694 ? 35.552 -1.027 -27.017 1.00 91.12 694 THR A C 1
ATOM 5432 O O . THR A 1 694 ? 36.483 -1.664 -26.528 1.00 91.12 694 THR A O 1
ATOM 5435 N N . TYR A 1 695 ? 34.410 -1.614 -27.391 1.00 94.06 695 TYR A N 1
ATOM 5436 C CA . TYR A 1 695 ? 34.150 -3.029 -27.099 1.00 94.06 695 TYR A CA 1
ATOM 5437 C C . TYR A 1 695 ? 35.089 -3.963 -27.871 1.00 94.06 695 TYR A C 1
ATOM 5439 O O . TYR A 1 695 ? 35.674 -4.864 -27.277 1.00 94.06 695 TYR A O 1
ATOM 5447 N N . TRP A 1 696 ? 35.260 -3.754 -29.179 1.00 92.75 696 TRP A N 1
ATOM 5448 C CA . TRP A 1 696 ? 36.060 -4.644 -30.022 1.00 92.75 696 TRP A CA 1
ATOM 5449 C C . TRP A 1 696 ? 37.558 -4.649 -29.682 1.00 92.75 696 TRP A C 1
ATOM 5451 O O . TRP A 1 696 ? 38.098 -5.737 -29.480 1.00 92.75 696 TRP A O 1
ATOM 5461 N N . PRO A 1 697 ? 38.239 -3.496 -29.519 1.00 91.50 697 PRO A N 1
ATOM 5462 C CA . PRO A 1 697 ? 39.640 -3.481 -29.107 1.00 91.50 697 PRO A CA 1
ATOM 5463 C C . PRO A 1 697 ? 39.828 -4.098 -27.720 1.00 91.50 697 PRO A C 1
ATOM 5465 O O . PRO A 1 697 ? 40.748 -4.891 -27.525 1.00 91.50 697 PRO A O 1
ATOM 5468 N N . TRP A 1 698 ? 38.914 -3.814 -26.781 1.00 94.56 698 TRP A N 1
ATOM 5469 C CA . TRP A 1 698 ? 38.909 -4.478 -25.479 1.00 94.56 698 TRP A CA 1
ATOM 5470 C C . TRP A 1 698 ? 38.761 -5.995 -25.627 1.00 94.56 698 TRP A C 1
ATOM 5472 O O . TRP A 1 698 ? 39.495 -6.737 -24.984 1.00 94.56 698 TRP A O 1
ATOM 5482 N N . PHE A 1 699 ? 37.862 -6.478 -26.487 1.00 94.69 699 PHE A N 1
ATOM 5483 C CA . PHE A 1 699 ? 37.664 -7.908 -26.702 1.00 94.69 699 PHE A CA 1
ATOM 5484 C C . PHE A 1 699 ? 38.931 -8.566 -27.270 1.00 94.69 699 PHE A C 1
ATOM 5486 O O . PHE A 1 699 ? 39.406 -9.561 -26.723 1.00 94.69 699 PHE A O 1
ATOM 5493 N N . CYS A 1 700 ? 39.539 -7.994 -28.311 1.00 91.69 700 CYS A N 1
ATOM 5494 C CA . CYS A 1 700 ? 40.787 -8.510 -28.880 1.00 91.69 700 CYS A CA 1
ATOM 5495 C C . CYS A 1 700 ? 41.919 -8.558 -27.841 1.00 91.69 700 CYS A C 1
ATOM 5497 O O . CYS A 1 700 ? 42.593 -9.580 -27.707 1.00 91.69 700 CYS A O 1
ATOM 5499 N N . GLN A 1 701 ? 42.075 -7.503 -27.041 1.00 92.00 701 GLN A N 1
ATOM 5500 C CA . GLN A 1 701 ? 43.134 -7.427 -26.041 1.00 92.00 701 GLN A CA 1
ATOM 5501 C C . GLN A 1 701 ? 42.865 -8.325 -24.828 1.00 92.00 701 GLN A C 1
ATOM 5503 O O . GLN A 1 701 ? 43.680 -9.179 -24.489 1.00 92.00 701 GLN A O 1
ATOM 5508 N N . ALA A 1 702 ? 41.723 -8.146 -24.167 1.00 92.81 702 ALA A N 1
ATOM 5509 C CA . ALA A 1 702 ? 41.405 -8.811 -22.910 1.00 92.81 702 ALA A CA 1
ATOM 5510 C C . ALA A 1 702 ? 41.010 -10.278 -23.112 1.00 92.81 702 ALA A C 1
ATOM 5512 O O . ALA A 1 702 ? 41.350 -11.125 -22.285 1.00 92.81 702 ALA A O 1
ATOM 5513 N N . VAL A 1 703 ? 40.284 -10.603 -24.188 1.00 92.06 703 VAL A N 1
ATOM 5514 C CA . VAL A 1 703 ? 39.798 -11.968 -24.438 1.00 92.06 703 VAL A CA 1
ATOM 5515 C C . VAL A 1 703 ? 40.776 -12.750 -25.307 1.00 92.06 703 VAL A C 1
ATOM 5517 O O . VAL A 1 703 ? 41.133 -13.866 -24.929 1.00 92.06 703 VAL A O 1
ATOM 5520 N N . LEU A 1 704 ? 41.241 -12.195 -26.429 1.00 91.31 704 LEU A N 1
ATOM 5521 C CA . LEU A 1 704 ? 42.114 -12.925 -27.364 1.00 91.31 704 LEU A CA 1
ATOM 5522 C C . LEU A 1 704 ? 43.614 -12.767 -27.065 1.00 91.31 704 LEU A C 1
ATOM 5524 O O . LEU A 1 704 ? 44.405 -13.560 -27.570 1.00 91.31 704 LEU A O 1
ATOM 5528 N N . GLY A 1 705 ? 44.015 -11.800 -26.233 1.00 84.44 705 GLY A N 1
ATOM 5529 C CA . GLY A 1 705 ? 45.426 -11.538 -25.930 1.00 84.44 705 GLY A CA 1
ATOM 5530 C C . GLY A 1 705 ? 46.199 -10.908 -27.093 1.00 84.44 705 GLY A C 1
ATOM 5531 O O . GLY A 1 705 ? 47.421 -11.023 -27.139 1.00 84.44 705 GLY A O 1
ATOM 5532 N N . GLN A 1 706 ? 45.501 -10.279 -28.042 1.00 77.94 706 GLN A N 1
ATOM 5533 C CA . GLN A 1 706 ? 46.090 -9.620 -29.208 1.00 77.94 706 GLN A CA 1
ATOM 5534 C C . GLN A 1 706 ? 46.192 -8.110 -28.956 1.00 77.94 706 GLN A C 1
ATOM 5536 O O . GLN A 1 706 ? 45.212 -7.488 -28.550 1.00 77.94 706 GLN A O 1
ATOM 5541 N N . THR A 1 707 ? 47.377 -7.533 -29.164 1.00 57.22 707 THR A N 1
ATOM 5542 C CA . THR A 1 707 ? 47.638 -6.081 -29.068 1.00 57.22 707 THR A CA 1
ATOM 5543 C C . THR A 1 707 ? 47.463 -5.370 -30.390 1.00 57.22 707 THR A C 1
ATOM 5545 O O . THR A 1 707 ? 47.973 -5.919 -31.395 1.00 57.22 707 THR A O 1
#